Protein 6X6I (pdb70)

Radius of gyration: 22.32 Å; Cα contacts (8 Å, |Δi|>4): 862; chains: 1; bounding box: 56×62×47 Å

Foldseek 3Di:
DDKDFDDPVQVVLLQVQQVVFPVVRPHDVLVVLVCVQFDDVQKMFDPPVGTQWIKGWGFKWFQFFPLFTFGETEIDSTGGHPVCPPVCRSVVRLVSNLVVCLVVPGQKYKAFDPDDPPCVVVLKAQAFKWWKWKFQLVPWDFDPPQPDCQLKDKAQCVVCLVQQLVLLVLQLSNFGQRINQDPSNSVVVSVVQDDDVLGFHHWIWIDGSFKMWIWGQDSPNNQEIETADIRGNDSNSLRNRVVVVSVPVSHRIYMYTKGPVSCVLVRTPHSCSGPGPDMDRGMIMQRSQVQCLQQRHWWAQVFAWDWFWEAADVRAIWTWIDHNRGIGTHHDPPDHQKYAHSNVCRNLQRLNDQLVVCVVVVNMDHPDVVVSVSSRRTSHHPRDHIHHDHD

B-factor: mean 32.11, std 10.8, range [18.31, 71.28]

Structure (mmCIF, N/CA/C/O backbone):
data_6X6I
#
_entry.id   6X6I
#
_cell.length_a   175.027
_cell.length_b   175.027
_cell.length_c   124.131
_cell.angle_alpha   90.000
_cell.angle_beta   90.000
_cell.angle_gamma   120.000
#
_symmetry.space_group_name_H-M   'H 3 2'
#
loop_
_entity.id
_entity.type
_entity.pdbx_description
1 polymer 'N-acetyltransferase Eis'
2 non-polymer 4-(4-benzyl-4-hydroxypiperidin-1-yl)-1-(4-fluorophenyl)butan-1-one
3 non-polymer GLYCEROL
4 non-polymer DI(HYDROXYETHYL)ETHER
5 non-polymer 'CHLORIDE ION'
6 water water
#
loop_
_atom_site.group_PDB
_atom_site.id
_atom_site.type_symbol
_atom_site.label_atom_id
_atom_site.label_alt_id
_atom_site.label_comp_id
_atom_site.label_asym_id
_atom_site.label_entity_id
_atom_site.label_seq_id
_atom_site.pdbx_PDB_ins_code
_atom_site.Cartn_x
_atom_site.Cartn_y
_atom_site.Cartn_z
_atom_site.occupancy
_atom_site.B_iso_or_equiv
_atom_site.auth_seq_id
_atom_site.auth_comp_id
_atom_site.auth_asym_id
_atom_site.auth_atom_id
_atom_site.pdbx_PDB_model_num
ATOM 1 N N . VAL A 1 23 ? 17.761 -36.889 37.013 1.000 70.648 3 VAL AAA N 1
ATOM 2 C CA . VAL A 1 23 ? 18.601 -35.741 37.486 1.000 68.954 3 VAL AAA CA 1
ATOM 3 C C . VAL A 1 23 ? 20.007 -35.881 36.885 1.000 66.889 3 VAL AAA C 1
ATOM 4 O O . VAL A 1 23 ? 20.777 -36.738 37.361 1.000 69.461 3 VAL AAA O 1
ATOM 8 N N . THR A 1 24 ? 20.302 -35.087 35.851 1.000 63.539 4 THR AAA N 1
ATOM 9 C CA . THR A 1 24 ? 21.654 -34.924 35.245 1.000 59.914 4 THR AAA CA 1
ATOM 10 C C . THR A 1 24 ? 22.041 -33.440 35.309 1.000 54.110 4 THR AAA C 1
ATOM 11 O O . THR A 1 24 ? 21.130 -32.590 35.255 1.000 50.779 4 THR AAA O 1
ATOM 15 N N . LEU A 1 25 ? 23.341 -33.156 35.418 1.000 48.049 5 LEU AAA N 1
ATOM 16 C CA . LEU A 1 25 ? 23.904 -31.784 35.504 1.000 44.766 5 LEU AAA CA 1
ATOM 17 C C . LEU A 1 25 ? 24.690 -31.485 34.224 1.000 42.405 5 LEU AAA C 1
ATOM 18 O O . LEU A 1 25 ? 25.677 -32.188 33.979 1.000 41.535 5 LEU AAA O 1
ATOM 23 N N . CYS A 1 26 ? 24.260 -30.480 33.455 1.000 39.936 6 CYS AAA N 1
ATOM 24 C CA . CYS A 1 26 ? 24.790 -30.127 32.108 1.000 41.226 6 CYS AAA CA 1
ATOM 25 C C . CYS A 1 26 ? 24.961 -28.612 31.984 1.000 37.226 6 CYS AAA C 1
ATOM 26 O O . CYS A 1 26 ? 24.239 -27.883 32.681 1.000 34.926 6 CYS AAA O 1
ATOM 29 N N . SER A 1 27 ? 25.837 -28.160 31.085 1.000 34.095 7 SER AAA N 1
ATOM 30 C CA . SER A 1 27 ? 25.810 -26.779 30.536 1.000 33.448 7 SER AAA CA 1
ATOM 31 C C . SER A 1 27 ? 24.533 -26.632 29.715 1.000 33.226 7 SER AAA C 1
ATOM 32 O O . SER A 1 27 ? 24.220 -27.513 28.925 1.000 33.169 7 SER AAA O 1
ATOM 35 N N . PRO A 1 28 ? 23.732 -25.556 29.883 1.000 32.651 8 PRO AAA N 1
ATOM 36 C CA . PRO A 1 28 ? 22.489 -25.421 29.126 1.000 32.234 8 PRO AAA CA 1
ATOM 37 C C . PRO A 1 28 ? 22.733 -25.180 27.630 1.000 34.862 8 PRO AAA C 1
ATOM 38 O O . PRO A 1 28 ? 23.696 -24.527 27.283 1.000 32.888 8 PRO AAA O 1
ATOM 42 N N . THR A 1 29 ? 21.845 -25.715 26.792 1.000 36.825 9 THR AAA N 1
ATOM 43 C CA . THR A 1 29 ? 21.742 -25.388 25.347 1.000 37.714 9 THR AAA CA 1
ATOM 44 C C . THR A 1 29 ? 20.815 -24.180 25.208 1.000 38.285 9 THR AAA C 1
ATOM 45 O O . THR A 1 29 ? 20.123 -23.852 26.196 1.000 35.936 9 THR AAA O 1
ATOM 49 N N . GLU A 1 30 ? 20.765 -23.566 24.028 1.000 38.747 10 GLU AAA N 1
ATOM 50 C CA . GLU A 1 30 ? 19.865 -22.414 23.750 1.000 40.877 10 GLU AAA CA 1
ATOM 51 C C . GLU A 1 30 ? 18.423 -22.789 24.130 1.000 40.459 10 GLU AAA C 1
ATOM 52 O O . GLU A 1 30 ? 17.706 -21.912 24.651 1.000 40.747 10 GLU AAA O 1
ATOM 58 N N . ASP A 1 31 ? 18.031 -24.050 23.915 1.000 40.066 11 ASP AAA N 1
ATOM 59 C CA . ASP A 1 31 ? 16.648 -24.558 24.137 1.000 40.559 11 ASP AAA CA 1
ATOM 60 C C . ASP A 1 31 ? 16.316 -24.612 25.634 1.000 38.299 11 ASP AAA C 1
ATOM 61 O O . ASP A 1 31 ? 15.118 -24.697 25.955 1.000 36.867 11 ASP AAA O 1
ATOM 66 N N . ASP A 1 32 ? 17.327 -24.571 26.508 1.000 34.494 12 ASP AAA N 1
ATOM 67 C CA . ASP A 1 32 ? 17.159 -24.669 27.983 1.000 32.844 12 ASP AAA CA 1
ATOM 68 C C . ASP A 1 32 ? 16.738 -23.322 28.583 1.000 30.527 12 ASP AAA C 1
ATOM 69 O O . ASP A 1 32 ? 16.208 -23.336 29.706 1.000 30.412 12 ASP AAA O 1
ATOM 74 N N . TRP A 1 33 ? 16.957 -22.207 27.886 1.000 28.828 13 TRP AAA N 1
ATOM 75 C CA . TRP A 1 33 ? 16.860 -20.856 28.503 1.000 29.940 13 TRP AAA CA 1
ATOM 76 C C . TRP A 1 33 ? 15.405 -20.477 28.801 1.000 29.475 13 TRP AAA C 1
ATOM 77 O O . TRP A 1 33 ? 15.151 -19.912 29.860 1.000 27.502 13 TRP AAA O 1
ATOM 88 N N . PRO A 1 34 ? 14.400 -20.783 27.940 1.000 29.392 14 PRO AAA N 1
ATOM 89 C CA . PRO A 1 34 ? 12.996 -20.603 28.324 1.000 29.383 14 PRO AAA CA 1
ATOM 90 C C . PRO A 1 34 ? 12.635 -21.300 29.651 1.000 28.528 14 PRO AAA C 1
ATOM 91 O O . PRO A 1 34 ? 11.992 -20.672 30.469 1.000 28.600 14 PRO AAA O 1
ATOM 95 N N . GLY A 1 35 ? 13.082 -22.545 29.851 1.000 27.612 15 GLY AAA N 1
ATOM 96 C CA . GLY A 1 35 ? 12.902 -23.299 31.112 1.000 27.270 15 GLY AAA CA 1
ATOM 97 C C . GLY A 1 35 ? 13.619 -22.646 32.288 1.000 26.240 15 GLY AAA C 1
ATOM 98 O O . GLY A 1 35 ? 13.072 -22.671 33.423 1.000 25.673 15 GLY AAA O 1
ATOM 99 N N . MET A 1 36 ? 14.800 -22.068 32.048 1.000 25.929 16 MET AAA N 1
ATOM 100 C CA . MET A 1 36 ? 15.569 -21.319 33.083 1.000 25.272 16 MET AAA CA 1
ATOM 101 C C . MET A 1 36 ? 14.813 -20.034 33.459 1.000 24.221 16 MET AAA C 1
ATOM 102 O O . MET A 1 36 ? 14.717 -19.733 34.667 1.000 22.571 16 MET AAA O 1
ATOM 107 N N . PHE A 1 37 ? 14.239 -19.331 32.481 1.000 24.660 17 PHE AAA N 1
ATOM 108 C CA . PHE A 1 37 ? 13.448 -18.091 32.709 1.000 25.889 17 PHE AAA CA 1
ATOM 109 C C . PHE A 1 37 ? 12.165 -18.403 33.500 1.000 26.115 17 PHE AAA C 1
ATOM 110 O O . PHE A 1 37 ? 11.796 -17.568 34.350 1.000 24.827 17 PHE AAA O 1
ATOM 118 N N . LEU A 1 38 ? 11.513 -19.551 33.265 1.000 26.258 18 LEU AAA N 1
ATOM 119 C CA . LEU A 1 38 ? 10.332 -19.974 34.073 1.000 26.650 18 LEU AAA CA 1
ATOM 120 C C . LEU A 1 38 ? 10.765 -20.184 35.531 1.000 25.780 18 LEU AAA C 1
ATOM 121 O O . LEU A 1 38 ? 10.119 -19.604 36.438 1.000 24.981 18 LEU AAA O 1
ATOM 126 N N . LEU A 1 39 ? 11.822 -20.967 35.754 1.000 24.699 19 LEU AAA N 1
ATOM 127 C CA . LEU A 1 39 ? 12.367 -21.216 37.116 1.000 24.816 19 LEU AAA CA 1
ATOM 128 C C . LEU A 1 39 ? 12.717 -19.875 37.783 1.000 24.401 19 LEU AAA C 1
ATOM 129 O O . LEU A 1 39 ? 12.406 -19.715 38.977 1.000 24.491 19 LEU AAA O 1
ATOM 134 N N . ALA A 1 40 ? 13.302 -18.934 37.036 1.000 24.595 20 ALA AAA N 1
ATOM 135 C CA . ALA A 1 40 ? 13.712 -17.595 3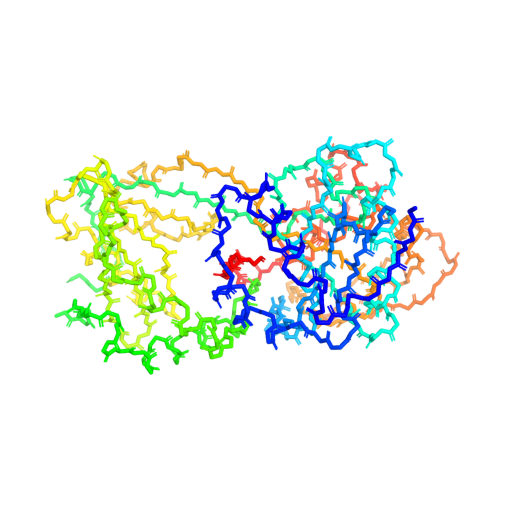7.531 1.000 24.414 20 ALA AAA CA 1
ATOM 136 C C . ALA A 1 40 ? 12.477 -16.804 37.998 1.000 24.781 20 ALA AAA C 1
ATOM 137 O O . ALA A 1 40 ? 12.489 -16.269 39.132 1.000 24.599 20 ALA AAA O 1
ATOM 139 N N . ALA A 1 41 ? 11.455 -16.721 37.146 1.000 24.782 21 ALA AAA N 1
ATOM 140 C CA . ALA A 1 41 ? 10.180 -16.016 37.431 1.000 26.072 21 ALA AAA CA 1
ATOM 141 C C . ALA A 1 41 ? 9.542 -16.573 38.716 1.000 25.642 21 ALA AAA C 1
ATOM 142 O O . ALA A 1 41 ? 9.036 -15.771 39.523 1.000 25.496 21 ALA AAA O 1
ATOM 144 N N . ALA A 1 42 ? 9.588 -17.891 38.915 1.000 25.782 22 ALA AAA N 1
ATOM 145 C CA . ALA A 1 42 ? 8.969 -18.585 40.071 1.000 25.824 22 ALA AAA CA 1
ATOM 146 C C . ALA A 1 42 ? 9.859 -18.489 41.314 1.000 25.957 22 ALA AAA C 1
ATOM 147 O O . ALA A 1 42 ? 9.331 -18.694 42.416 1.000 27.778 22 ALA AAA O 1
ATOM 149 N N . SER A 1 43 ? 11.155 -18.203 41.152 1.000 24.906 23 SER AAA N 1
ATOM 150 C CA . SER A 1 43 ? 12.167 -18.224 42.245 1.000 25.172 23 SER AAA CA 1
ATOM 151 C C . SER A 1 43 ? 12.449 -16.814 42.775 1.000 25.866 23 SER AAA C 1
ATOM 152 O O . SER A 1 43 ? 12.702 -16.675 43.991 1.000 26.423 23 SER AAA O 1
ATOM 155 N N . PHE A 1 44 ? 12.462 -15.816 41.889 1.000 26.395 24 PHE AAA N 1
ATOM 156 C CA . PHE A 1 44 ? 12.933 -14.437 42.181 1.000 27.328 24 PHE AAA CA 1
ATOM 157 C C . PHE A 1 44 ? 11.778 -13.450 41.984 1.000 27.409 24 PHE AAA C 1
ATOM 158 O O . PHE A 1 44 ? 11.360 -13.232 40.831 1.000 26.355 24 PHE AAA O 1
ATOM 166 N N . THR A 1 45 ? 11.282 -12.852 43.069 1.000 29.834 25 THR AAA N 1
ATOM 167 C CA . THR A 1 45 ? 10.186 -11.848 42.998 1.000 31.952 25 THR AAA CA 1
ATOM 168 C C . THR A 1 45 ? 10.709 -10.617 42.245 1.000 33.178 25 THR AAA C 1
ATOM 169 O O . THR A 1 45 ? 9.891 -9.918 41.632 1.000 33.186 25 THR AAA O 1
ATOM 173 N N . ASP A 1 46 ? 12.029 -10.399 42.242 1.000 33.354 26 ASP AAA N 1
ATOM 174 C CA . ASP A 1 46 ? 12.681 -9.260 41.538 1.000 35.980 26 ASP AAA CA 1
ATOM 175 C C . ASP A 1 46 ? 13.203 -9.705 40.163 1.000 33.664 26 ASP AAA C 1
ATOM 176 O O . ASP A 1 46 ? 14.084 -9.007 39.629 1.000 31.636 26 ASP AAA O 1
ATOM 181 N N . PHE A 1 47 ? 12.685 -10.800 39.590 1.000 32.549 27 PHE AAA N 1
ATOM 182 C CA . PHE A 1 47 ? 13.132 -11.291 38.258 1.000 31.040 27 PHE AAA CA 1
ATOM 183 C C . PHE A 1 47 ? 12.982 -10.146 37.252 1.000 31.134 27 PHE AAA C 1
ATOM 184 O O . PHE A 1 47 ? 11.916 -9.528 37.198 1.000 30.897 27 PHE AAA O 1
ATOM 192 N N . ILE A 1 48 ? 14.036 -9.887 36.476 1.000 30.681 28 ILE AAA N 1
ATOM 193 C CA . ILE A 1 48 ? 14.156 -8.710 35.560 1.000 30.210 28 ILE AAA CA 1
ATOM 194 C C . ILE A 1 48 ? 13.432 -8.995 34.235 1.000 29.399 28 ILE AAA C 1
ATOM 195 O O . ILE A 1 48 ? 13.323 -8.063 33.409 1.000 30.724 28 ILE AAA O 1
ATOM 200 N N . GLY A 1 49 ? 12.948 -10.222 34.035 1.000 29.347 29 GLY AAA N 1
ATOM 201 C CA . GLY A 1 49 ? 12.230 -10.630 32.811 1.000 29.547 29 GLY AAA CA 1
ATOM 202 C C . GLY A 1 49 ? 13.197 -11.109 31.734 1.000 30.115 29 GLY AAA C 1
ATOM 203 O O . GLY A 1 49 ? 14.400 -10.871 31.834 1.000 28.572 29 GLY AAA O 1
ATOM 204 N N . PRO A 1 50 ? 12.703 -11.814 30.689 1.000 31.201 30 PRO AAA N 1
ATOM 205 C CA . PRO A 1 50 ? 13.577 -12.460 29.706 1.000 31.340 30 PRO AAA CA 1
ATOM 206 C C . PRO A 1 50 ? 14.460 -11.506 28.886 1.000 31.721 30 PRO AAA C 1
ATOM 207 O O . PRO A 1 50 ? 15.582 -11.876 28.573 1.000 30.289 30 PRO AAA O 1
ATOM 211 N N . GLU A 1 51 ? 13.949 -10.322 28.547 1.000 32.931 31 GLU AAA N 1
ATOM 212 C CA . GLU A 1 51 ? 14.685 -9.338 27.707 1.000 34.319 31 GLU AAA CA 1
ATOM 213 C C . GLU A 1 51 ? 15.922 -8.847 28.477 1.000 31.432 31 GLU AAA C 1
ATOM 214 O O . GLU A 1 51 ? 17.039 -8.934 27.927 1.000 29.394 31 GLU AAA O 1
ATOM 220 N N . SER A 1 52 ? 15.749 -8.373 29.711 1.000 28.409 32 SER AAA N 1
ATOM 221 C CA . SER A 1 52 ? 16.874 -7.895 30.561 1.000 28.876 32 SER AAA CA 1
ATOM 222 C C . SER A 1 52 ? 17.837 -9.050 30.877 1.000 27.532 32 SER AAA C 1
ATOM 223 O O . SER A 1 52 ? 19.055 -8.822 30.835 1.000 26.950 32 SER AAA O 1
ATOM 226 N N . ALA A 1 53 ? 17.308 -10.236 31.190 1.000 27.415 33 ALA AAA N 1
ATOM 227 C CA . ALA A 1 53 ? 18.095 -11.452 31.515 1.000 28.327 33 ALA AAA CA 1
ATOM 228 C C . ALA A 1 53 ? 18.979 -11.836 30.318 1.000 29.137 33 ALA AAA C 1
ATOM 229 O O . ALA A 1 53 ? 20.142 -12.239 30.538 1.000 28.736 33 ALA AAA O 1
ATOM 231 N N . THR A 1 54 ? 18.449 -11.715 29.099 1.000 29.398 34 THR AAA N 1
ATOM 232 C CA . THR A 1 54 ? 19.195 -11.964 27.835 1.000 30.466 34 THR AAA CA 1
ATOM 233 C C . THR A 1 54 ? 20.359 -10.970 27.719 1.000 30.313 34 THR AAA C 1
ATOM 234 O O . THR A 1 54 ? 21.425 -11.383 27.229 1.000 33.591 34 THR AAA O 1
ATOM 238 N N . ALA A 1 55 ? 20.188 -9.724 28.169 1.000 29.301 35 ALA AAA N 1
ATOM 239 C CA . ALA A 1 55 ? 21.273 -8.712 28.196 1.000 29.425 35 ALA AAA CA 1
ATOM 240 C C . ALA A 1 55 ? 22.346 -9.126 29.213 1.000 28.611 35 ALA AAA C 1
ATOM 241 O O . ALA A 1 55 ? 23.539 -9.074 28.864 1.000 27.454 35 ALA AAA O 1
ATOM 243 N N . TRP A 1 56 ? 21.947 -9.527 30.424 1.000 26.838 36 TRP AAA N 1
ATOM 244 C CA . TRP A 1 56 ? 22.898 -9.961 31.483 1.000 26.889 36 TRP AAA CA 1
ATOM 245 C C . TRP A 1 56 ? 23.668 -11.207 31.016 1.000 26.813 36 TRP AAA C 1
ATOM 246 O O . TRP A 1 56 ? 24.843 -11.358 31.401 1.000 24.638 36 TRP AAA O 1
ATOM 257 N N . ARG A 1 57 ? 23.017 -12.069 30.232 1.000 26.889 37 ARG AAA N 1
ATOM 258 C CA . ARG A 1 57 ? 23.605 -13.306 29.654 1.000 28.226 37 ARG AAA CA 1
ATOM 259 C C . ARG A 1 57 ? 24.925 -12.998 28.942 1.000 26.301 37 ARG AAA C 1
ATOM 260 O O . ARG A 1 57 ? 25.803 -13.864 28.959 1.000 25.050 37 ARG AAA O 1
ATOM 268 N N . THR A 1 58 ? 25.052 -11.819 28.331 1.000 26.193 38 THR AAA N 1
ATOM 269 C CA . THR A 1 58 ? 26.253 -11.431 27.544 1.000 27.001 38 THR AAA CA 1
ATOM 270 C C . THR A 1 58 ? 27.490 -11.396 28.458 1.000 26.545 38 THR AAA C 1
ATOM 271 O O . THR A 1 58 ? 28.595 -11.445 27.904 1.000 24.528 38 THR AAA O 1
ATOM 275 N N . LEU A 1 59 ? 27.326 -11.350 29.792 1.000 24.785 39 LEU AAA N 1
ATOM 276 C CA . LEU A 1 59 ? 28.459 -11.320 30.765 1.000 24.903 39 LEU AAA CA 1
ATOM 277 C C . LEU A 1 59 ? 28.823 -12.736 31.229 1.000 23.930 39 LEU AAA C 1
ATOM 278 O O . LEU A 1 59 ? 29.798 -12.868 31.993 1.000 23.824 39 LEU AAA O 1
ATOM 283 N N . VAL A 1 60 ? 28.055 -13.749 30.825 1.000 22.820 40 VAL AAA N 1
ATOM 284 C CA . VAL A 1 60 ? 28.296 -15.170 31.209 1.000 23.393 40 VAL AAA CA 1
ATOM 285 C C . VAL A 1 60 ? 29.197 -15.784 30.142 1.000 24.019 40 VAL AAA C 1
ATOM 286 O O . VAL A 1 60 ? 28.825 -15.821 28.975 1.000 23.740 40 VAL AAA O 1
ATOM 290 N N . PRO A 1 61 ? 30.395 -16.293 30.498 1.000 24.543 41 PRO AAA N 1
ATOM 291 C CA . PRO A 1 61 ? 31.262 -16.932 29.510 1.000 26.270 41 PRO AAA CA 1
ATOM 292 C C . PRO A 1 61 ? 30.693 -18.281 29.048 1.000 26.667 41 PRO AAA C 1
ATOM 293 O O . PRO A 1 61 ? 29.834 -18.837 29.715 1.000 26.048 41 PRO AAA O 1
ATOM 297 N N . THR A 1 62 ? 31.177 -18.771 27.908 1.000 27.567 42 THR AAA N 1
ATOM 298 C CA . THR A 1 62 ? 30.971 -20.174 27.470 1.000 29.404 42 THR AAA CA 1
ATOM 299 C C . THR A 1 62 ? 31.266 -21.078 28.670 1.000 28.829 42 THR AAA C 1
ATOM 300 O O . THR A 1 62 ? 32.304 -20.859 29.316 1.000 32.469 42 THR AAA O 1
ATOM 304 N N . ASP A 1 63 ? 30.380 -22.023 28.976 1.000 30.076 43 ASP AAA N 1
ATOM 305 C CA . ASP A 1 63 ? 30.566 -22.992 30.092 1.000 30.904 43 ASP AAA CA 1
ATOM 306 C C . ASP A 1 63 ? 30.482 -22.264 31.445 1.000 27.485 43 ASP AAA C 1
ATOM 307 O O . ASP A 1 63 ? 30.925 -22.845 32.452 1.000 27.291 43 ASP AAA O 1
ATOM 312 N N . GLY A 1 64 ? 29.904 -21.058 31.482 1.000 26.005 44 GLY AAA N 1
ATOM 313 C CA . GLY A 1 64 ? 29.683 -20.295 32.727 1.000 24.905 44 GLY AAA CA 1
ATOM 314 C C . GLY A 1 64 ? 28.409 -20.705 33.461 1.000 24.036 44 GLY AAA C 1
ATOM 315 O O . GLY A 1 64 ? 28.190 -20.202 34.583 1.000 22.476 44 GLY AAA O 1
ATOM 316 N N . ALA A 1 65 ? 27.568 -21.544 32.850 1.000 23.477 45 ALA AAA N 1
ATOM 317 C CA . ALA A 1 65 ? 26.234 -21.918 33.379 1.000 24.195 45 ALA AAA CA 1
ATOM 318 C C . ALA A 1 65 ? 26.106 -23.435 33.493 1.000 25.107 45 ALA AAA C 1
ATOM 319 O O . ALA A 1 65 ? 26.654 -24.161 32.633 1.000 24.571 45 ALA AAA O 1
ATOM 321 N N . VAL A 1 66 ? 25.391 -23.885 34.525 1.000 25.393 46 VAL AAA N 1
ATOM 322 C CA . VAL A 1 66 ? 24.964 -25.304 34.700 1.000 26.006 46 VAL AAA CA 1
ATOM 323 C C . VAL A 1 66 ? 23.446 -25.337 34.921 1.000 26.380 46 VAL AAA C 1
ATOM 324 O O . VAL A 1 66 ? 22.895 -24.372 35.509 1.000 24.584 46 VAL AAA O 1
ATOM 328 N N . VAL A 1 67 ? 22.797 -26.401 34.445 1.000 26.424 47 VAL AAA N 1
ATOM 329 C CA . VAL A 1 67 ? 21.363 -26.699 34.723 1.000 27.960 47 VAL AAA CA 1
ATOM 330 C C . VAL A 1 67 ? 21.252 -28.154 35.165 1.000 29.597 47 VAL AAA C 1
ATOM 331 O O . VAL A 1 67 ? 22.088 -28.985 34.733 1.000 28.930 47 VAL AAA O 1
ATOM 335 N N . VAL A 1 68 ? 20.259 -28.428 36.008 1.000 29.997 48 VAL AAA N 1
ATOM 336 C CA . VAL A 1 68 ? 19.789 -29.800 36.348 1.000 31.986 48 VAL AAA CA 1
ATOM 337 C C . VAL A 1 68 ? 18.433 -29.984 35.665 1.000 34.869 48 VAL AAA C 1
ATOM 338 O O . VAL A 1 68 ? 17.554 -29.121 35.871 1.000 32.788 48 VAL AAA O 1
ATOM 342 N N . ARG A 1 69 ? 18.292 -31.039 34.858 1.000 40.095 49 ARG AAA N 1
ATOM 343 C CA . ARG A 1 69 ? 17.005 -31.456 34.240 1.000 44.997 49 ARG AAA CA 1
ATOM 344 C C . ARG A 1 69 ? 16.522 -32.718 34.959 1.000 45.564 49 ARG AAA C 1
ATOM 345 O O . ARG A 1 69 ? 17.367 -33.415 35.540 1.000 45.329 49 ARG AAA O 1
ATOM 353 N N . ASP A 1 70 ? 15.216 -32.988 34.943 1.000 51.798 50 ASP AAA N 1
ATOM 354 C CA . ASP A 1 70 ? 14.627 -34.182 35.609 1.000 57.461 50 ASP AAA CA 1
ATOM 355 C C . ASP A 1 70 ? 14.546 -35.335 34.600 1.000 57.271 50 ASP AAA C 1
ATOM 356 O O . ASP A 1 70 ? 13.899 -35.132 33.556 1.000 61.112 50 ASP AAA O 1
ATOM 361 N N . SER A 1 76 ? 12.565 -32.692 28.933 1.000 70.764 56 SER AAA N 1
ATOM 362 C CA . SER A 1 76 ? 12.612 -32.635 30.420 1.000 69.000 56 SER AAA CA 1
ATOM 363 C C . SER A 1 76 ? 12.860 -31.194 30.886 1.000 66.467 56 SER AAA C 1
ATOM 364 O O . SER A 1 76 ? 13.625 -30.470 30.211 1.000 71.163 56 SER AAA O 1
ATOM 367 N N . GLU A 1 77 ? 12.247 -30.812 32.011 1.000 60.428 57 GLU AAA N 1
ATOM 368 C CA . GLU A 1 77 ? 12.183 -29.411 32.514 1.000 52.745 57 GLU AAA CA 1
ATOM 369 C C . GLU A 1 77 ? 13.375 -29.097 33.426 1.000 43.421 57 GLU AAA C 1
ATOM 370 O O . GLU A 1 77 ? 13.989 -30.040 33.970 1.000 39.543 57 GLU AAA O 1
ATOM 376 N N . VAL A 1 78 ? 13.638 -27.802 33.618 1.000 37.684 58 VAL AAA N 1
ATOM 377 C CA . VAL A 1 78 ? 14.790 -27.275 34.406 1.000 32.686 58 VAL AAA CA 1
ATOM 378 C C . VAL A 1 78 ? 14.347 -27.172 35.865 1.000 29.648 58 VAL AAA C 1
ATOM 379 O O . VAL A 1 78 ? 13.407 -26.401 36.146 1.000 30.739 58 VAL AAA O 1
ATOM 383 N N . VAL A 1 79 ? 15.018 -27.912 36.747 1.000 26.221 59 VAL AAA N 1
ATOM 384 C CA . VAL A 1 79 ? 14.691 -28.006 38.201 1.000 25.873 59 VAL AAA CA 1
ATOM 385 C C . VAL A 1 79 ? 15.824 -27.395 39.038 1.000 24.929 59 VAL AAA C 1
ATOM 386 O O . VAL A 1 79 ? 15.645 -27.233 40.256 1.000 24.899 59 VAL AAA O 1
ATOM 390 N N . GLY A 1 80 ? 16.937 -27.038 38.403 1.000 24.158 60 GLY AAA N 1
ATOM 391 C CA . GLY A 1 80 ? 18.061 -26.355 39.068 1.000 24.201 60 GLY AAA CA 1
ATOM 392 C C . GLY A 1 80 ? 18.894 -25.596 38.059 1.000 24.123 60 GLY AAA C 1
ATOM 393 O O . GLY A 1 80 ? 18.992 -26.055 36.890 1.000 22.679 60 GLY AAA O 1
ATOM 394 N N . MET A 1 81 ? 19.449 -24.461 38.472 1.000 22.595 61 MET AAA N 1
ATOM 395 C CA . MET A 1 81 ? 20.384 -23.693 37.621 1.000 22.479 61 MET AAA CA 1
ATOM 396 C C . MET A 1 81 ? 21.300 -22.837 38.496 1.000 22.404 61 MET AAA C 1
ATOM 397 O O . MET A 1 81 ? 20.947 -22.529 39.665 1.000 21.008 61 MET AAA O 1
ATOM 402 N N . ALA A 1 82 ? 22.442 -22.480 37.925 1.000 20.637 62 ALA AAA N 1
ATOM 403 C CA . ALA A 1 82 ? 23.462 -21.607 38.537 1.000 20.647 62 ALA AAA CA 1
ATOM 404 C C . ALA A 1 82 ? 24.408 -21.170 37.426 1.000 21.148 62 ALA AAA C 1
ATOM 405 O O . ALA A 1 82 ? 24.620 -21.961 36.474 1.000 20.934 62 ALA AAA O 1
ATOM 407 N N . LEU A 1 83 ? 24.919 -19.949 37.517 1.000 20.591 63 LEU AAA N 1
ATOM 408 C CA . LEU A 1 83 ? 25.931 -19.455 36.560 1.000 20.379 63 LEU AAA CA 1
ATOM 409 C C . LEU A 1 83 ? 26.858 -18.467 37.261 1.000 20.946 63 LEU AAA C 1
ATOM 410 O O . LEU A 1 83 ? 26.622 -18.119 38.449 1.000 19.146 63 LEU AAA O 1
ATOM 415 N N . TYR A 1 84 ? 27.912 -18.080 36.553 1.000 20.098 64 TYR AAA N 1
ATOM 416 C CA . TYR A 1 84 ? 28.805 -16.981 36.973 1.000 20.702 64 TYR AAA CA 1
ATOM 417 C C . TYR A 1 84 ? 29.029 -16.085 35.761 1.000 20.342 64 TYR AAA C 1
ATOM 418 O O . TYR A 1 84 ? 28.934 -16.553 34.606 1.000 19.965 64 TYR AAA O 1
ATOM 427 N N . MET A 1 85 ? 29.281 -14.820 36.055 1.000 20.645 65 MET AAA N 1
ATOM 428 C CA . MET A 1 85 ? 29.620 -13.769 35.077 1.000 22.087 65 MET AAA CA 1
ATOM 429 C C . MET A 1 85 ? 31.080 -13.382 35.291 1.000 22.194 65 MET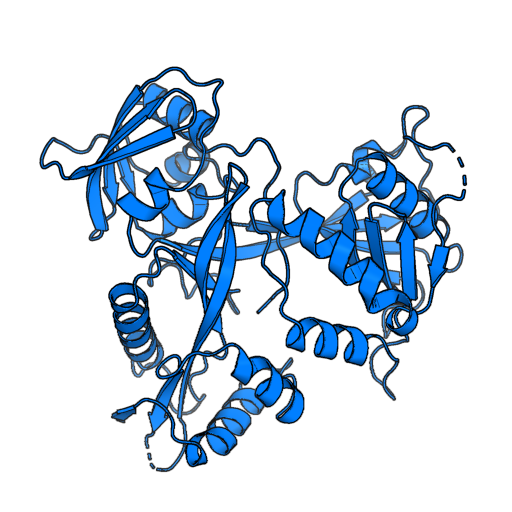 AAA C 1
ATOM 430 O O . MET A 1 85 ? 31.571 -13.504 36.437 1.000 21.490 65 MET AAA O 1
ATOM 435 N N . ASP A 1 86 ? 31.729 -12.937 34.219 1.000 22.812 66 ASP AAA N 1
ATOM 436 C CA . ASP A 1 86 ? 33.107 -12.393 34.256 1.000 23.584 66 ASP AAA CA 1
ATOM 437 C C . ASP A 1 86 ? 33.059 -10.963 34.805 1.000 23.193 66 ASP AAA C 1
ATOM 438 O O . ASP A 1 86 ? 32.563 -10.081 34.089 1.000 23.142 66 ASP AAA O 1
ATOM 443 N N . LEU A 1 87 ? 33.571 -10.745 36.020 1.000 22.126 67 LEU AAA N 1
ATOM 444 C CA . LEU A 1 87 ? 33.615 -9.409 36.664 1.000 21.284 67 LEU AAA CA 1
ATOM 445 C C . LEU A 1 87 ? 35.066 -8.979 36.903 1.000 21.095 67 LEU AAA C 1
ATOM 446 O O . LEU A 1 87 ? 35.990 -9.817 36.799 1.000 20.332 67 LEU AAA O 1
ATOM 451 N N . ARG A 1 88 ? 35.241 -7.694 37.198 1.000 20.604 68 ARG AAA N 1
ATOM 452 C CA . ARG A 1 88 ? 36.527 -7.090 37.622 1.000 21.007 68 ARG AAA CA 1
ATOM 453 C C . ARG A 1 88 ? 36.285 -6.389 38.955 1.000 20.247 68 ARG AAA C 1
ATOM 454 O O . ARG A 1 88 ? 35.516 -5.416 38.976 1.000 19.949 68 ARG AAA O 1
ATOM 462 N N . LEU A 1 89 ? 36.897 -6.900 40.019 1.000 19.575 69 LEU AAA N 1
ATOM 463 C CA . LEU A 1 89 ? 36.700 -6.415 41.405 1.000 20.504 69 LEU AAA CA 1
ATOM 464 C C . LEU A 1 89 ? 37.968 -5.694 41.872 1.000 20.478 69 LEU AAA C 1
ATOM 465 O O . LEU A 1 89 ? 39.066 -6.272 41.739 1.000 19.552 69 LEU AAA O 1
ATOM 470 N N . THR A 1 90 ? 37.807 -4.479 42.401 1.000 19.774 70 THR AAA N 1
ATOM 471 C CA . THR A 1 90 ? 38.900 -3.689 43.008 1.000 19.749 70 THR AAA CA 1
ATOM 472 C C . THR A 1 90 ? 39.082 -4.150 44.452 1.000 20.164 70 THR AAA C 1
ATOM 473 O O . THR A 1 90 ? 38.072 -4.281 45.176 1.000 19.391 70 THR AAA O 1
ATOM 477 N N . VAL A 1 91 ? 40.331 -4.396 44.842 1.000 20.616 71 VAL AAA N 1
ATOM 478 C CA . VAL A 1 91 ? 40.691 -4.850 46.216 1.000 21.815 71 VAL AAA CA 1
ATOM 479 C C . VAL A 1 91 ? 41.680 -3.833 46.776 1.000 21.930 71 VAL AAA C 1
ATOM 480 O O . VAL A 1 91 ? 42.166 -2.981 46.031 1.000 22.164 71 VAL AAA O 1
ATOM 484 N N . PRO A 1 92 ? 41.966 -3.837 48.098 1.000 22.764 72 PRO AAA N 1
ATOM 485 C CA . PRO A 1 92 ? 42.850 -2.822 48.681 1.000 23.709 72 PRO AAA CA 1
ATOM 486 C C . PRO A 1 92 ? 44.180 -2.730 47.912 1.000 25.270 72 PRO AAA C 1
ATOM 487 O O . PRO A 1 92 ? 44.707 -3.761 47.501 1.000 23.801 72 PRO AAA O 1
ATOM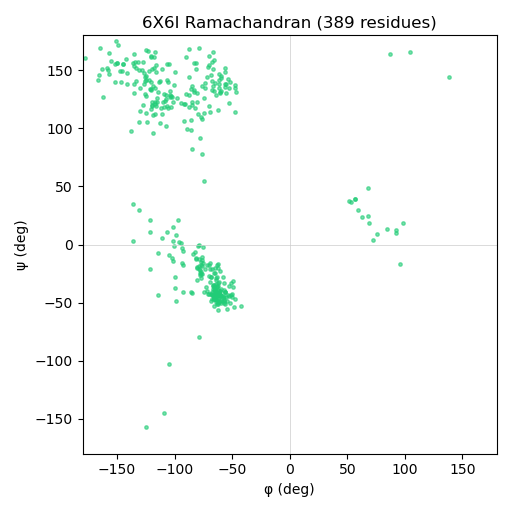 491 N N . GLY A 1 93 ? 44.662 -1.500 47.716 1.000 25.932 73 GLY AAA N 1
ATOM 492 C CA . GLY A 1 93 ? 45.843 -1.172 46.894 1.000 27.066 73 GLY AAA CA 1
ATOM 493 C C . GLY A 1 93 ? 45.472 -0.848 45.455 1.000 27.270 73 GLY AAA C 1
ATOM 494 O O . GLY A 1 93 ? 46.382 -0.802 44.621 1.000 27.083 73 GLY AAA O 1
ATOM 495 N N . GLU A 1 94 ? 44.183 -0.640 45.163 1.000 28.111 74 GLU AAA N 1
ATOM 496 C CA . GLU A 1 94 ? 43.670 -0.327 43.797 1.000 29.775 74 GLU AAA CA 1
ATOM 497 C C . GLU A 1 94 ? 44.021 -1.456 42.813 1.000 28.503 74 GLU AAA C 1
ATOM 498 O O . GLU A 1 94 ? 44.147 -1.187 41.607 1.000 28.762 74 GLU AAA O 1
ATOM 504 N N . VAL A 1 95 ? 44.131 -2.688 43.300 1.000 27.606 75 VAL AAA N 1
ATOM 505 C CA . VAL A 1 95 ? 44.408 -3.885 42.455 1.000 27.257 75 VAL AAA CA 1
ATOM 506 C C . VAL A 1 95 ? 43.066 -4.400 41.927 1.000 24.820 75 VAL AAA C 1
ATOM 507 O O . VAL A 1 95 ? 42.129 -4.503 42.731 1.000 25.066 75 VAL AAA O 1
ATOM 511 N N . VAL A 1 96 ? 42.981 -4.708 40.635 1.000 23.614 76 VAL AAA N 1
ATOM 512 C CA . VAL A 1 96 ? 41.737 -5.227 39.990 1.000 23.962 76 VAL AAA CA 1
ATOM 513 C C . VAL A 1 96 ? 41.907 -6.726 39.722 1.000 24.268 76 VAL AAA C 1
ATOM 514 O O . VAL A 1 96 ? 42.803 -7.085 38.933 1.000 23.956 76 VAL AAA O 1
ATOM 518 N N . LEU A 1 97 ? 41.066 -7.562 40.340 1.000 23.598 77 LEU AAA N 1
ATOM 519 C CA . LEU A 1 97 ? 41.087 -9.042 40.160 1.000 22.992 77 LEU AAA CA 1
ATOM 520 C C . LEU A 1 97 ? 39.990 -9.494 39.203 1.000 22.540 77 LEU AAA C 1
ATOM 521 O O . LEU A 1 97 ? 38.833 -9.084 39.329 1.000 20.903 77 LEU AAA O 1
ATOM 526 N N . PRO A 1 98 ? 40.302 -10.434 38.279 1.000 22.474 78 PRO AAA N 1
ATOM 527 C CA . PRO A 1 98 ? 39.264 -11.176 37.574 1.000 21.471 78 PRO AAA CA 1
ATOM 528 C C . PRO A 1 98 ? 38.458 -11.934 38.638 1.000 21.239 78 PRO AAA C 1
ATOM 529 O O . PRO A 1 98 ? 39.060 -12.554 39.499 1.000 20.192 78 PRO AAA O 1
ATOM 533 N N . THR A 1 99 ? 37.131 -11.832 38.573 1.000 20.842 79 THR AAA N 1
ATOM 534 C CA . THR A 1 99 ? 36.196 -12.325 39.613 1.000 21.052 79 THR AAA CA 1
ATOM 535 C C . THR A 1 99 ? 35.038 -13.055 38.931 1.000 19.882 79 THR AAA C 1
ATOM 536 O O . THR A 1 99 ? 34.474 -12.500 37.979 1.000 20.505 79 THR AAA O 1
ATOM 540 N N . ALA A 1 100 ? 34.738 -14.265 39.398 1.000 18.985 80 ALA AAA N 1
ATOM 541 C CA . ALA A 1 100 ? 33.561 -15.063 38.993 1.000 19.310 80 ALA AAA CA 1
ATOM 542 C C . ALA A 1 100 ? 32.374 -14.629 39.857 1.000 19.214 80 ALA AAA C 1
ATOM 543 O O . ALA A 1 100 ? 32.384 -14.931 41.057 1.000 19.797 80 ALA AAA O 1
ATOM 545 N N . GLY A 1 101 ? 31.431 -13.899 39.268 1.000 18.921 81 GLY AAA N 1
ATOM 546 C CA . GLY A 1 101 ? 30.221 -13.421 39.965 1.000 19.257 81 GLY AAA CA 1
ATOM 547 C C . GLY A 1 101 ? 29.102 -14.436 39.850 1.000 19.747 81 GLY AAA C 1
ATOM 548 O O . GLY A 1 101 ? 28.478 -14.491 38.778 1.000 18.922 81 GLY AAA O 1
ATOM 549 N N . LEU A 1 102 ? 28.889 -15.246 40.887 1.000 20.678 82 LEU AAA N 1
ATOM 550 C CA . LEU A 1 102 ? 27.780 -16.236 40.905 1.000 22.799 82 LEU AAA CA 1
ATOM 551 C C . LEU A 1 102 ? 26.447 -15.488 40.953 1.000 22.384 82 LEU AAA C 1
ATOM 552 O O . LEU A 1 102 ? 26.363 -14.463 41.642 1.000 21.793 82 LEU AAA O 1
ATOM 557 N N . SER A 1 103 ? 25.455 -15.997 40.222 1.000 22.495 83 SER AAA N 1
ATOM 558 C CA . SER A 1 103 ? 24.128 -15.358 40.057 1.000 23.087 83 SER AAA CA 1
ATOM 559 C C . SER A 1 103 ? 23.131 -16.364 39.480 1.000 22.531 83 SER AAA C 1
ATOM 560 O O . SER A 1 103 ? 23.553 -17.458 39.042 1.000 20.392 83 SER AAA O 1
ATOM 563 N N . PHE A 1 104 ? 21.849 -16.001 39.488 1.000 21.819 84 PHE AAA N 1
ATOM 564 C CA . PHE A 1 104 ? 20.768 -16.772 38.830 1.000 22.122 84 PHE AAA CA 1
ATOM 565 C C . PHE A 1 104 ? 20.750 -18.210 39.362 1.000 21.802 84 PHE AAA C 1
ATOM 566 O O . PHE A 1 104 ? 20.502 -19.139 38.580 1.000 22.469 84 PHE AAA O 1
ATOM 574 N N . VAL A 1 105 ? 20.975 -18.375 40.667 1.000 21.359 85 VAL AAA N 1
ATOM 575 C CA . VAL A 1 105 ? 21.038 -19.688 41.375 1.000 22.007 85 VAL AAA CA 1
ATOM 576 C C . VAL A 1 105 ? 19.628 -20.004 41.886 1.000 23.159 85 VAL AAA C 1
ATOM 577 O O . VAL A 1 105 ? 19.079 -19.199 42.645 1.000 23.308 85 VAL AAA O 1
ATOM 581 N N . ALA A 1 106 ? 19.050 -21.124 41.468 1.000 23.979 86 ALA AAA N 1
ATOM 582 C CA . ALA A 1 106 ? 17.678 -21.518 41.861 1.000 23.855 86 ALA AAA CA 1
ATOM 583 C C . ALA A 1 106 ? 17.564 -23.039 41.841 1.000 23.972 86 ALA AAA C 1
ATOM 584 O O . ALA A 1 106 ? 18.145 -23.677 40.939 1.000 22.978 86 ALA AAA O 1
ATOM 586 N N . VAL A 1 107 ? 16.860 -23.584 42.829 1.000 23.636 87 VAL AAA N 1
ATOM 587 C CA . VAL A 1 107 ? 16.363 -24.988 42.830 1.000 23.678 87 VAL AAA CA 1
ATOM 588 C C . VAL A 1 107 ? 14.833 -24.924 42.851 1.000 23.512 87 VAL AAA C 1
ATOM 589 O O . VAL A 1 107 ? 14.279 -24.100 43.609 1.000 23.531 87 VAL AAA O 1
ATOM 593 N N . ALA A 1 108 ? 14.179 -25.722 42.010 1.000 23.304 88 ALA AAA N 1
ATOM 594 C CA . ALA A 1 108 ? 12.704 -25.764 41.899 1.000 23.747 88 ALA AAA CA 1
ATOM 595 C C . ALA A 1 108 ? 12.114 -26.162 43.251 1.000 23.628 88 ALA AAA C 1
ATOM 596 O O . ALA A 1 108 ? 12.696 -26.976 43.968 1.000 23.547 88 ALA AAA O 1
ATOM 598 N N . PRO A 1 109 ? 10.938 -25.614 43.640 1.000 24.056 89 PRO AAA N 1
ATOM 599 C CA . PRO A 1 109 ? 10.322 -25.947 44.925 1.000 24.498 89 PRO AAA CA 1
ATOM 600 C C . PRO A 1 109 ? 9.940 -27.429 45.009 1.000 25.058 89 PRO AAA C 1
ATOM 601 O O . PRO A 1 109 ? 9.739 -27.917 46.103 1.000 27.167 89 PRO AAA O 1
ATOM 605 N N . THR A 1 110 ? 9.864 -28.090 43.850 1.000 25.460 90 THR AAA N 1
ATOM 606 C CA . THR A 1 110 ? 9.544 -29.530 43.679 1.000 27.079 90 THR AAA CA 1
ATOM 607 C C . THR A 1 110 ? 10.759 -30.416 43.976 1.000 28.906 90 THR AAA C 1
ATOM 608 O O . THR A 1 110 ? 10.555 -31.639 44.102 1.000 27.739 90 THR AAA O 1
ATOM 612 N N . HIS A 1 111 ? 11.964 -29.841 44.079 1.000 29.399 91 HIS AAA N 1
ATOM 613 C CA . HIS A 1 111 ? 13.245 -30.599 44.124 1.000 29.653 91 HIS AAA CA 1
ATOM 614 C C . HIS A 1 111 ? 14.135 -30.125 45.279 1.000 30.570 91 HIS AAA C 1
ATOM 615 O O . HIS A 1 111 ? 15.364 -30.242 45.148 1.000 32.109 91 HIS AAA O 1
ATOM 622 N N . ARG A 1 112 ? 13.549 -29.648 46.383 1.000 30.800 92 ARG AAA N 1
ATOM 623 C CA . ARG A 1 112 ? 14.313 -29.240 47.593 1.000 32.606 92 ARG AAA CA 1
ATOM 624 C C . ARG A 1 112 ? 14.940 -30.481 48.243 1.000 35.421 92 ARG AAA C 1
ATOM 625 O O . ARG A 1 112 ? 14.443 -31.602 47.994 1.000 33.397 92 ARG AAA O 1
ATOM 633 N N . ARG A 1 113 ? 16.006 -30.273 49.026 1.000 38.676 93 ARG AAA N 1
ATOM 634 C CA . ARG A 1 113 ? 16.647 -31.292 49.906 1.000 42.428 93 ARG AAA CA 1
ATOM 635 C C . ARG A 1 113 ? 17.066 -32.523 49.086 1.000 42.236 93 ARG AAA C 1
ATOM 636 O O . ARG A 1 113 ? 16.931 -33.651 49.598 1.000 42.354 93 ARG AAA O 1
ATOM 644 N N . ARG A 1 114 ? 17.579 -32.308 47.872 1.000 40.752 94 ARG AAA N 1
ATOM 645 C CA . ARG A 1 114 ? 18.086 -33.376 46.967 1.000 41.634 94 ARG AAA CA 1
ATOM 646 C C . ARG A 1 114 ? 19.560 -33.128 46.617 1.000 38.906 94 ARG AAA C 1
ATOM 647 O O . ARG A 1 114 ? 20.059 -33.807 45.702 1.000 37.021 94 ARG AAA O 1
ATOM 655 N N . GLY A 1 115 ? 20.214 -32.185 47.300 1.000 35.540 95 GLY AAA N 1
ATOM 656 C CA . GLY A 1 115 ? 21.637 -31.846 47.101 1.000 36.880 95 GLY AAA CA 1
ATOM 657 C C . GLY A 1 115 ? 21.916 -31.200 45.750 1.000 34.647 95 GLY AAA C 1
ATOM 658 O O . GLY A 1 115 ? 23.069 -31.296 45.293 1.000 33.395 95 GLY AAA O 1
ATOM 659 N N . LEU A 1 116 ? 20.921 -30.553 45.129 1.000 33.040 96 LEU AAA N 1
ATOM 660 C CA . LEU A 1 116 ? 21.080 -29.923 43.786 1.000 33.084 96 LEU AAA CA 1
ATOM 661 C C . LEU A 1 116 ? 21.974 -28.684 43.904 1.000 30.769 96 LEU AAA C 1
ATOM 662 O O . LEU A 1 116 ? 22.842 -28.512 43.032 1.000 28.987 96 LEU AAA O 1
ATOM 667 N N . LEU A 1 117 ? 21.778 -27.857 44.934 1.000 29.712 97 LEU AAA N 1
ATOM 668 C CA . LEU A 1 117 ? 22.607 -26.643 45.145 1.000 31.534 97 LEU AAA CA 1
ATOM 669 C C . LEU A 1 117 ? 24.071 -27.069 45.323 1.000 31.042 97 LEU AAA C 1
ATOM 670 O O . LEU A 1 117 ? 24.926 -26.487 44.637 1.000 29.896 97 LEU AAA O 1
ATOM 675 N N . ARG A 1 118 ? 24.331 -28.063 46.180 1.000 31.284 98 ARG AAA N 1
ATOM 676 C CA . ARG A 1 118 ? 25.701 -28.562 46.486 1.000 33.274 98 ARG AAA CA 1
ATOM 677 C C . ARG A 1 118 ? 26.375 -29.020 45.184 1.000 30.090 98 ARG AAA C 1
ATOM 678 O O . ARG A 1 118 ? 27.524 -28.615 44.951 1.000 29.882 98 ARG AAA O 1
ATOM 686 N N . ALA A 1 119 ? 25.679 -29.826 44.377 1.000 27.260 99 ALA AAA N 1
ATOM 687 C CA . ALA A 1 119 ? 26.163 -30.390 43.095 1.000 26.587 99 ALA AAA CA 1
ATOM 688 C C . ALA A 1 119 ? 26.487 -29.260 42.106 1.000 26.675 99 ALA AAA C 1
ATOM 689 O O . ALA A 1 119 ? 27.565 -29.302 41.479 1.000 25.691 99 ALA AAA O 1
ATOM 691 N N . MET A 1 120 ? 25.599 -28.274 41.980 1.000 25.821 100 MET AAA N 1
ATOM 692 C CA . MET A 1 120 ? 25.775 -27.142 41.031 1.000 25.625 100 MET AAA CA 1
ATOM 693 C C . MET A 1 120 ? 26.942 -26.248 41.477 1.000 25.288 100 MET AAA C 1
ATOM 694 O O . MET A 1 120 ? 27.717 -25.831 40.601 1.000 23.181 100 MET AAA O 1
ATOM 699 N N . CYS A 1 121 ? 27.057 -25.964 42.779 1.000 25.463 101 CYS AAA N 1
ATOM 700 C CA . CYS A 1 121 ? 28.135 -25.114 43.353 1.000 26.826 101 CYS AAA CA 1
ATOM 701 C C . CYS A 1 121 ? 29.491 -25.829 43.193 1.000 26.443 101 CYS AAA C 1
ATOM 702 O O . CYS A 1 121 ? 30.463 -25.156 42.787 1.000 24.997 101 CYS AAA O 1
ATOM 705 N N . ALA A 1 122 ? 29.555 -27.139 43.463 1.000 24.873 102 ALA AAA N 1
ATOM 706 C CA . ALA A 1 122 ? 30.779 -27.960 43.296 1.000 24.733 102 ALA AAA CA 1
ATOM 707 C C . ALA A 1 122 ? 31.259 -27.871 41.842 1.000 24.636 102 ALA AAA C 1
ATOM 708 O O . ALA A 1 122 ? 32.467 -27.646 41.626 1.000 23.863 102 ALA AAA O 1
ATOM 710 N N . GLU A 1 123 ? 30.348 -28.011 40.878 1.000 24.287 103 GLU AAA N 1
ATOM 711 C CA . GLU A 1 123 ? 30.710 -28.016 39.436 1.000 23.968 103 GLU AAA CA 1
ATOM 712 C C . GLU A 1 123 ? 31.182 -26.618 39.022 1.000 23.135 103 GLU AAA C 1
ATOM 713 O O . GLU A 1 123 ? 32.236 -26.525 38.381 1.000 21.592 103 GLU AAA O 1
ATOM 719 N N . LEU A 1 124 ? 30.443 -25.560 39.361 1.000 23.235 104 LEU AAA N 1
ATOM 720 C CA . LEU A 1 124 ? 30.851 -24.182 38.968 1.000 23.626 104 LEU AAA CA 1
ATOM 721 C C . LEU A 1 124 ? 32.203 -23.849 39.603 1.000 22.073 104 LEU AAA C 1
ATOM 722 O O . LEU A 1 124 ? 33.044 -23.267 38.897 1.000 21.905 104 LEU AAA O 1
ATOM 727 N N . HIS A 1 125 ? 32.424 -24.209 40.869 1.000 21.402 105 HIS AAA N 1
ATOM 728 C CA . HIS A 1 125 ? 33.708 -23.919 41.568 1.000 22.377 105 HIS AAA CA 1
ATOM 729 C C . HIS A 1 125 ? 34.877 -24.613 40.850 1.000 23.159 105 HIS AAA C 1
ATOM 730 O O . HIS A 1 125 ? 35.939 -23.984 40.715 1.000 23.022 105 HIS AAA O 1
ATOM 737 N N . ARG A 1 126 ? 34.677 -25.857 40.414 1.000 24.431 106 ARG AAA N 1
ATOM 738 C CA . ARG A 1 126 ? 35.650 -26.646 39.609 1.000 26.747 106 ARG AAA CA 1
ATOM 739 C C . ARG A 1 126 ? 35.995 -25.847 38.344 1.000 24.166 106 ARG AAA C 1
ATOM 740 O O . ARG A 1 126 ? 37.187 -25.628 38.079 1.000 23.310 106 ARG AAA O 1
ATOM 748 N N . ARG A 1 127 ? 34.973 -25.390 37.615 1.000 23.610 107 ARG AAA N 1
ATOM 749 C CA . ARG A 1 127 ? 35.128 -24.618 36.351 1.000 22.832 107 ARG AAA CA 1
ATOM 750 C C . ARG A 1 127 ? 35.827 -23.285 36.637 1.000 22.906 107 ARG AAA C 1
ATOM 751 O O . ARG A 1 127 ? 36.727 -22.909 35.865 1.000 22.797 107 ARG AAA O 1
ATOM 759 N N . ILE A 1 128 ? 35.417 -22.589 37.700 1.000 21.497 108 ILE AAA N 1
ATOM 760 C CA . ILE A 1 128 ? 35.979 -21.261 38.084 1.000 21.426 108 ILE AAA CA 1
ATOM 761 C C . ILE A 1 128 ? 37.463 -21.427 38.446 1.000 21.933 108 ILE AAA C 1
ATOM 762 O O . ILE A 1 128 ? 38.289 -20.628 37.947 1.000 21.028 108 ILE AAA O 1
ATOM 767 N N . ALA A 1 129 ? 37.792 -22.416 39.279 1.000 22.991 109 ALA AAA N 1
ATOM 768 C CA . ALA A 1 129 ? 39.180 -22.690 39.732 1.000 24.739 109 ALA AAA CA 1
ATOM 769 C C . ALA A 1 129 ? 40.053 -23.043 38.516 1.000 24.628 109 ALA AAA C 1
ATOM 770 O O . ALA A 1 129 ? 41.103 -22.401 38.356 1.000 25.722 109 ALA AAA O 1
ATOM 772 N N . ASP A 1 130 ? 39.593 -23.965 37.662 1.000 26.120 110 ASP AAA N 1
ATOM 773 C CA . ASP A 1 130 ? 40.317 -24.437 36.443 1.000 27.300 110 ASP AAA CA 1
ATOM 774 C C . ASP A 1 130 ? 40.499 -23.295 35.436 1.000 27.185 110 ASP AAA C 1
ATOM 775 O O . ASP A 1 130 ? 41.483 -23.336 34.666 1.000 27.963 110 ASP AAA O 1
ATOM 780 N N . SER A 1 131 ? 39.592 -22.317 35.424 1.000 24.907 111 SER AAA N 1
ATOM 781 C CA . SER A 1 131 ? 39.616 -21.171 34.480 1.000 24.796 111 SER AAA CA 1
ATOM 782 C C . SER A 1 131 ? 40.658 -20.133 34.910 1.000 23.859 111 SER AAA C 1
ATOM 783 O O . SER A 1 131 ? 41.015 -19.297 34.069 1.000 24.592 111 SER AAA O 1
ATOM 786 N N . GLY A 1 132 ? 41.109 -20.168 36.166 1.000 23.123 112 GLY AAA N 1
ATOM 787 C CA . GLY A 1 132 ? 42.188 -19.298 36.676 1.000 23.415 112 GLY AAA CA 1
ATOM 788 C C . GLY A 1 132 ? 41.678 -18.083 37.437 1.000 24.221 112 GLY AAA C 1
ATOM 789 O O . GLY A 1 132 ? 42.455 -17.117 37.606 1.000 24.956 112 GLY AAA O 1
ATOM 790 N N . TYR A 1 133 ? 40.420 -18.094 37.890 1.000 22.887 113 TYR AAA N 1
ATOM 791 C CA . TYR A 1 133 ? 39.870 -17.009 38.744 1.000 21.661 113 TYR AAA CA 1
ATOM 792 C C . TYR A 1 133 ? 40.435 -17.156 40.151 1.000 20.736 113 TYR AAA C 1
ATOM 793 O O . TYR A 1 133 ? 40.327 -18.226 40.739 1.000 21.007 113 TYR AAA O 1
ATOM 802 N N . PRO A 1 134 ? 41.053 -16.109 40.738 1.000 20.513 114 PRO AAA N 1
ATOM 803 C CA . PRO A 1 134 ? 41.519 -16.189 42.122 1.000 20.745 114 PRO AAA CA 1
ATOM 804 C C . PRO A 1 134 ? 40.394 -16.028 43.154 1.000 20.557 114 PRO AAA C 1
ATOM 805 O O . PRO A 1 134 ? 40.576 -16.457 44.273 1.000 21.436 114 PRO AAA O 1
ATOM 809 N N . VAL A 1 135 ? 39.278 -15.407 42.764 1.000 20.709 115 VAL AAA N 1
ATOM 810 C CA . VAL A 1 135 ? 38.139 -15.129 43.684 1.000 21.129 115 VAL AAA CA 1
ATOM 811 C C . VAL A 1 135 ? 36.812 -15.339 42.947 1.000 20.418 115 VAL AAA C 1
ATOM 812 O O . VAL A 1 135 ? 36.733 -15.076 41.738 1.000 19.696 115 VAL AAA O 1
ATOM 816 N N . ALA A 1 136 ? 35.806 -15.786 43.695 1.000 19.643 116 ALA AAA N 1
ATOM 817 C CA . ALA A 1 136 ? 34.384 -15.790 43.296 1.000 19.869 116 ALA AAA CA 1
ATOM 818 C C . ALA A 1 136 ? 33.626 -14.868 44.252 1.000 19.526 116 ALA AAA C 1
ATOM 819 O O . ALA A 1 136 ? 34.090 -14.661 45.396 1.000 18.934 116 ALA AAA O 1
ATOM 821 N N . ALA A 1 137 ? 32.502 -14.322 43.798 1.000 20.162 117 ALA AAA N 1
ATOM 822 C CA . ALA A 1 137 ? 31.689 -13.382 44.601 1.000 19.620 117 ALA AAA CA 1
ATOM 823 C C . ALA A 1 137 ? 30.203 -13.597 44.309 1.000 19.660 117 ALA AAA C 1
ATOM 824 O O . ALA A 1 137 ? 29.857 -14.111 43.218 1.000 19.398 117 ALA AAA O 1
ATOM 826 N N . LEU A 1 138 ? 29.360 -13.230 45.271 1.000 19.689 118 LEU AAA N 1
ATOM 827 C CA . LEU A 1 138 ? 27.889 -13.259 45.101 1.000 20.425 118 LEU AAA CA 1
ATOM 828 C C . LEU A 1 138 ? 27.229 -12.293 46.090 1.000 20.969 118 LEU AAA C 1
ATOM 829 O O . LEU A 1 138 ? 27.902 -11.811 47.041 1.000 19.135 118 LEU AAA O 1
ATOM 834 N N . HIS A 1 139 ? 25.960 -11.994 45.820 1.000 22.023 119 HIS AAA N 1
ATOM 835 C CA . HIS A 1 139 ? 24.999 -11.377 46.771 1.000 23.477 119 HIS AAA CA 1
ATOM 836 C C . HIS A 1 139 ? 24.055 -12.484 47.248 1.000 24.025 119 HIS AAA C 1
ATOM 837 O O . HIS A 1 139 ? 23.542 -13.225 46.398 1.000 23.556 119 HIS AAA O 1
ATOM 844 N N . ALA A 1 140 ? 23.897 -12.630 48.561 1.000 25.655 120 ALA AAA N 1
ATOM 845 C CA . ALA A 1 140 ? 23.200 -13.774 49.192 1.000 26.634 120 ALA AAA CA 1
ATOM 846 C C . ALA A 1 140 ? 21.708 -13.451 49.350 1.000 28.152 120 ALA AAA C 1
ATOM 847 O O . ALA A 1 140 ? 21.385 -12.376 49.872 1.000 27.234 120 ALA AAA O 1
ATOM 849 N N . SER A 1 141 ? 20.832 -14.352 48.897 1.000 32.005 121 SER AAA N 1
ATOM 850 C CA . SER A 1 141 ? 19.359 -14.271 49.100 1.000 35.808 121 SER AAA CA 1
ATOM 851 C C . SER A 1 141 ? 19.054 -14.399 50.595 1.000 35.914 121 SER AAA C 1
ATOM 852 O O . SER A 1 141 ? 18.164 -13.690 51.070 1.000 37.823 121 SER AAA O 1
ATOM 855 N N . GLU A 1 142 ? 19.767 -15.292 51.287 1.000 37.424 122 GLU AAA N 1
ATOM 856 C CA . GLU A 1 142 ? 19.684 -15.482 52.763 1.000 42.605 122 GLU AAA CA 1
ATOM 857 C C . GLU A 1 142 ? 21.106 -15.569 53.324 1.000 40.330 122 GLU AAA C 1
ATOM 858 O O . GLU A 1 142 ? 22.009 -15.944 52.560 1.000 41.577 122 GLU AAA O 1
ATOM 864 N N . GLY A 1 143 ? 21.287 -15.280 54.615 1.000 38.530 123 GLY AAA N 1
ATOM 865 C CA . GLY A 1 143 ? 22.616 -15.223 55.257 1.000 38.439 123 GLY AAA CA 1
ATOM 866 C C . GLY A 1 143 ? 23.170 -16.587 55.661 1.000 38.161 123 GLY AAA C 1
ATOM 867 O O . GLY A 1 143 ? 24.369 -16.641 55.993 1.000 37.502 123 GLY AAA O 1
ATOM 868 N N . GLY A 1 144 ? 22.357 -17.654 55.645 1.000 37.357 124 GLY AAA N 1
ATOM 869 C CA . GLY A 1 144 ? 22.719 -18.961 56.239 1.000 37.315 124 GLY AAA CA 1
ATOM 870 C C . GLY A 1 144 ? 23.176 -20.006 55.226 1.000 37.416 124 GLY AAA C 1
ATOM 871 O O . GLY A 1 144 ? 23.452 -21.147 55.646 1.000 37.567 124 GLY AAA O 1
ATOM 872 N N . ILE A 1 145 ? 23.276 -19.661 53.943 1.000 36.181 125 ILE AAA N 1
ATOM 873 C CA . ILE A 1 145 ? 23.429 -20.678 52.859 1.000 37.776 125 ILE AAA CA 1
ATOM 874 C C . ILE A 1 145 ? 24.902 -20.814 52.437 1.000 35.463 125 ILE AAA C 1
ATOM 875 O O . ILE A 1 145 ? 25.362 -21.956 52.333 1.000 37.123 125 ILE AAA O 1
ATOM 880 N N . TYR A 1 146 ? 25.612 -19.712 52.180 1.000 33.294 126 TYR AAA N 1
ATOM 881 C CA . TYR A 1 146 ? 26.840 -19.716 51.335 1.000 31.788 126 TYR AAA CA 1
ATOM 882 C C . TYR A 1 146 ? 28.115 -19.873 52.184 1.000 28.406 126 TYR AAA C 1
ATOM 883 O O . TYR A 1 146 ? 29.148 -20.250 51.615 1.000 26.940 126 TYR AAA O 1
ATOM 892 N N . GLY A 1 147 ? 28.046 -19.665 53.499 1.000 26.969 127 GLY AAA N 1
ATOM 893 C CA . GLY A 1 147 ? 29.166 -19.921 54.428 1.000 27.905 127 GLY AAA CA 1
ATOM 894 C C . GLY A 1 147 ? 29.759 -21.314 54.252 1.000 29.117 127 GLY AAA C 1
ATOM 895 O O . GLY A 1 147 ? 31.003 -21.445 54.227 1.000 28.197 127 GLY AAA O 1
ATOM 896 N N . ARG A 1 148 ? 28.906 -22.330 54.110 1.000 29.226 128 ARG AAA N 1
ATOM 897 C CA . ARG A 1 148 ? 29.327 -23.754 54.026 1.000 31.486 128 ARG AAA CA 1
ATOM 898 C C . ARG A 1 148 ? 30.004 -24.036 52.674 1.000 28.872 128 ARG AAA C 1
ATOM 899 O O . ARG A 1 148 ? 30.685 -25.047 52.584 1.000 28.553 128 ARG AAA O 1
ATOM 907 N N . PHE A 1 149 ? 29.829 -23.173 51.669 1.000 26.842 129 PHE AAA N 1
ATOM 908 C CA . PHE A 1 149 ? 30.467 -23.306 50.330 1.000 26.246 129 PHE AAA CA 1
ATOM 909 C C . PHE A 1 149 ? 31.715 -22.417 50.250 1.000 25.220 129 PHE AAA C 1
ATOM 910 O O . PHE A 1 149 ? 32.273 -22.291 49.146 1.000 24.695 129 PHE AAA O 1
ATOM 918 N N . GLY A 1 150 ? 32.124 -21.819 51.376 1.000 23.393 130 GLY AAA N 1
ATOM 919 C CA . GLY A 1 150 ? 33.382 -21.063 51.526 1.000 22.843 130 GLY AAA CA 1
ATOM 920 C C . GLY A 1 150 ? 33.242 -19.567 51.267 1.000 21.922 130 GLY AAA C 1
ATOM 921 O O . GLY A 1 150 ? 34.284 -18.910 51.187 1.000 21.029 130 GLY AAA O 1
ATOM 922 N N . TYR A 1 151 ? 32.017 -19.040 51.136 1.000 21.115 131 TYR AAA N 1
ATOM 923 C CA . TYR A 1 151 ? 31.744 -17.589 50.952 1.000 20.472 131 TYR AAA CA 1
ATOM 924 C C . TYR A 1 151 ? 31.619 -16.900 52.317 1.000 19.994 131 TYR AAA C 1
ATOM 925 O O . TYR A 1 151 ? 30.842 -17.364 53.184 1.000 18.991 131 TYR AAA O 1
ATOM 934 N N . GLY A 1 152 ? 32.363 -15.807 52.495 1.000 19.764 132 GLY AAA N 1
ATOM 935 C CA . GLY A 1 152 ? 32.253 -14.929 53.676 1.000 20.207 132 GLY AAA CA 1
ATOM 936 C C . GLY A 1 152 ? 31.726 -13.559 53.272 1.000 20.577 132 GLY AAA C 1
ATOM 937 O O . GLY A 1 152 ? 32.128 -13.033 52.235 1.000 20.352 132 GLY AAA O 1
ATOM 938 N N . PRO A 1 153 ? 30.834 -12.929 54.071 1.000 21.038 133 PRO AAA N 1
ATOM 939 C CA . PRO A 1 153 ? 30.393 -11.567 53.775 1.000 21.288 133 PRO AAA CA 1
ATOM 940 C C . PRO A 1 153 ? 31.591 -10.611 53.881 1.000 21.274 133 PRO AAA C 1
ATOM 941 O O . PRO A 1 153 ? 32.282 -10.649 54.885 1.000 22.228 133 PRO AAA O 1
ATOM 945 N N . ALA A 1 154 ? 31.809 -9.792 52.850 1.000 21.076 134 ALA AAA N 1
ATOM 946 C CA . ALA A 1 154 ? 33.061 -9.026 52.632 1.000 22.277 134 ALA AAA CA 1
ATOM 947 C C . ALA A 1 154 ? 32.795 -7.515 52.572 1.000 23.569 134 ALA AAA C 1
ATOM 948 O O . ALA A 1 154 ? 33.772 -6.752 52.748 1.000 24.975 134 ALA AAA O 1
ATOM 950 N N . THR A 1 155 ? 31.557 -7.090 52.287 1.000 23.496 135 THR AAA N 1
ATOM 951 C CA . THR A 1 155 ? 31.129 -5.665 52.389 1.000 23.779 135 THR AAA CA 1
ATOM 952 C C . THR A 1 155 ? 29.863 -5.571 53.241 1.000 23.670 135 THR AAA C 1
ATOM 953 O O . THR A 1 155 ? 29.143 -6.586 53.361 1.000 23.657 135 THR AAA O 1
ATOM 957 N N . THR A 1 156 ? 29.626 -4.390 53.812 1.000 23.939 136 THR AAA N 1
ATOM 958 C CA . THR A 1 156 ? 28.466 -4.089 54.693 1.000 24.173 136 THR AAA CA 1
ATOM 959 C C . THR A 1 156 ? 27.636 -2.965 54.072 1.000 24.335 136 THR AAA C 1
ATOM 960 O O . THR A 1 156 ? 28.192 -1.874 53.824 1.000 24.209 136 THR AAA O 1
ATOM 964 N N . LEU A 1 157 ? 26.367 -3.268 53.790 1.000 24.421 137 LEU AAA N 1
ATOM 965 C CA . LEU A 1 157 ? 25.331 -2.284 53.397 1.000 24.261 137 LEU AAA CA 1
ATOM 966 C C . LEU A 1 157 ? 24.806 -1.610 54.667 1.000 24.963 137 LEU AAA C 1
ATOM 967 O O . LEU A 1 157 ? 24.450 -2.307 55.639 1.000 22.657 137 LEU AAA O 1
ATOM 972 N N . HIS A 1 158 ? 24.770 -0.288 54.631 1.000 24.923 138 HIS AAA N 1
ATOM 973 C CA . HIS A 1 158 ? 24.414 0.605 55.752 1.000 26.997 138 HIS AAA CA 1
ATOM 974 C C . HIS A 1 158 ? 23.384 1.590 55.204 1.000 24.273 138 HIS AAA C 1
ATOM 975 O O . HIS A 1 158 ? 23.785 2.419 54.386 1.000 22.693 138 HIS AAA O 1
ATOM 982 N N . GLU A 1 159 ? 22.106 1.448 55.543 1.000 23.634 139 GLU AAA N 1
ATOM 983 C CA . GLU A 1 159 ? 21.082 2.426 55.097 1.000 24.350 139 GLU AAA CA 1
ATOM 984 C C . GLU A 1 159 ? 21.055 3.593 56.080 1.000 24.128 139 GLU AAA C 1
ATOM 985 O O . GLU A 1 159 ? 20.834 3.347 57.286 1.000 23.261 139 GLU AAA O 1
ATOM 991 N N . LEU A 1 160 ? 21.275 4.802 55.565 1.000 23.554 140 LEU AAA N 1
ATOM 992 C CA . LEU A 1 160 ? 21.088 6.072 56.307 1.000 23.496 140 LEU AAA CA 1
ATOM 993 C C . LEU A 1 160 ? 19.795 6.720 55.816 1.000 23.037 140 LEU AAA C 1
ATOM 994 O O . LEU A 1 160 ? 19.589 6.797 54.580 1.000 21.112 140 LEU AAA O 1
ATOM 999 N N . THR A 1 161 ? 18.953 7.140 56.756 1.000 22.821 141 THR AAA N 1
ATOM 1000 C CA . THR A 1 161 ? 17.746 7.959 56.489 1.000 23.154 141 THR AAA CA 1
ATOM 1001 C C . THR A 1 161 ? 17.944 9.310 57.177 1.000 22.997 141 THR AAA C 1
ATOM 1002 O O . THR A 1 161 ? 18.117 9.314 58.418 1.000 22.695 141 THR AAA O 1
ATOM 1006 N N . VAL A 1 162 ? 17.944 10.395 56.402 1.000 23.517 142 VAL AAA N 1
ATOM 1007 C CA . VAL A 1 162 ? 18.104 11.793 56.897 1.000 25.479 142 VAL AAA CA 1
ATOM 1008 C C . VAL A 1 162 ? 16.723 12.462 56.954 1.000 25.144 142 VAL AAA C 1
ATOM 1009 O O . VAL A 1 162 ? 16.061 12.525 55.898 1.000 24.139 142 VAL AAA O 1
ATOM 1013 N N . ASP A 1 163 ? 16.300 12.954 58.124 1.000 26.918 143 ASP AAA N 1
ATOM 1014 C CA . ASP A 1 163 ? 15.132 13.875 58.212 1.000 27.876 143 ASP AAA CA 1
ATOM 1015 C C . ASP A 1 163 ? 15.624 15.254 57.788 1.000 25.881 143 ASP AAA C 1
ATOM 1016 O O . ASP A 1 163 ? 16.147 16.001 58.648 1.000 27.538 143 ASP AAA O 1
ATOM 1021 N N . ARG A 1 164 ? 15.496 15.554 56.498 1.000 25.410 144 ARG AAA N 1
ATOM 1022 C CA . ARG A 1 164 ? 16.145 16.724 55.863 1.000 25.993 144 ARG AAA CA 1
ATOM 1023 C C . ARG A 1 164 ? 15.511 18.032 56.344 1.000 25.826 144 ARG AAA C 1
ATOM 1024 O O . ARG A 1 164 ? 16.131 19.075 56.120 1.000 25.454 144 ARG AAA O 1
ATOM 1032 N N . ARG A 1 165 ? 14.329 17.993 56.962 1.000 25.326 145 ARG AAA N 1
ATOM 1033 C CA . ARG A 1 165 ? 13.664 19.223 57.477 1.000 26.921 145 ARG AAA CA 1
ATOM 1034 C C . ARG A 1 165 ? 14.531 19.847 58.576 1.000 26.602 145 ARG AAA C 1
ATOM 1035 O O . ARG A 1 165 ? 14.487 21.069 58.724 1.000 27.509 145 ARG AAA O 1
ATOM 1043 N N . PHE A 1 166 ? 15.318 19.041 59.291 1.000 26.303 146 PHE AAA N 1
ATOM 1044 C CA . PHE A 1 166 ? 16.148 19.492 60.440 1.000 26.422 146 PHE AAA CA 1
ATOM 1045 C C . PHE A 1 166 ? 17.618 19.666 60.057 1.000 26.705 146 PHE AAA C 1
ATOM 1046 O O . PHE A 1 166 ? 18.347 20.259 60.867 1.000 27.625 146 PHE AAA O 1
ATOM 1054 N N . ALA A 1 167 ? 18.039 19.141 58.902 1.000 26.432 147 ALA AAA N 1
ATOM 1055 C CA . ALA A 1 167 ? 19.466 19.024 58.513 1.000 26.718 147 ALA AAA CA 1
ATOM 1056 C C . ALA A 1 167 ? 20.051 20.413 58.231 1.000 28.199 147 ALA AAA C 1
ATOM 1057 O O . ALA A 1 167 ? 19.543 21.116 57.335 1.000 28.684 147 ALA AAA O 1
ATOM 1059 N N . ARG A 1 168 ? 21.072 20.794 59.002 1.000 29.139 148 ARG AAA N 1
ATOM 1060 C CA . ARG A 1 168 ? 21.904 22.006 58.782 1.000 30.853 148 ARG AAA CA 1
ATOM 1061 C C . ARG A 1 168 ? 23.349 21.541 58.602 1.000 28.996 148 ARG AAA C 1
ATOM 1062 O O . ARG A 1 168 ? 23.804 20.704 59.409 1.000 26.175 148 ARG AAA O 1
ATOM 1070 N N . PHE A 1 169 ? 24.043 22.069 57.597 1.000 26.265 149 PHE AAA N 1
ATOM 1071 C CA . PHE A 1 169 ? 25.463 21.736 57.339 1.000 25.943 149 PHE AAA CA 1
ATOM 1072 C C . PHE A 1 169 ? 26.343 22.417 58.392 1.000 25.848 149 PHE AAA C 1
ATOM 1073 O O . PHE A 1 169 ? 26.076 23.563 58.792 1.000 24.349 149 PHE AAA O 1
ATOM 1081 N N . HIS A 1 170 ? 27.349 21.680 58.858 1.000 26.001 150 HIS AAA N 1
ATOM 1082 C CA . HIS A 1 170 ? 28.382 22.157 59.812 1.000 26.454 150 HIS AAA CA 1
ATOM 1083 C C . HIS A 1 170 ? 29.155 23.316 59.168 1.000 26.970 150 HIS AAA C 1
ATOM 1084 O O . HIS A 1 170 ? 29.342 23.306 57.927 1.000 25.458 150 HIS AAA O 1
ATOM 1091 N N . ALA A 1 171 ? 29.593 24.279 59.982 1.000 27.775 151 ALA AAA N 1
ATOM 1092 C CA . ALA A 1 171 ? 30.457 25.407 59.563 1.000 29.175 151 ALA AAA CA 1
ATOM 1093 C C . ALA A 1 171 ? 31.660 24.886 58.764 1.000 29.351 151 ALA AAA C 1
ATOM 1094 O O . ALA A 1 171 ? 32.061 25.561 57.802 1.000 29.681 151 ALA AAA O 1
ATOM 1096 N N . ASP A 1 172 ? 32.212 23.726 59.137 1.000 29.382 152 ASP AAA N 1
ATOM 1097 C CA . ASP A 1 172 ? 33.416 23.124 58.496 1.000 29.118 152 ASP AAA CA 1
ATOM 1098 C C . ASP A 1 172 ? 33.081 22.471 57.145 1.000 28.873 152 ASP AAA C 1
ATOM 1099 O O . ASP A 1 172 ? 34.031 22.208 56.385 1.000 27.510 152 ASP AAA O 1
ATOM 1104 N N . ALA A 1 173 ? 31.815 22.155 56.859 1.000 28.953 153 ALA AAA N 1
ATOM 1105 C CA . ALA A 1 173 ? 31.445 21.351 55.665 1.000 31.109 153 ALA AAA CA 1
ATOM 1106 C C . ALA A 1 173 ? 31.882 22.098 54.407 1.000 33.445 153 ALA AAA C 1
ATOM 1107 O O . ALA A 1 173 ? 31.667 23.303 54.306 1.000 34.042 153 ALA AAA O 1
ATOM 1109 N N . PRO A 1 174 ? 32.522 21.425 53.422 1.000 36.497 154 PRO AAA N 1
ATOM 1110 C CA . PRO A 1 174 ? 32.896 22.076 52.163 1.000 39.502 154 PRO AAA CA 1
ATOM 1111 C C . PRO A 1 174 ? 31.741 22.732 51.388 1.000 42.638 154 PRO AAA C 1
ATOM 1112 O O . PRO A 1 174 ? 30.624 22.245 51.461 1.000 40.530 154 PRO AAA O 1
ATOM 1116 N N . GLY A 1 175 ? 32.052 23.820 50.674 1.000 48.288 155 GLY AAA N 1
ATOM 1117 C CA . GLY A 1 175 ? 31.199 24.442 49.638 1.000 51.226 155 GLY AAA CA 1
ATOM 1118 C C . GLY A 1 175 ? 29.936 25.078 50.198 1.000 53.805 155 GLY AAA C 1
ATOM 1119 O O . GLY A 1 175 ? 28.851 24.830 49.634 1.000 53.800 155 GLY AAA O 1
ATOM 1120 N N . GLY A 1 176 ? 30.070 25.895 51.247 1.000 56.947 156 GLY AAA N 1
ATOM 1121 C CA . GLY A 1 176 ? 28.948 26.629 51.866 1.000 60.114 156 GLY AAA CA 1
ATOM 1122 C C . GLY A 1 176 ? 28.504 27.802 51.008 1.000 62.127 156 GLY AAA C 1
ATOM 1123 O O . GLY A 1 176 ? 29.076 28.889 51.206 1.000 65.800 156 GLY AAA O 1
ATOM 1124 N N . SER A 1 181 ? 25.948 27.114 41.906 1.000 58.984 161 SER AAA N 1
ATOM 1125 C CA . SER A 1 181 ? 26.248 25.751 42.421 1.000 57.863 161 SER AAA CA 1
ATOM 1126 C C . SER A 1 181 ? 27.098 24.991 41.399 1.000 52.261 161 SER AAA C 1
ATOM 1127 O O . SER A 1 181 ? 27.009 25.301 40.196 1.000 54.802 161 SER AAA O 1
ATOM 1130 N N . SER A 1 182 ? 27.888 24.031 41.880 1.000 45.571 162 SER AAA N 1
ATOM 1131 C CA . SER A 1 182 ? 28.688 23.076 41.071 1.000 41.637 162 SER AAA CA 1
ATOM 1132 C C . SER A 1 182 ? 27.812 21.905 40.593 1.000 36.986 162 SER AAA C 1
ATOM 1133 O O . SER A 1 182 ? 28.278 21.125 39.737 1.000 37.850 162 SER AAA O 1
ATOM 1136 N N . VAL A 1 183 ? 26.598 21.773 41.138 1.000 30.992 163 VAL AAA N 1
ATOM 1137 C CA . VAL A 1 183 ? 25.694 20.606 40.903 1.000 28.048 163 VAL AAA CA 1
ATOM 1138 C C . VAL A 1 183 ? 24.556 21.028 39.967 1.000 26.963 163 VAL AAA C 1
ATOM 1139 O O . VAL A 1 183 ? 24.019 22.146 40.133 1.000 25.055 163 VAL AAA O 1
ATOM 1143 N N . ARG A 1 184 ? 24.198 20.141 39.037 1.000 26.947 164 ARG AAA N 1
ATOM 1144 C CA . ARG A 1 184 ? 23.070 20.320 38.086 1.000 27.693 164 ARG AAA CA 1
ATOM 1145 C C . ARG A 1 184 ? 22.044 19.209 38.302 1.000 27.081 164 ARG AAA C 1
ATOM 1146 O O . ARG A 1 184 ? 22.459 18.042 38.471 1.000 25.341 164 ARG AAA O 1
ATOM 1154 N N . LEU A 1 185 ? 20.761 19.574 38.304 1.000 25.613 165 LEU AAA N 1
ATOM 1155 C CA . LEU A 1 185 ? 19.620 18.628 38.220 1.000 25.865 165 LEU AAA CA 1
ATOM 1156 C C . LEU A 1 185 ? 19.406 18.275 36.748 1.000 25.604 165 LEU AAA C 1
ATOM 1157 O O . LEU A 1 185 ? 19.112 19.203 35.975 1.000 26.163 165 LEU AAA O 1
ATOM 1162 N N . VAL A 1 186 ? 19.569 17.003 36.371 1.000 24.541 166 VAL AAA N 1
ATOM 1163 C CA . VAL A 1 186 ? 19.537 16.570 34.942 1.000 25.408 166 VAL AAA CA 1
ATOM 1164 C C . VAL A 1 186 ? 18.698 15.299 34.791 1.000 25.978 166 VAL AAA C 1
ATOM 1165 O O . VAL A 1 186 ? 18.404 14.635 35.814 1.000 25.377 166 VAL AAA O 1
ATOM 1169 N N . ARG A 1 187 ? 18.320 14.996 33.545 1.000 27.818 167 ARG AAA N 1
ATOM 1170 C CA . ARG A 1 187 ? 17.710 13.703 33.136 1.000 30.121 167 ARG AAA CA 1
ATOM 1171 C C . ARG A 1 187 ? 18.845 12.699 32.966 1.000 30.044 167 ARG AAA C 1
ATOM 1172 O O . ARG A 1 187 ? 19.785 12.948 32.214 1.000 28.140 167 ARG AAA O 1
ATOM 1184 N N . PRO A 1 188 ? 18.819 11.557 33.685 1.000 30.408 168 PRO AAA N 1
ATOM 1185 C CA . PRO A 1 188 ? 19.893 10.571 33.584 1.000 31.746 168 PRO AAA CA 1
ATOM 1186 C C . PRO A 1 188 ? 20.256 10.173 32.143 1.000 31.174 168 PRO AAA C 1
ATOM 1187 O O . PRO A 1 188 ? 21.421 10.141 31.827 1.000 31.742 168 PRO AAA O 1
ATOM 1191 N N . THR A 1 189 ? 19.257 9.918 31.295 1.000 33.964 169 THR AAA N 1
ATOM 1192 C CA . THR A 1 189 ? 19.453 9.405 29.909 1.000 36.033 169 THR AAA CA 1
ATOM 1193 C C . THR A 1 189 ? 20.249 10.400 29.051 1.000 35.596 169 THR AAA C 1
ATOM 1194 O O . THR A 1 189 ? 20.807 9.956 28.039 1.000 39.243 169 THR AAA O 1
ATOM 1198 N N . GLU A 1 190 ? 20.316 11.679 29.432 1.000 33.726 170 GLU AAA N 1
ATOM 1199 C CA . GLU A 1 190 ? 20.957 12.746 28.615 1.000 34.624 170 GLU AAA CA 1
ATOM 1200 C C . GLU A 1 190 ? 22.424 12.948 29.022 1.000 33.095 170 GLU AAA C 1
ATOM 1201 O O . GLU A 1 190 ? 23.089 13.758 28.375 1.000 31.398 170 GLU AAA O 1
ATOM 1207 N N . HIS A 1 191 ? 22.925 12.245 30.043 1.000 32.726 171 HIS AAA N 1
ATOM 1208 C CA . HIS A 1 191 ? 24.292 12.473 30.590 1.000 32.817 171 HIS AAA CA 1
ATOM 1209 C C . HIS A 1 191 ? 25.012 11.143 30.846 1.000 32.877 171 HIS AAA C 1
ATOM 1210 O O . HIS A 1 191 ? 25.814 11.085 31.798 1.000 31.977 171 HIS AAA O 1
ATOM 1217 N N . ARG A 1 192 ? 24.766 10.137 30.001 1.000 32.787 172 ARG AAA N 1
ATOM 1218 C CA . ARG A 1 192 ? 25.303 8.756 30.155 1.000 32.460 172 ARG AAA CA 1
ATOM 1219 C C . ARG A 1 192 ? 26.839 8.783 30.178 1.000 31.227 172 ARG AAA C 1
ATOM 1220 O O . ARG A 1 192 ? 27.427 8.158 31.089 1.000 30.295 172 ARG AAA O 1
ATOM 1228 N N . GLY A 1 193 ? 27.455 9.477 29.213 1.000 29.539 173 GLY AAA N 1
ATOM 1229 C CA . GLY A 1 193 ? 28.919 9.626 29.086 1.000 28.143 173 GLY AAA CA 1
ATOM 1230 C C . GLY A 1 193 ? 29.554 10.141 30.367 1.000 28.947 173 GLY AAA C 1
ATOM 1231 O O . GLY A 1 193 ? 30.601 9.607 30.771 1.000 28.137 173 GLY AAA O 1
ATOM 1232 N N . GLU A 1 194 ? 28.938 11.136 31.004 1.000 28.628 174 GLU AAA N 1
ATOM 1233 C CA . GLU A 1 194 ? 29.467 11.758 32.246 1.000 30.271 174 GLU AAA CA 1
ATOM 1234 C C . GLU A 1 194 ? 29.358 10.775 33.417 1.000 27.525 174 GLU AAA C 1
ATOM 1235 O O . GLU A 1 194 ? 30.327 10.701 34.194 1.000 25.201 174 GLU AAA O 1
ATOM 1241 N N . PHE A 1 195 ? 28.235 10.058 33.547 1.000 26.173 175 PHE AAA N 1
ATOM 1242 C CA . PHE A 1 195 ? 28.043 9.054 34.630 1.000 27.596 175 PHE AAA CA 1
ATOM 1243 C C . PHE A 1 195 ? 29.059 7.918 34.448 1.000 26.389 175 PHE AAA C 1
ATOM 1244 O O . PHE A 1 195 ? 29.686 7.518 35.436 1.000 25.529 175 PHE AAA O 1
ATOM 1252 N N . GLU A 1 196 ? 29.194 7.412 33.218 1.000 26.453 176 GLU AAA N 1
ATOM 1253 C CA . GLU A 1 196 ? 30.141 6.315 32.876 1.000 28.128 176 GLU AAA CA 1
ATOM 1254 C C . GLU A 1 196 ? 31.549 6.709 33.332 1.000 26.458 176 GLU AAA C 1
ATOM 1255 O O . GLU A 1 196 ? 32.187 5.897 34.027 1.000 26.204 176 GLU AAA O 1
ATOM 1261 N N . ALA A 1 197 ? 31.990 7.926 33.001 1.000 25.368 177 ALA AAA N 1
ATOM 1262 C CA . ALA A 1 197 ? 33.363 8.414 33.266 1.000 24.653 177 ALA AAA CA 1
ATOM 1263 C C . ALA A 1 197 ? 33.584 8.574 34.775 1.000 23.881 177 ALA AAA C 1
ATOM 1264 O O . ALA A 1 197 ? 34.663 8.170 35.267 1.000 22.711 177 ALA AAA O 1
ATOM 1266 N N . ILE A 1 198 ? 32.606 9.131 35.494 1.000 22.707 178 ILE AAA N 1
ATOM 1267 C CA . ILE A 1 198 ? 32.703 9.327 36.973 1.000 21.965 178 ILE AAA CA 1
ATOM 1268 C C . ILE A 1 198 ? 32.757 7.949 37.639 1.000 20.985 178 ILE AAA C 1
ATOM 1269 O O . ILE A 1 198 ? 33.585 7.770 38.539 1.000 20.787 178 ILE AAA O 1
ATOM 1274 N N . TYR A 1 199 ? 31.872 7.033 37.239 1.000 21.452 179 TYR AAA N 1
ATOM 1275 C CA . TYR A 1 199 ? 31.772 5.671 37.828 1.000 21.895 179 TYR AAA CA 1
ATOM 1276 C C . TYR A 1 199 ? 33.097 4.920 37.604 1.000 22.359 179 TYR AAA C 1
ATOM 1277 O O . TYR A 1 199 ? 33.592 4.256 38.546 1.000 23.048 179 TYR AAA O 1
ATOM 1286 N N . GLU A 1 200 ? 33.663 5.028 36.402 1.000 23.113 180 GLU AAA N 1
ATOM 1287 C CA . GLU A 1 200 ? 34.941 4.354 36.025 1.000 24.938 180 GLU AAA CA 1
ATOM 1288 C C . GLU A 1 200 ? 36.070 4.854 36.941 1.000 24.914 180 GLU AAA C 1
ATOM 1289 O O . GLU A 1 200 ? 36.875 4.022 37.395 1.000 25.685 180 GLU AAA O 1
ATOM 1295 N N . ARG A 1 201 ? 36.105 6.151 37.256 1.000 25.071 181 ARG AAA N 1
ATOM 1296 C CA . ARG A 1 201 ? 37.105 6.718 38.195 1.000 25.558 181 ARG AAA CA 1
ATOM 1297 C C . ARG A 1 201 ? 36.868 6.146 39.598 1.000 24.789 181 ARG AAA C 1
ATOM 1298 O O . ARG A 1 201 ? 37.847 5.701 40.243 1.000 24.130 181 ARG AAA O 1
ATOM 1306 N N . TRP A 1 202 ? 35.610 6.137 40.041 1.000 22.799 182 TRP AAA N 1
ATOM 1307 C CA . TRP A 1 202 ? 35.205 5.645 41.385 1.000 22.034 182 TRP AAA CA 1
ATOM 1308 C C . TRP A 1 202 ? 35.605 4.170 41.560 1.000 20.949 182 TRP AAA C 1
ATOM 1309 O O . TRP A 1 202 ? 36.228 3.841 42.591 1.000 20.736 182 TRP AAA O 1
ATOM 1320 N N . ARG A 1 203 ? 35.255 3.304 40.607 1.000 21.382 183 ARG AAA N 1
ATOM 1321 C CA . ARG A 1 203 ? 35.328 1.828 40.792 1.000 22.141 183 ARG AAA CA 1
ATOM 1322 C C . ARG A 1 203 ? 36.805 1.410 40.871 1.000 22.591 183 ARG AAA C 1
ATOM 1323 O O . ARG A 1 203 ? 37.102 0.427 41.567 1.000 22.829 183 ARG AAA O 1
ATOM 1331 N N . GLN A 1 204 ? 37.702 2.166 40.233 1.000 23.386 184 GLN AAA N 1
ATOM 1332 C CA . GLN A 1 204 ? 39.159 1.870 40.203 1.000 24.632 184 GLN AAA CA 1
ATOM 1333 C C . GLN A 1 204 ? 39.835 2.263 41.519 1.000 26.038 184 GLN AAA C 1
ATOM 1334 O O . GLN A 1 204 ? 40.903 1.691 41.800 1.000 25.950 184 GLN AAA O 1
ATOM 1340 N N . GLN A 1 205 ? 39.268 3.191 42.297 1.000 26.875 185 GLN AAA N 1
ATOM 1341 C CA . GLN A 1 205 ? 39.954 3.699 43.519 1.000 30.302 185 GLN AAA CA 1
ATOM 1342 C C . GLN A 1 205 ? 39.324 3.126 44.800 1.000 29.473 185 GLN AAA C 1
ATOM 1343 O O . GLN A 1 205 ? 39.949 3.286 45.865 1.000 30.947 185 GLN AAA O 1
ATOM 1349 N N . VAL A 1 206 ? 38.185 2.426 44.726 1.000 26.527 186 VAL AAA N 1
ATOM 1350 C CA . VAL A 1 206 ? 37.447 1.954 45.938 1.000 26.191 186 VAL AAA CA 1
ATOM 1351 C C . VAL A 1 206 ? 37.436 0.426 45.979 1.000 24.967 186 VAL AAA C 1
ATOM 1352 O O . VAL A 1 206 ? 36.948 -0.217 45.054 1.000 26.909 186 VAL AAA O 1
ATOM 1356 N N . PRO A 1 207 ? 37.952 -0.214 47.052 1.000 24.105 187 PRO AAA N 1
ATOM 1357 C CA . PRO A 1 207 ? 37.769 -1.650 47.249 1.000 23.393 187 PRO AAA CA 1
ATOM 1358 C C . PRO A 1 207 ? 36.271 -1.991 47.262 1.000 22.834 187 PRO AAA C 1
ATOM 1359 O O . PRO A 1 207 ? 35.518 -1.269 47.896 1.000 23.305 187 PRO AAA O 1
ATOM 1363 N N . GLY A 1 208 ? 35.881 -3.056 46.557 1.000 21.197 188 GLY AAA N 1
ATOM 1364 C CA . GLY A 1 208 ? 34.468 -3.394 46.296 1.000 20.337 188 GLY AAA CA 1
ATOM 1365 C C . GLY A 1 208 ? 34.004 -2.882 44.947 1.000 20.340 188 GLY AAA C 1
ATOM 1366 O O . GLY A 1 208 ? 32.971 -3.366 44.460 1.000 21.003 188 GLY AAA O 1
ATOM 1367 N N . GLY A 1 209 ? 34.741 -1.945 44.340 1.000 20.766 189 GLY AAA N 1
ATOM 1368 C CA . GLY A 1 209 ? 34.406 -1.406 43.009 1.000 20.416 189 GLY AAA CA 1
ATOM 1369 C C . GLY A 1 209 ? 34.311 -2.521 41.985 1.000 20.351 189 GLY AAA C 1
ATOM 1370 O O . GLY A 1 209 ? 35.144 -3.438 42.050 1.000 20.853 189 GLY AAA O 1
ATOM 1371 N N . LEU A 1 210 ? 33.314 -2.470 41.098 1.000 20.453 190 LEU AAA N 1
ATOM 1372 C CA . LEU A 1 210 ? 33.163 -3.400 39.948 1.000 20.997 190 LEU AAA CA 1
ATOM 1373 C C . LEU A 1 210 ? 33.179 -2.586 38.658 1.000 21.499 190 LEU AAA C 1
ATOM 1374 O O . LEU A 1 210 ? 32.570 -1.505 38.637 1.000 20.930 190 LEU AAA O 1
ATOM 1379 N N . LEU A 1 211 ? 33.845 -3.095 37.623 1.000 22.541 191 LEU AAA N 1
ATOM 1380 C CA . LEU A 1 211 ? 33.688 -2.575 36.243 1.000 23.509 191 LEU AAA CA 1
ATOM 1381 C C . LEU A 1 211 ? 32.211 -2.737 35.871 1.000 23.373 191 LEU AAA C 1
ATOM 1382 O O . LEU A 1 211 ? 31.635 -3.811 36.150 1.000 21.858 191 LEU AAA O 1
ATOM 1387 N N . ARG A 1 212 ? 31.595 -1.689 35.328 1.000 23.700 192 ARG AAA N 1
ATOM 1388 C CA . ARG A 1 212 ? 30.176 -1.734 34.896 1.000 24.166 192 ARG AAA CA 1
ATOM 1389 C C . ARG A 1 212 ? 30.158 -1.754 33.374 1.000 24.133 192 ARG AAA C 1
ATOM 1390 O O . ARG A 1 212 ? 30.353 -0.719 32.746 1.000 23.949 192 ARG AAA O 1
ATOM 1398 N N . PRO A 1 213 ? 29.943 -2.929 32.744 1.000 26.394 193 PRO AAA N 1
ATOM 1399 C CA . PRO A 1 213 ? 29.977 -3.032 31.288 1.000 27.280 193 PRO AAA CA 1
ATOM 1400 C C . PRO A 1 213 ? 28.814 -2.266 30.637 1.000 29.039 193 PRO AAA C 1
ATOM 1401 O O . PRO A 1 213 ? 27.857 -1.897 31.321 1.000 25.817 193 PRO AAA O 1
ATOM 1405 N N . GLN A 1 214 ? 28.922 -2.053 29.328 1.000 29.255 194 GLN AAA N 1
ATOM 1406 C CA . GLN A 1 214 ? 27.967 -1.230 28.548 1.000 31.163 194 GLN AAA CA 1
ATOM 1407 C C . GLN A 1 214 ? 26.542 -1.768 28.723 1.000 28.907 194 GLN AAA C 1
ATOM 1408 O O . GLN A 1 214 ? 25.633 -0.934 28.867 1.000 27.623 194 GLN AAA O 1
ATOM 1414 N N . VAL A 1 215 ? 26.343 -3.093 28.733 1.000 28.410 195 VAL AAA N 1
ATOM 1415 C CA . VAL A 1 215 ? 24.978 -3.700 28.833 1.000 29.094 195 VAL AAA CA 1
ATOM 1416 C C . VAL A 1 215 ? 24.322 -3.290 30.157 1.000 28.117 195 VAL AAA C 1
ATOM 1417 O O . VAL A 1 215 ? 23.086 -3.165 30.169 1.000 28.118 195 VAL AAA O 1
ATOM 1421 N N . LEU A 1 216 ? 25.098 -3.097 31.230 1.000 26.908 196 LEU AAA N 1
ATOM 1422 C CA . LEU A 1 216 ? 24.539 -2.744 32.566 1.000 26.300 196 LEU AAA CA 1
ATOM 1423 C C . LEU A 1 216 ? 24.222 -1.243 32.608 1.000 26.044 196 LEU AAA C 1
ATOM 1424 O O . LEU A 1 216 ? 23.250 -0.874 33.278 1.000 25.412 196 LEU AAA O 1
ATOM 1429 N N . TRP A 1 217 ? 24.965 -0.407 31.876 1.000 25.582 197 TRP AAA N 1
ATOM 1430 C CA . TRP A 1 217 ? 24.570 1.011 31.659 1.000 26.336 197 TRP AAA CA 1
ATOM 1431 C C . TRP A 1 217 ? 23.264 1.077 30.856 1.000 27.838 197 TRP AAA C 1
ATOM 1432 O O . TRP A 1 217 ? 22.376 1.860 31.262 1.000 28.719 197 TRP AAA O 1
ATOM 1443 N N . ASP A 1 218 ? 23.140 0.297 29.773 1.000 28.404 198 ASP AAA N 1
ATOM 1444 C CA . ASP A 1 218 ? 21.882 0.214 28.977 1.000 30.184 198 ASP AAA CA 1
ATOM 1445 C C . ASP A 1 218 ? 20.714 -0.087 29.923 1.000 31.786 198 ASP AAA C 1
ATOM 1446 O O . ASP A 1 218 ? 19.683 0.609 29.852 1.000 32.583 198 ASP AAA O 1
ATOM 1451 N N . GLU A 1 219 ? 20.872 -1.107 30.769 1.000 32.025 199 GLU AAA N 1
ATOM 1452 C CA . GLU A 1 219 ? 19.811 -1.580 31.696 1.000 32.569 199 GLU AAA CA 1
ATOM 1453 C C . GLU A 1 219 ? 19.506 -0.493 32.733 1.000 33.341 199 GLU AAA C 1
ATOM 1454 O O . GLU A 1 219 ? 18.311 -0.259 33.004 1.000 31.519 199 GLU AAA O 1
ATOM 1460 N N . LEU A 1 220 ? 20.543 0.120 33.313 1.000 32.145 200 LEU AAA N 1
ATOM 1461 C CA . LEU A 1 220 ? 20.390 1.122 34.404 1.000 33.721 200 LEU AAA CA 1
ATOM 1462 C C . LEU A 1 220 ? 19.558 2.313 33.906 1.000 34.580 200 LEU AAA C 1
ATOM 1463 O O . LEU A 1 220 ? 18.679 2.768 34.657 1.000 35.079 200 LEU AAA O 1
ATOM 1468 N N . LEU A 1 221 ? 19.834 2.809 32.699 1.000 35.735 201 LEU AAA N 1
ATOM 1469 C CA . LEU A 1 221 ? 19.185 4.034 32.156 1.000 41.108 201 LEU AAA CA 1
ATOM 1470 C C . LEU A 1 221 ? 17.770 3.716 31.651 1.000 43.146 201 LEU AAA C 1
ATOM 1471 O O . LEU A 1 221 ? 16.942 4.647 31.625 1.000 45.841 201 LEU AAA O 1
ATOM 1476 N N . ALA A 1 222 ? 17.493 2.460 31.288 1.000 45.512 202 ALA AAA N 1
ATOM 1477 C CA . ALA A 1 222 ? 16.133 1.975 30.947 1.000 47.186 202 ALA AAA CA 1
ATOM 1478 C C . ALA A 1 222 ? 15.236 2.000 32.196 1.000 48.483 202 ALA AAA C 1
ATOM 1479 O O . ALA A 1 222 ? 14.041 2.297 32.054 1.000 49.916 202 ALA AAA O 1
ATOM 1481 N N . GLU A 1 223 ? 15.795 1.706 33.375 1.000 50.860 203 GLU AAA N 1
ATOM 1482 C CA . GLU A 1 223 ? 15.071 1.716 34.679 1.000 53.815 203 GLU AAA CA 1
ATOM 1483 C C . GLU A 1 223 ? 14.853 3.148 35.190 1.000 53.266 203 GLU AAA C 1
ATOM 1484 O O . GLU A 1 223 ? 14.069 3.305 36.144 1.000 53.644 203 GLU AAA O 1
ATOM 1490 N N . ALA A 1 224 ? 15.539 4.140 34.610 1.000 52.825 204 ALA AAA N 1
ATOM 1491 C CA . ALA A 1 224 ? 15.503 5.561 35.039 1.000 53.360 204 ALA AAA CA 1
ATOM 1492 C C . ALA A 1 224 ? 14.128 6.179 34.744 1.000 53.774 204 ALA AAA C 1
ATOM 1493 O O . ALA A 1 224 ? 13.740 7.125 35.462 1.000 51.794 204 ALA AAA O 1
ATOM 1495 N N . LYS A 1 225 ? 13.415 5.683 33.728 1.000 54.258 205 LYS AAA N 1
ATOM 1496 C CA . LYS A 1 225 ? 12.077 6.216 33.348 1.000 56.770 205 LYS AAA CA 1
ATOM 1497 C C . LYS A 1 225 ? 11.011 5.620 34.277 1.000 53.292 205 LYS AAA C 1
ATOM 1498 O O . LYS A 1 225 ? 11.253 4.545 34.860 1.000 48.702 205 LYS AAA O 1
ATOM 1504 N N . ALA A 1 226 ? 9.884 6.321 34.425 1.000 52.266 206 ALA AAA N 1
ATOM 1505 C CA . ALA A 1 226 ? 8.718 5.895 35.234 1.000 52.315 206 ALA AAA CA 1
ATOM 1506 C C . ALA A 1 226 ? 8.017 4.721 34.537 1.000 53.100 206 ALA AAA C 1
ATOM 1507 O O . ALA A 1 226 ? 8.124 4.620 33.298 1.000 53.662 206 ALA AAA O 1
ATOM 1509 N N . ALA A 1 227 ? 7.346 3.866 35.313 1.000 54.563 207 ALA AAA N 1
ATOM 1510 C CA . ALA A 1 227 ? 6.558 2.704 34.832 1.000 56.708 207 ALA AAA CA 1
ATOM 1511 C C . ALA A 1 227 ? 5.110 2.833 35.304 1.000 59.265 207 ALA AAA C 1
ATOM 1512 O O . ALA A 1 227 ? 4.864 3.262 36.432 1.000 56.376 207 ALA AAA O 1
ATOM 1514 N N . PRO A 1 228 ? 4.108 2.456 34.471 1.000 63.803 208 PRO AAA N 1
ATOM 1515 C CA . PRO A 1 228 ? 2.699 2.538 34.869 1.000 63.343 208 PRO AAA CA 1
ATOM 1516 C C . PRO A 1 228 ? 2.382 1.634 36.071 1.000 61.565 208 PRO AAA C 1
ATOM 1517 O O . PRO A 1 228 ? 2.516 0.428 35.953 1.000 62.841 208 PRO AAA O 1
ATOM 1521 N N . GLY A 1 229 ? 2.003 2.244 37.200 1.000 59.704 209 GLY AAA N 1
ATOM 1522 C CA . GLY A 1 229 ? 1.763 1.554 38.485 1.000 56.784 209 GLY AAA CA 1
ATOM 1523 C C . GLY A 1 229 ? 3.055 1.087 39.141 1.000 55.447 209 GLY AAA C 1
ATOM 1524 O O . GLY A 1 229 ? 2.972 0.434 40.204 1.000 56.318 209 GLY AAA O 1
ATOM 1525 N N . GLY A 1 230 ? 4.208 1.417 38.545 1.000 50.390 210 GLY AAA N 1
ATOM 1526 C CA . GLY A 1 230 ? 5.546 0.999 39.005 1.000 46.356 210 GLY AAA CA 1
ATOM 1527 C C . GLY A 1 230 ? 6.328 2.169 39.579 1.000 43.435 210 GLY AAA C 1
ATOM 1528 O O . GLY A 1 230 ? 5.706 3.054 40.198 1.000 38.554 210 GLY AAA O 1
ATOM 1529 N N . ASP A 1 231 ? 7.647 2.182 39.368 1.000 41.345 211 ASP AAA N 1
ATOM 1530 C CA . ASP A 1 231 ? 8.568 3.200 39.937 1.000 39.799 211 ASP AAA CA 1
ATOM 1531 C C . ASP A 1 231 ? 8.264 4.576 39.330 1.000 35.342 211 ASP AAA C 1
ATOM 1532 O O . ASP A 1 231 ? 7.788 4.651 38.176 1.000 32.839 211 ASP AAA O 1
ATOM 1537 N N . ARG A 1 232 ? 8.533 5.633 40.093 1.000 32.636 212 ARG AAA N 1
ATOM 1538 C CA . ARG A 1 232 ? 8.434 7.032 39.608 1.000 32.949 212 ARG AAA CA 1
ATOM 1539 C C . ARG A 1 232 ? 9.683 7.338 38.781 1.000 32.692 212 ARG AAA C 1
ATOM 1540 O O . ARG A 1 232 ? 10.622 6.516 38.802 1.000 32.333 212 ARG AAA O 1
ATOM 1548 N N . GLU A 1 233 ? 9.682 8.470 38.080 1.000 32.687 213 GLU AAA N 1
ATOM 1549 C CA . GLU A 1 233 ? 10.820 8.923 37.238 1.000 33.436 213 GLU AAA CA 1
ATOM 1550 C C . GLU A 1 233 ? 12.059 9.123 38.117 1.000 30.168 213 GLU AAA C 1
ATOM 1551 O O . GLU A 1 233 ? 11.918 9.676 39.226 1.000 28.668 213 GLU AAA O 1
ATOM 1557 N N . SER A 1 234 ? 13.227 8.695 37.635 1.000 28.402 214 SER AAA N 1
ATOM 1558 C CA . SER A 1 234 ? 14.536 8.942 38.297 1.000 29.069 214 SER AAA CA 1
ATOM 1559 C C . SER A 1 234 ? 15.095 10.285 37.828 1.000 27.114 214 SER AAA C 1
ATOM 1560 O O . SER A 1 234 ? 14.899 10.643 36.650 1.000 26.267 214 SER AAA O 1
ATOM 1563 N N . PHE A 1 235 ? 15.756 10.999 38.734 1.000 24.772 215 PHE AAA N 1
ATOM 1564 C CA . PHE A 1 235 ? 16.486 12.254 38.436 1.000 25.106 215 PHE AAA CA 1
ATOM 1565 C C . PHE A 1 235 ? 17.949 12.038 38.814 1.000 24.089 215 PHE AAA C 1
ATOM 1566 O O . PHE A 1 235 ? 18.260 11.076 39.537 1.000 23.906 215 PHE AAA O 1
ATOM 1574 N N . ALA A 1 236 ? 18.826 12.881 38.283 1.000 23.679 216 ALA AAA N 1
ATOM 1575 C CA . ALA A 1 236 ? 20.266 12.862 38.596 1.000 23.265 216 ALA AAA CA 1
ATOM 1576 C C . ALA A 1 236 ? 20.691 14.242 39.089 1.000 23.505 216 ALA AAA C 1
ATOM 1577 O O . ALA A 1 236 ? 20.172 15.259 38.576 1.000 22.570 216 ALA AAA O 1
ATOM 1579 N N . LEU A 1 237 ? 21.579 14.247 40.081 1.000 22.005 217 LEU AAA N 1
ATOM 1580 C CA . LEU A 1 237 ? 22.374 15.425 40.491 1.000 22.328 217 LEU AAA CA 1
ATOM 1581 C C . LEU A 1 237 ? 23.804 15.178 40.018 1.000 22.836 217 LEU AAA C 1
ATOM 1582 O O . LEU A 1 237 ? 24.380 14.142 40.401 1.000 21.808 217 LEU AAA O 1
ATOM 1587 N N . LEU A 1 238 ? 24.307 16.059 39.151 1.000 23.105 218 LEU AAA N 1
ATOM 1588 C CA . LEU A 1 238 ? 25.581 15.875 38.416 1.000 23.410 218 LEU AAA CA 1
ATOM 1589 C C . LEU A 1 238 ? 26.568 16.974 38.818 1.000 23.434 218 LEU AAA C 1
ATOM 1590 O O . LEU A 1 238 ? 26.235 18.170 38.695 1.000 22.327 218 LEU AAA O 1
ATOM 1595 N N . HIS A 1 239 ? 27.727 16.543 39.309 1.000 23.503 219 HIS AAA N 1
ATOM 1596 C CA . HIS A 1 239 ? 28.918 17.360 39.655 1.000 23.974 219 HIS AAA CA 1
ATOM 1597 C C . HIS A 1 239 ? 30.053 16.883 38.751 1.000 24.740 219 HIS AAA C 1
ATOM 1598 O O . HIS A 1 239 ? 30.024 15.734 38.320 1.000 24.580 219 HIS AAA O 1
ATOM 1605 N N . PRO A 1 240 ? 31.060 17.715 38.395 1.000 26.251 220 PRO AAA N 1
ATOM 1606 C CA . PRO A 1 240 ? 32.211 17.220 37.629 1.000 26.763 220 PRO AAA CA 1
ATOM 1607 C C . PRO A 1 240 ? 32.845 15.937 38.200 1.000 26.269 220 PRO AAA C 1
ATOM 1608 O O . PRO A 1 240 ? 33.340 15.127 37.420 1.000 26.224 220 PRO AAA O 1
ATOM 1612 N N . ASP A 1 241 ? 32.794 15.761 39.526 1.000 24.869 221 ASP AAA N 1
ATOM 1613 C CA . ASP A 1 241 ? 33.504 14.673 40.254 1.000 25.687 221 ASP AAA CA 1
ATOM 1614 C C . ASP A 1 241 ? 32.528 13.785 41.046 1.000 24.891 221 ASP AAA C 1
ATOM 1615 O O . ASP A 1 241 ? 32.987 13.086 41.976 1.000 23.990 221 ASP AAA O 1
ATOM 1620 N N . GLY A 1 242 ? 31.242 13.765 40.688 1.000 25.030 222 GLY AAA N 1
ATOM 1621 C CA . GLY A 1 242 ? 30.274 12.870 41.352 1.000 24.113 222 GLY AAA CA 1
ATOM 1622 C C . GLY A 1 242 ? 28.884 12.965 40.762 1.000 23.987 222 GLY AAA C 1
ATOM 1623 O O . GLY A 1 242 ? 28.575 13.972 40.111 1.000 24.998 222 GLY AAA O 1
ATOM 1624 N N . TYR A 1 243 ? 28.055 11.951 40.993 1.000 22.162 223 TYR AAA N 1
ATOM 1625 C CA . TYR A 1 243 ? 26.611 12.011 40.669 1.000 22.300 223 TYR AAA CA 1
ATOM 1626 C C . TYR A 1 243 ? 25.817 11.242 41.722 1.000 22.109 223 TYR AAA C 1
ATOM 1627 O O . TYR A 1 243 ? 26.362 10.344 42.391 1.000 22.106 223 TYR AAA O 1
ATOM 1636 N N . ALA A 1 244 ? 24.552 11.622 41.858 1.000 22.073 224 ALA AAA N 1
ATOM 1637 C CA . ALA A 1 244 ? 23.525 10.901 42.636 1.000 21.794 224 ALA AAA CA 1
ATOM 1638 C C . ALA A 1 244 ? 22.334 10.632 41.713 1.000 22.075 224 ALA AAA C 1
ATOM 1639 O O . ALA A 1 244 ? 21.917 11.572 41.017 1.000 21.358 224 ALA AAA O 1
ATOM 1641 N N . LEU A 1 245 ? 21.871 9.383 41.656 1.000 22.169 225 LEU AAA N 1
ATOM 1642 C CA . LEU A 1 245 ? 20.585 8.993 41.023 1.000 23.158 225 LEU AAA CA 1
ATOM 1643 C C . LEU A 1 245 ? 19.581 8.754 42.143 1.000 23.501 225 LEU AAA C 1
ATOM 1644 O O . LEU A 1 245 ? 19.905 7.970 43.061 1.000 22.075 225 LEU AAA O 1
ATOM 1649 N N . TYR A 1 246 ? 18.413 9.387 42.066 1.000 23.215 226 TYR AAA N 1
ATOM 1650 C CA . TYR A 1 246 ? 17.362 9.256 43.104 1.000 24.215 226 TYR AAA CA 1
ATOM 1651 C C . TYR A 1 246 ? 15.987 9.237 42.433 1.000 24.444 226 TYR AAA C 1
ATOM 1652 O O . TYR A 1 246 ? 15.840 9.685 41.272 1.000 23.025 226 TYR AAA O 1
ATOM 1661 N N . ARG A 1 247 ? 15.004 8.717 43.163 1.000 25.139 227 ARG AAA N 1
ATOM 1662 C CA . ARG A 1 247 ? 13.573 8.768 42.785 1.000 26.609 227 ARG AAA CA 1
ATOM 1663 C C . ARG A 1 247 ? 12.737 8.857 44.061 1.000 25.880 227 ARG AAA C 1
ATOM 1664 O O . ARG A 1 247 ? 13.159 8.320 45.116 1.000 24.767 227 ARG AAA O 1
ATOM 1672 N N . VAL A 1 248 ? 11.592 9.519 43.962 1.000 24.676 228 VAL AAA N 1
ATOM 1673 C CA . VAL A 1 248 ? 10.574 9.524 45.048 1.000 25.131 228 VAL AAA CA 1
ATOM 1674 C C . 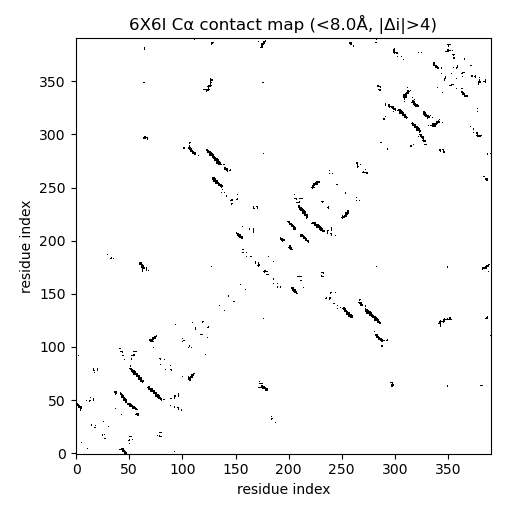VAL A 1 248 ? 10.056 8.092 45.189 1.000 25.295 228 VAL AAA C 1
ATOM 1675 O O . VAL A 1 248 ? 9.874 7.418 44.160 1.000 25.117 228 VAL AAA O 1
ATOM 1679 N N . ASP A 1 249 ? 9.863 7.644 46.428 1.000 26.457 229 ASP AAA N 1
ATOM 1680 C CA . ASP A 1 249 ? 9.338 6.286 46.732 1.000 28.590 229 ASP AAA CA 1
ATOM 1681 C C . ASP A 1 249 ? 7.933 6.140 46.131 1.000 29.860 229 ASP AAA C 1
ATOM 1682 O O . ASP A 1 249 ? 7.170 7.133 46.158 1.000 27.214 229 ASP AAA O 1
ATOM 1687 N N . ARG A 1 250 ? 7.628 4.952 45.600 1.000 32.470 230 ARG AAA N 1
ATOM 1688 C CA . ARG A 1 250 ? 6.329 4.592 44.962 1.000 36.851 230 ARG AAA CA 1
ATOM 1689 C C . ARG A 1 250 ? 5.153 5.026 45.838 1.000 34.616 230 ARG AAA C 1
ATOM 1690 O O . ARG A 1 250 ? 4.199 5.587 45.293 1.000 36.710 230 ARG AAA O 1
ATOM 1698 N N . THR A 1 251 ? 5.221 4.729 47.136 1.000 35.619 231 THR AAA N 1
ATOM 1699 C CA . THR A 1 251 ? 4.063 4.754 48.071 1.000 36.905 231 THR AAA CA 1
ATOM 1700 C C . THR A 1 251 ? 4.259 5.849 49.127 1.000 35.443 231 THR AAA C 1
ATOM 1701 O O . THR A 1 251 ? 3.275 6.558 49.408 1.000 36.129 231 THR AAA O 1
ATOM 1705 N N . ASP A 1 252 ? 5.466 5.983 49.689 1.000 32.186 232 ASP AAA N 1
ATOM 1706 C CA . ASP A 1 252 ? 5.819 7.100 50.611 1.000 31.826 232 ASP AAA CA 1
ATOM 1707 C C . ASP A 1 252 ? 6.284 8.300 49.773 1.000 30.479 232 ASP AAA C 1
ATOM 1708 O O . ASP A 1 252 ? 7.475 8.343 49.394 1.000 28.580 232 ASP AAA O 1
ATOM 1713 N N . LEU A 1 253 ? 5.386 9.259 49.528 1.000 28.726 233 LEU AAA N 1
ATOM 1714 C CA . LEU A 1 253 ? 5.639 10.412 48.618 1.000 29.517 233 LEU AAA CA 1
ATOM 1715 C C . LEU A 1 253 ? 6.466 11.503 49.315 1.000 27.075 233 LEU AAA C 1
ATOM 1716 O O . LEU A 1 253 ? 6.768 12.499 48.651 1.000 26.530 233 LEU AAA O 1
ATOM 1721 N N . LYS A 1 254 ? 6.831 11.324 50.587 1.000 26.165 234 LYS AAA N 1
ATOM 1722 C CA . LYS A 1 254 ? 7.717 12.261 51.329 1.000 26.436 234 LYS AAA CA 1
ATOM 1723 C C . LYS A 1 254 ? 9.112 11.635 51.517 1.000 23.705 234 LYS AAA C 1
ATOM 1724 O O . LYS A 1 254 ? 9.907 12.203 52.290 1.000 22.533 234 LYS AAA O 1
ATOM 1730 N N . LEU A 1 255 ? 9.396 10.516 50.842 1.000 22.219 235 LEU AAA N 1
ATOM 1731 C CA . LEU A 1 255 ? 10.719 9.822 50.892 1.000 21.685 235 LEU AAA CA 1
ATOM 1732 C C . LEU A 1 255 ? 11.366 9.823 49.506 1.000 20.365 235 LEU AAA C 1
ATOM 1733 O O . LEU A 1 255 ? 10.753 9.275 48.580 1.000 19.726 235 LEU AAA O 1
ATOM 1738 N N . ALA A 1 256 ? 12.563 10.398 49.385 1.000 20.247 236 ALA AAA N 1
ATOM 1739 C CA . ALA A 1 256 ? 13.443 10.243 48.200 1.000 21.003 236 ALA AAA CA 1
ATOM 1740 C C . ALA A 1 256 ? 14.480 9.159 48.507 1.000 22.121 236 ALA AAA C 1
ATOM 1741 O O . ALA A 1 256 ? 15.150 9.256 49.557 1.000 22.321 236 ALA AAA O 1
ATOM 1743 N N . ARG A 1 257 ? 14.574 8.154 47.640 1.000 22.054 237 ARG AAA N 1
ATOM 1744 C CA . ARG A 1 257 ? 15.562 7.054 47.752 1.000 24.879 237 ARG AAA CA 1
ATOM 1745 C C . ARG A 1 257 ? 16.683 7.311 46.745 1.000 23.940 237 ARG AAA C 1
ATOM 1746 O O . ARG A 1 257 ? 16.401 7.348 45.533 1.000 23.820 237 ARG AAA O 1
ATOM 1754 N N . VAL A 1 258 ? 17.902 7.482 47.243 1.000 23.047 238 VAL AAA N 1
ATOM 1755 C CA . VAL A 1 258 ? 19.132 7.579 46.411 1.000 23.340 238 VAL AAA CA 1
ATOM 1756 C C . VAL A 1 258 ? 19.517 6.145 46.040 1.000 24.344 238 VAL AAA C 1
ATOM 1757 O O . VAL A 1 258 ? 19.867 5.392 46.963 1.000 25.370 238 VAL AAA O 1
ATOM 1761 N N . SER A 1 259 ? 19.413 5.765 44.766 1.000 22.880 239 SER AAA N 1
ATOM 1762 C CA . SER A 1 259 ? 19.737 4.387 44.309 1.000 24.468 239 SER AAA CA 1
ATOM 1763 C C . SER A 1 259 ? 21.260 4.240 44.239 1.000 24.723 239 SER AAA C 1
ATOM 1764 O O . SER A 1 259 ? 21.766 3.141 44.487 1.000 24.950 239 SER AAA O 1
ATOM 1767 N N . GLU A 1 260 ? 21.962 5.344 43.995 1.000 24.225 240 GLU AAA N 1
ATOM 1768 C CA . GLU A 1 260 ? 23.409 5.338 43.697 1.000 25.852 240 GLU AAA CA 1
ATOM 1769 C C . GLU A 1 260 ? 23.973 6.742 43.901 1.000 23.133 240 GLU AAA C 1
ATOM 1770 O O . GLU A 1 260 ? 23.432 7.675 43.305 1.000 21.902 240 GLU AAA O 1
ATOM 1776 N N . LEU A 1 261 ? 25.026 6.870 44.705 1.000 21.667 241 LEU AAA N 1
ATOM 1777 C CA . LEU A 1 261 ? 25.833 8.108 44.804 1.000 22.491 241 LEU AAA CA 1
ATOM 1778 C C . LEU A 1 261 ? 27.300 7.708 44.651 1.000 22.798 241 LEU AAA C 1
ATOM 1779 O O . LEU A 1 261 ? 27.794 6.942 45.491 1.000 22.565 241 LEU AAA O 1
ATOM 1784 N N . ARG A 1 262 ? 27.934 8.172 43.580 1.000 22.988 242 ARG AAA N 1
ATOM 1785 C CA . ARG A 1 262 ? 29.373 7.937 43.301 1.000 24.383 242 ARG AAA CA 1
ATOM 1786 C C . ARG A 1 262 ? 30.090 9.278 43.301 1.000 23.933 242 ARG AAA C 1
ATOM 1787 O O . ARG A 1 262 ? 29.826 10.065 42.386 1.000 22.924 242 ARG AAA O 1
ATOM 1795 N N . ALA A 1 263 ? 30.950 9.509 44.289 1.000 23.821 243 ALA AAA N 1
ATOM 1796 C CA . ALA A 1 263 ? 31.738 10.750 44.448 1.000 25.550 243 ALA AAA CA 1
ATOM 1797 C C . ALA A 1 263 ? 33.223 10.384 44.532 1.000 26.412 243 ALA AAA C 1
ATOM 1798 O O . ALA A 1 263 ? 33.583 9.498 45.331 1.000 25.666 243 ALA AAA O 1
ATOM 1800 N N . VAL A 1 264 ? 34.039 11.027 43.702 1.000 28.182 244 VAL AAA N 1
ATOM 1801 C CA . VAL A 1 264 ? 35.504 10.770 43.581 1.000 31.184 244 VAL AAA CA 1
ATOM 1802 C C . VAL A 1 264 ? 36.260 11.724 44.515 1.000 31.341 244 VAL AAA C 1
ATOM 1803 O O . VAL A 1 264 ? 37.429 11.447 44.802 1.000 33.979 244 VAL AAA O 1
ATOM 1807 N N . THR A 1 265 ? 35.622 12.806 44.975 1.000 28.845 245 THR AAA N 1
ATOM 1808 C CA . THR A 1 265 ? 36.225 13.804 45.901 1.000 28.853 245 THR AAA CA 1
ATOM 1809 C C . THR A 1 265 ? 35.255 14.091 47.050 1.000 29.079 245 THR AAA C 1
ATOM 1810 O O . THR A 1 265 ? 34.043 13.910 46.849 1.000 26.690 245 THR AAA O 1
ATOM 1814 N N . ALA A 1 266 ? 35.787 14.559 48.182 1.000 28.846 246 ALA AAA N 1
ATOM 1815 C CA . ALA A 1 266 ? 35.019 15.010 49.369 1.000 30.095 246 ALA AAA CA 1
ATOM 1816 C C . ALA A 1 266 ? 34.137 16.206 48.992 1.000 30.010 246 ALA AAA C 1
ATOM 1817 O O . ALA A 1 266 ? 32.987 16.279 49.478 1.000 30.502 246 ALA AAA O 1
ATOM 1819 N N . ASP A 1 267 ? 34.652 17.117 48.160 1.000 30.169 247 ASP AAA N 1
ATOM 1820 C CA . ASP A 1 267 ? 33.892 18.305 47.684 1.000 29.432 247 ASP AAA CA 1
ATOM 1821 C C . ASP A 1 267 ? 32.641 17.839 46.925 1.000 27.012 247 ASP AAA C 1
ATOM 1822 O O . ASP A 1 267 ? 31.574 18.428 47.149 1.000 25.672 247 ASP AAA O 1
ATOM 1827 N N . ALA A 1 268 ? 32.767 16.833 46.055 1.000 24.670 248 ALA AAA N 1
ATOM 1828 C CA . ALA A 1 268 ? 31.647 16.311 45.232 1.000 24.797 248 ALA AAA CA 1
ATOM 1829 C C . ALA A 1 2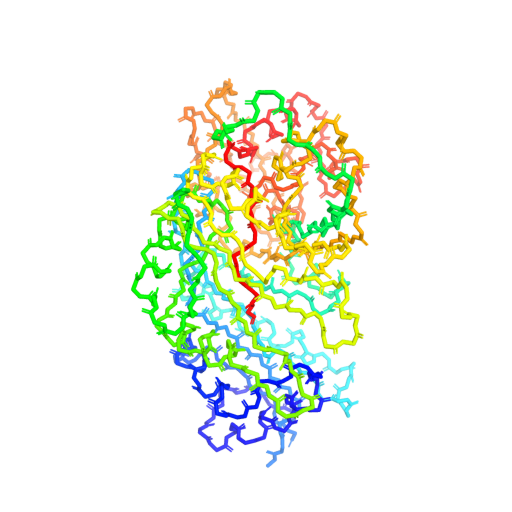68 ? 30.598 15.671 46.147 1.000 23.272 248 ALA AAA C 1
ATOM 1830 O O . ALA A 1 268 ? 29.405 15.954 45.978 1.000 23.540 248 ALA AAA O 1
ATOM 1832 N N . HIS A 1 269 ? 31.044 14.857 47.098 1.000 23.655 249 HIS AAA N 1
ATOM 1833 C CA . HIS A 1 269 ? 30.181 14.166 48.090 1.000 23.362 249 HIS AAA CA 1
ATOM 1834 C C . HIS A 1 269 ? 29.359 15.202 48.865 1.000 23.069 249 HIS AAA C 1
ATOM 1835 O O . HIS A 1 269 ? 28.131 15.039 48.939 1.000 20.445 249 HIS AAA O 1
ATOM 1842 N N . CYS A 1 270 ? 29.996 16.242 49.404 1.000 23.549 250 CYS AAA N 1
ATOM 1843 C CA . CYS A 1 270 ? 29.292 17.290 50.187 1.000 24.750 250 CYS AAA CA 1
ATOM 1844 C C . CYS A 1 270 ? 28.323 18.075 49.288 1.000 23.791 250 CYS AAA C 1
ATOM 1845 O O . CYS A 1 270 ? 27.173 18.294 49.717 1.000 23.252 250 CYS AAA O 1
ATOM 1848 N N . ALA A 1 271 ? 28.763 18.471 48.090 1.000 22.917 251 ALA AAA N 1
ATOM 1849 C CA . ALA A 1 271 ? 27.965 19.267 47.122 1.000 23.095 251 ALA AAA CA 1
ATOM 1850 C C . ALA A 1 271 ? 26.690 18.501 46.747 1.000 22.097 251 ALA AAA C 1
ATOM 1851 O O . ALA A 1 271 ? 25.603 19.121 46.710 1.000 21.956 251 ALA AAA O 1
ATOM 1853 N N . LEU A 1 272 ? 26.810 17.196 46.493 1.000 21.708 252 LEU AAA N 1
ATOM 1854 C CA . LEU A 1 272 ? 25.650 16.336 46.136 1.000 21.763 252 LEU AAA CA 1
ATOM 1855 C C . LEU A 1 272 ? 24.685 16.265 47.324 1.000 21.501 252 LEU AAA C 1
ATOM 1856 O O . LEU A 1 272 ? 23.481 16.342 47.092 1.000 19.489 252 LEU AAA O 1
ATOM 1861 N N . TRP A 1 273 ? 25.197 16.190 48.554 1.000 21.746 253 TRP AA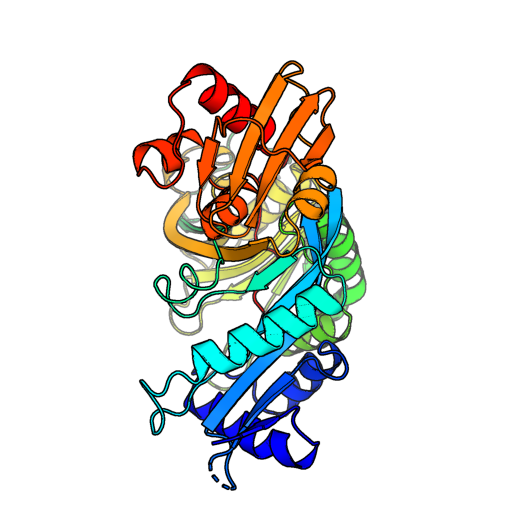A N 1
ATOM 1862 C CA . TRP A 1 273 ? 24.341 16.096 49.768 1.000 22.273 253 TRP AAA CA 1
ATOM 1863 C C . TRP A 1 273 ? 23.664 17.440 50.065 1.000 22.566 253 TRP AAA C 1
ATOM 1864 O O . TRP A 1 273 ? 22.498 17.418 50.476 1.000 22.349 253 TRP AAA O 1
ATOM 1875 N N . ARG A 1 274 ? 24.337 18.569 49.829 1.000 23.923 254 ARG AAA N 1
ATOM 1876 C CA . ARG A 1 274 ? 23.701 19.911 49.927 1.000 23.690 254 ARG AAA CA 1
ATOM 1877 C C . ARG A 1 274 ? 22.486 19.961 48.984 1.000 22.821 254 ARG AAA C 1
ATOM 1878 O O . ARG A 1 274 ? 21.405 20.410 49.416 1.000 22.045 254 ARG AAA O 1
ATOM 1886 N N . ALA A 1 275 ? 22.640 19.472 47.753 1.000 22.023 255 ALA AAA N 1
ATOM 1887 C CA . ALA A 1 275 ? 21.556 19.430 46.743 1.000 22.246 255 ALA AAA CA 1
ATOM 1888 C C . ALA A 1 275 ? 20.430 18.495 47.211 1.000 22.563 255 ALA AAA C 1
ATOM 1889 O O . ALA A 1 275 ? 19.257 18.882 47.063 1.000 22.144 255 ALA AAA O 1
ATOM 1891 N N . LEU A 1 276 ? 20.752 17.317 47.767 1.000 22.138 256 LEU AAA N 1
ATOM 1892 C CA . LEU A 1 276 ? 19.724 16.325 48.187 1.000 22.192 256 LEU AAA CA 1
ATOM 1893 C C . LEU A 1 276 ? 18.923 16.894 49.365 1.000 22.139 256 LEU AAA C 1
ATOM 1894 O O . LEU A 1 276 ? 17.684 16.756 49.363 1.000 21.114 256 LEU AAA O 1
ATOM 1899 N N . ILE A 1 277 ? 19.601 17.531 50.320 1.000 22.649 257 ILE AAA N 1
ATOM 1900 C CA . ILE A 1 277 ? 18.947 18.200 51.482 1.000 23.977 257 ILE AAA CA 1
ATOM 1901 C C . ILE A 1 277 ? 18.100 19.378 50.969 1.000 24.238 257 ILE AAA C 1
ATOM 1902 O O . ILE A 1 277 ? 17.155 19.764 51.666 1.000 23.249 257 ILE AAA O 1
ATOM 1907 N N . GLY A 1 278 ? 18.378 19.877 49.759 1.000 24.800 258 GLY AAA N 1
ATOM 1908 C CA . GLY A 1 278 ? 17.570 20.922 49.098 1.000 25.703 258 GLY AAA CA 1
ATOM 1909 C C . GLY A 1 278 ? 16.292 20.393 48.455 1.000 26.495 258 GLY AAA C 1
ATOM 1910 O O . GLY A 1 278 ? 15.564 21.214 47.882 1.000 28.151 258 GLY AAA O 1
ATOM 1911 N N . LEU A 1 279 ? 16.001 19.087 48.522 1.000 26.198 259 LEU AAA N 1
ATOM 1912 C CA . LEU A 1 279 ? 14.722 18.528 47.994 1.000 27.023 259 LEU AAA CA 1
ATOM 1913 C C . LEU A 1 279 ? 13.598 18.855 48.989 1.000 27.497 259 LEU AAA C 1
ATOM 1914 O O . LEU A 1 279 ? 13.177 17.965 49.746 1.000 25.102 259 LEU AAA O 1
ATOM 1919 N N . ASP A 1 280 ? 13.122 20.102 48.946 1.000 29.469 260 ASP AAA N 1
ATOM 1920 C CA . ASP A 1 280 ? 12.267 20.723 49.995 1.000 32.000 260 ASP AAA CA 1
ATOM 1921 C C . ASP A 1 280 ? 10.890 20.045 50.047 1.000 30.748 260 ASP AAA C 1
ATOM 1922 O O . ASP A 1 280 ? 10.250 20.145 51.104 1.000 30.118 260 ASP AAA O 1
ATOM 1927 N N . SER A 1 281 ? 10.447 19.356 48.989 1.000 30.028 261 SER AAA N 1
ATOM 1928 C CA . SER A 1 281 ? 9.145 18.631 48.987 1.000 30.690 261 SER AAA CA 1
ATOM 1929 C C . SER A 1 281 ? 9.242 17.316 49.782 1.000 29.361 261 SER AAA C 1
ATOM 1930 O O . SER A 1 281 ? 8.178 16.746 50.086 1.000 28.012 261 SER AAA O 1
ATOM 1933 N N . MET A 1 282 ? 10.448 16.870 50.162 1.000 25.835 262 MET AAA N 1
ATOM 1934 C CA . MET A 1 282 ? 10.647 15.585 50.890 1.000 25.137 262 MET AAA CA 1
ATOM 1935 C C . MET A 1 282 ? 10.811 15.850 52.391 1.000 24.435 262 MET AAA C 1
ATOM 1936 O O . MET A 1 282 ? 11.377 16.892 52.753 1.000 24.569 262 MET AAA O 1
ATOM 1941 N N . GLU A 1 283 ? 10.369 14.900 53.216 1.000 24.665 263 GLU AAA N 1
ATOM 1942 C CA . GLU A 1 283 ? 10.670 14.824 54.671 1.000 25.116 263 GLU AAA CA 1
ATOM 1943 C C . GLU A 1 283 ? 12.002 14.094 54.878 1.000 24.203 263 GLU AAA C 1
ATOM 1944 O O . GLU A 1 283 ? 12.786 14.528 55.742 1.000 24.544 263 GLU AAA O 1
ATOM 1950 N N . ARG A 1 284 ? 12.237 13.023 54.114 1.000 23.283 264 ARG AAA N 1
ATOM 1951 C CA . ARG A 1 284 ? 13.348 12.069 54.344 1.000 23.109 264 ARG AAA CA 1
ATOM 1952 C C . ARG A 1 284 ? 14.076 11.763 53.028 1.000 23.161 264 ARG AAA C 1
ATOM 1953 O O . ARG A 1 284 ? 13.405 11.645 51.975 1.000 21.041 264 ARG AAA O 1
ATOM 1961 N N . ILE A 1 285 ? 15.407 11.659 53.108 1.000 22.597 265 ILE AAA N 1
ATOM 1962 C CA . ILE A 1 285 ? 16.300 11.116 52.039 1.000 23.575 265 ILE AAA CA 1
ATOM 1963 C C . ILE A 1 285 ? 16.934 9.844 52.602 1.000 22.865 265 ILE AAA C 1
ATOM 1964 O O . ILE A 1 285 ? 17.512 9.919 53.702 1.000 23.501 265 ILE AAA O 1
ATOM 1969 N N . SER A 1 286 ? 16.821 8.728 51.892 1.000 22.465 266 SER AAA N 1
ATOM 1970 C CA . SER A 1 286 ? 17.469 7.449 52.280 1.000 23.407 266 SER AAA CA 1
ATOM 1971 C C . SER A 1 286 ? 18.492 7.051 51.213 1.000 22.530 266 SER AAA C 1
ATOM 1972 O O . SER A 1 286 ? 18.299 7.398 50.015 1.000 22.152 266 SER AAA O 1
ATOM 1975 N N . ILE A 1 287 ? 19.557 6.384 51.656 1.000 21.222 267 ILE AAA N 1
ATOM 1976 C CA . ILE A 1 287 ? 20.641 5.852 50.782 1.000 20.987 267 ILE AAA CA 1
ATOM 1977 C C . ILE A 1 287 ? 21.155 4.559 51.414 1.000 20.893 267 ILE AAA C 1
ATOM 1978 O O . ILE A 1 287 ? 21.283 4.514 52.658 1.000 21.062 267 ILE AAA O 1
ATOM 1983 N N . ILE A 1 288 ? 21.434 3.557 50.582 1.000 21.029 268 ILE AAA N 1
ATOM 1984 C CA . ILE A 1 288 ? 22.187 2.339 50.991 1.000 22.138 268 ILE AAA CA 1
ATOM 1985 C C . ILE A 1 288 ? 23.660 2.631 50.705 1.000 22.350 268 ILE AAA C 1
ATOM 1986 O O . ILE A 1 288 ? 24.056 2.712 49.515 1.000 22.581 268 ILE AAA O 1
ATOM 1991 N N . THR A 1 289 ? 24.416 2.857 51.774 1.000 19.930 269 THR AAA N 1
ATOM 1992 C CA . THR A 1 289 ? 25.817 3.316 51.717 1.000 20.396 269 THR AAA CA 1
ATOM 1993 C C . THR A 1 289 ? 26.681 2.326 52.507 1.000 20.694 269 THR AAA C 1
ATOM 1994 O O . THR A 1 289 ? 26.273 1.155 52.652 1.000 20.909 269 THR AAA O 1
ATOM 1998 N N . HIS A 1 290 ? 27.840 2.777 52.975 1.000 21.271 270 HIS AAA N 1
ATOM 1999 C CA . HIS A 1 290 ? 28.824 1.952 53.727 1.000 21.944 270 HIS AAA CA 1
ATOM 2000 C C . HIS A 1 290 ? 28.994 2.545 55.120 1.000 22.043 270 HIS AAA C 1
ATOM 2001 O O . HIS A 1 290 ? 28.644 3.706 55.337 1.000 22.022 270 HIS AAA O 1
ATOM 2008 N N . PRO A 1 291 ? 29.524 1.771 56.099 1.000 23.737 271 PRO AAA N 1
ATOM 2009 C CA . PRO A 1 291 ? 29.601 2.229 57.490 1.000 24.396 271 PRO AAA CA 1
ATOM 2010 C C . PRO A 1 291 ? 30.442 3.493 57.723 1.000 25.257 271 PRO AAA C 1
ATOM 2011 O O . PRO A 1 291 ? 30.192 4.169 58.700 1.000 24.809 271 PRO AAA O 1
ATOM 2015 N N . GLN A 1 292 ? 31.379 3.804 56.823 1.000 25.053 272 GLN AAA N 1
ATOM 2016 C CA . GLN A 1 292 ? 32.304 4.959 56.983 1.000 25.716 272 GLN AAA CA 1
ATOM 2017 C C . GLN A 1 292 ? 31.855 6.156 56.131 1.000 24.456 272 GLN AAA C 1
ATOM 2018 O O . GLN A 1 292 ? 32.669 7.077 55.973 1.000 23.869 272 GLN AAA O 1
ATOM 2024 N N . ASP A 1 293 ? 30.616 6.169 55.621 1.000 23.977 273 ASP AAA N 1
ATOM 2025 C CA . ASP A 1 293 ? 30.058 7.344 54.899 1.000 23.257 273 ASP AAA CA 1
ATOM 2026 C C . ASP A 1 293 ? 30.224 8.563 55.803 1.000 23.029 273 ASP AAA C 1
ATOM 2027 O O . ASP A 1 293 ? 29.759 8.544 56.938 1.000 23.135 273 ASP AAA O 1
ATOM 2032 N N . PRO A 1 294 ? 30.923 9.633 55.362 1.000 23.003 274 PRO AAA N 1
ATOM 2033 C CA . PRO A 1 294 ? 31.109 10.816 56.207 1.000 22.902 274 PRO AAA CA 1
ATOM 2034 C C . PRO A 1 294 ? 29.872 11.723 56.351 1.000 22.541 274 PRO AAA C 1
ATOM 2035 O O . PRO A 1 294 ? 29.951 12.673 57.105 1.000 22.102 274 PRO AAA O 1
ATOM 2039 N N . LEU A 1 295 ? 28.754 11.406 55.686 1.000 21.940 275 LEU AAA N 1
ATOM 2040 C CA . LEU A 1 295 ? 27.513 12.234 55.715 1.000 22.771 275 LEU AAA CA 1
ATOM 2041 C C . LEU A 1 295 ? 27.202 12.741 57.122 1.000 22.318 275 LEU AAA C 1
ATOM 2042 O O . LEU A 1 295 ? 26.971 13.935 57.296 1.000 22.929 275 LEU AAA O 1
ATOM 2047 N N . PRO A 1 296 ? 27.126 11.889 58.168 1.000 22.467 276 PRO AAA N 1
ATOM 2048 C CA . PRO A 1 296 ? 26.679 12.361 59.478 1.000 23.567 276 PRO AAA CA 1
ATOM 2049 C C . PRO A 1 296 ? 27.544 13.519 59.996 1.000 24.294 276 PRO AAA C 1
ATOM 2050 O O . PRO A 1 296 ? 27.006 14.399 60.652 1.000 26.021 276 PRO AAA O 1
ATOM 2054 N N . HIS A 1 297 ? 28.838 13.509 59.662 1.000 23.575 277 HIS AAA N 1
ATOM 2055 C CA . HIS A 1 297 ? 29.847 14.495 60.140 1.000 24.194 277 HIS AAA CA 1
ATOM 2056 C C . HIS A 1 297 ? 29.719 15.826 59.389 1.000 23.936 277 HIS AAA C 1
ATOM 2057 O O . HIS A 1 297 ? 30.299 16.811 59.871 1.000 23.299 277 HIS AAA O 1
ATOM 2064 N N . LEU A 1 298 ? 29.003 15.846 58.257 1.000 22.971 278 LEU AAA N 1
ATOM 2065 C CA . LEU A 1 298 ? 28.706 17.080 57.477 1.000 22.721 278 LEU AAA CA 1
ATOM 2066 C C . LEU A 1 298 ? 27.622 17.918 58.171 1.000 23.002 278 LEU AAA C 1
ATOM 2067 O O . LEU A 1 298 ? 27.480 19.096 57.791 1.000 23.131 278 LEU AAA O 1
ATOM 2072 N N . LEU A 1 299 ? 26.873 17.346 59.123 1.000 22.689 279 LEU AAA N 1
ATOM 2073 C CA . LEU A 1 299 ? 25.699 18.006 59.755 1.000 23.893 279 LEU AAA CA 1
ATOM 2074 C C . LEU A 1 299 ? 26.057 18.478 61.169 1.000 26.114 279 LEU AAA C 1
ATOM 2075 O O . LEU A 1 299 ? 26.964 17.888 61.789 1.000 26.410 279 LEU AAA O 1
ATOM 2080 N N . THR A 1 300 ? 25.347 19.495 61.661 1.000 25.850 280 THR AAA N 1
ATOM 2081 C CA . THR A 1 300 ? 25.488 20.014 63.046 1.000 27.678 280 THR AAA CA 1
ATOM 2082 C C . THR A 1 300 ? 24.936 18.975 64.028 1.000 28.339 280 THR AAA C 1
ATOM 2083 O O . THR A 1 300 ? 25.400 18.964 65.178 1.000 28.892 280 THR AAA O 1
ATOM 2087 N N . ASP A 1 301 ? 23.981 18.149 63.581 1.000 28.734 281 ASP AAA N 1
ATOM 2088 C CA . ASP A 1 301 ? 23.389 17.033 64.368 1.000 28.679 281 ASP AAA CA 1
ATOM 2089 C C . ASP A 1 301 ? 23.665 15.704 63.645 1.000 27.538 281 ASP AAA C 1
ATOM 2090 O O . ASP A 1 301 ? 22.874 15.333 62.750 1.000 25.583 281 ASP AAA O 1
ATOM 2095 N N . THR A 1 302 ? 24.727 14.997 64.053 1.000 27.467 282 THR AAA N 1
ATOM 2096 C CA . THR A 1 302 ? 25.164 13.694 63.470 1.000 28.656 282 THR AAA CA 1
ATOM 2097 C C . THR A 1 302 ? 24.030 12.666 63.569 1.000 27.832 282 THR AAA C 1
ATOM 2098 O O . THR A 1 302 ? 23.949 11.798 62.678 1.000 26.559 282 THR AAA O 1
ATOM 2102 N N . ARG A 1 303 ? 23.158 12.806 64.573 1.000 26.481 283 ARG AAA N 1
ATOM 2103 C CA . ARG A 1 303 ? 22.073 11.840 64.873 1.000 27.195 283 ARG AAA CA 1
ATOM 2104 C C . ARG A 1 303 ? 20.992 11.884 63.781 1.000 26.970 283 ARG AAA C 1
ATOM 2105 O O . ARG A 1 303 ? 20.266 10.884 63.645 1.000 27.101 283 ARG AAA O 1
ATOM 2113 N N . LEU A 1 304 ? 20.899 12.975 63.012 1.000 25.988 284 LEU AAA N 1
ATOM 2114 C CA . LEU A 1 304 ? 19.887 13.131 61.930 1.000 26.877 284 LEU AAA CA 1
ATOM 2115 C C . LEU A 1 304 ? 20.108 12.103 60.816 1.000 29.573 284 LEU AAA C 1
ATOM 2116 O O . LEU A 1 304 ? 19.112 11.743 60.163 1.000 30.390 284 LEU AAA O 1
ATOM 2121 N N . ALA A 1 305 ? 21.354 11.682 60.576 1.000 30.175 285 ALA AAA N 1
ATOM 2122 C CA . ALA A 1 305 ? 21.687 10.598 59.620 1.000 30.606 285 ALA AAA CA 1
ATOM 2123 C C . ALA A 1 305 ? 21.537 9.258 60.346 1.000 33.347 285 ALA AAA C 1
ATOM 2124 O O . ALA A 1 305 ? 22.553 8.735 60.849 1.000 35.677 285 ALA AAA O 1
ATOM 2126 N N . ARG A 1 306 ? 20.302 8.756 60.432 1.000 33.132 286 ARG AAA N 1
ATOM 2127 C CA . ARG A 1 306 ? 19.923 7.556 61.227 1.000 34.259 286 ARG AAA CA 1
ATOM 2128 C C . ARG A 1 306 ? 20.211 6.290 60.411 1.000 31.373 286 ARG AAA C 1
ATOM 2129 O O . ARG A 1 306 ? 19.771 6.213 59.249 1.000 25.432 286 ARG AAA O 1
ATOM 2137 N N . THR A 1 307 ? 20.886 5.317 61.019 1.000 30.878 287 THR AAA N 1
ATOM 2138 C CA . THR A 1 307 ? 21.061 3.955 60.451 1.000 31.157 287 THR AAA CA 1
ATOM 2139 C C . THR A 1 307 ? 19.753 3.190 60.620 1.000 30.276 287 THR AAA C 1
ATOM 2140 O O . THR A 1 307 ? 19.437 2.830 61.764 1.000 35.945 287 THR AAA O 1
ATOM 2144 N N . THR A 1 308 ? 19.028 2.963 59.522 1.000 29.147 288 THR AAA N 1
ATOM 2145 C CA . THR A 1 308 ? 17.668 2.367 59.511 1.000 29.883 288 THR AAA CA 1
ATOM 2146 C C . THR A 1 308 ? 17.734 0.893 59.097 1.000 31.477 288 THR AAA C 1
ATOM 2147 O O . THR A 1 308 ? 16.719 0.201 59.257 1.000 33.612 288 THR AAA O 1
ATOM 2151 N N . TRP A 1 309 ? 18.882 0.428 58.599 1.000 30.715 289 TRP AAA N 1
ATOM 2152 C CA . TRP A 1 309 ? 19.049 -0.954 58.077 1.000 30.025 289 TRP AAA CA 1
ATOM 2153 C C . TRP A 1 309 ? 20.540 -1.243 57.895 1.000 29.828 289 TRP AAA C 1
ATOM 2154 O O . TRP A 1 309 ? 21.275 -0.323 57.490 1.000 27.376 289 TRP AAA O 1
ATOM 2165 N N . ARG A 1 310 ? 20.956 -2.470 58.206 1.000 29.337 290 ARG AAA N 1
ATOM 2166 C CA . ARG A 1 310 ? 22.337 -2.966 57.970 1.000 31.347 290 ARG AAA CA 1
ATOM 2167 C C . ARG A 1 310 ? 22.269 -4.416 57.508 1.000 30.155 290 ARG AAA C 1
ATOM 2168 O O . ARG A 1 310 ? 21.468 -5.176 58.075 1.000 27.374 290 ARG AAA O 1
ATOM 2176 N N . GLN A 1 311 ? 23.079 -4.778 56.515 1.000 27.189 291 GLN AAA N 1
ATOM 2177 C CA . GLN A 1 311 ? 23.082 -6.154 55.965 1.000 26.670 291 GLN AAA CA 1
ATOM 2178 C C . GLN A 1 311 ? 24.427 -6.421 55.281 1.000 24.060 291 GLN AAA C 1
ATOM 2179 O O . GLN A 1 311 ? 25.076 -5.458 54.820 1.000 22.161 291 GLN AAA O 1
ATOM 2185 N N . ASP A 1 312 ? 24.843 -7.685 55.278 1.000 23.664 292 ASP AAA N 1
ATOM 2186 C CA . ASP A 1 312 ? 25.918 -8.200 54.389 1.000 23.171 292 ASP AAA CA 1
ATOM 2187 C C . ASP A 1 312 ? 25.634 -7.709 52.967 1.000 22.572 292 ASP AAA C 1
ATOM 2188 O O . ASP A 1 312 ? 24.459 -7.749 52.559 1.000 23.992 292 ASP AAA O 1
ATOM 2193 N N . GLY A 1 313 ? 26.661 -7.259 52.245 1.000 22.250 293 GLY AAA N 1
ATOM 2194 C CA . GLY A 1 313 ? 26.560 -6.901 50.817 1.000 21.890 293 GLY AAA CA 1
ATOM 2195 C C . GLY A 1 313 ? 27.200 -7.958 49.934 1.000 21.137 293 GLY AAA C 1
ATOM 2196 O O . GLY A 1 313 ? 26.579 -9.016 49.708 1.000 20.693 293 GLY AAA O 1
ATOM 2197 N N . LEU A 1 314 ? 28.402 -7.686 49.431 1.000 20.906 294 LEU AAA N 1
ATOM 2198 C CA . LEU A 1 314 ? 29.148 -8.649 48.579 1.000 21.795 294 LEU AAA CA 1
ATOM 2199 C C . LEU A 1 314 ? 29.739 -9.755 49.463 1.000 20.881 294 LEU AAA C 1
ATOM 2200 O O . LEU A 1 314 ? 30.276 -9.430 50.531 1.000 21.832 294 LEU AAA O 1
ATOM 2205 N N . TRP A 1 315 ? 29.628 -11.009 49.021 1.000 20.358 295 TRP AAA N 1
ATOM 2206 C CA . TRP A 1 315 ? 30.267 -12.200 49.640 1.000 20.219 295 TRP AAA CA 1
ATOM 2207 C C . TRP A 1 315 ? 31.428 -12.644 48.745 1.000 19.675 295 TRP AAA C 1
ATOM 2208 O O . TRP A 1 315 ? 31.256 -12.607 47.512 1.000 19.958 295 TRP AAA O 1
ATOM 2219 N N . LEU A 1 316 ? 32.533 -13.081 49.350 1.000 19.250 296 LEU AAA N 1
ATOM 2220 C CA . LEU A 1 316 ? 33.751 -13.533 48.624 1.000 20.518 296 LEU AAA CA 1
ATOM 2221 C C . LEU A 1 316 ? 34.083 -14.979 48.994 1.000 19.595 296 LEU AAA C 1
ATOM 2222 O O . LEU A 1 316 ? 34.077 -15.311 50.206 1.000 18.391 296 LEU AAA O 1
ATOM 2227 N N . ARG A 1 317 ? 34.382 -15.790 47.978 1.000 19.338 297 ARG AAA N 1
ATOM 2228 C CA . ARG A 1 317 ? 35.071 -17.094 48.128 1.000 19.322 297 ARG AAA CA 1
ATOM 2229 C C . ARG A 1 317 ? 36.459 -16.939 47.508 1.000 19.983 297 ARG AAA C 1
ATOM 2230 O O . ARG A 1 317 ? 36.545 -16.757 46.273 1.000 20.164 297 ARG AAA O 1
ATOM 2238 N N . ILE A 1 318 ? 37.494 -16.980 48.339 1.000 19.720 298 ILE AAA N 1
ATOM 2239 C CA . ILE A 1 318 ? 38.906 -17.025 47.870 1.000 20.869 298 ILE AAA CA 1
ATOM 2240 C C . ILE A 1 318 ? 39.111 -18.400 47.230 1.000 20.796 298 ILE AAA C 1
ATOM 2241 O O . ILE A 1 318 ? 38.989 -19.401 47.954 1.000 21.541 298 ILE AAA O 1
ATOM 2246 N N . MET A 1 319 ? 39.348 -18.444 45.917 1.000 21.177 299 MET AAA N 1
ATOM 2247 C CA . MET A 1 319 ? 39.509 -19.708 45.150 1.000 21.531 299 MET AAA CA 1
ATOM 2248 C C . MET A 1 319 ? 40.965 -20.183 45.261 1.000 22.600 299 MET AAA C 1
ATOM 2249 O O . MET A 1 319 ? 41.189 -21.396 45.425 1.000 24.275 299 MET AAA O 1
ATOM 2254 N N . ASN A 1 320 ? 41.914 -19.250 45.157 1.000 21.687 300 ASN AAA N 1
ATOM 2255 C CA . ASN A 1 320 ? 43.375 -19.511 45.231 1.000 22.233 300 ASN AAA CA 1
ATOM 2256 C C . ASN A 1 320 ? 43.956 -18.630 46.341 1.000 21.848 300 ASN AAA C 1
ATOM 2257 O O . ASN A 1 320 ? 44.055 -17.409 46.127 1.000 21.635 300 ASN AAA O 1
ATOM 2262 N N . VAL A 1 321 ? 44.294 -19.224 47.488 1.000 22.013 301 VAL AAA N 1
ATOM 2263 C CA . VAL A 1 321 ? 44.685 -18.471 48.712 1.000 22.981 301 VAL AAA CA 1
ATOM 2264 C C . VAL A 1 321 ? 45.946 -17.660 48.426 1.000 24.456 301 VAL AAA C 1
ATOM 2265 O O . VAL A 1 321 ? 45.936 -16.447 48.610 1.000 23.669 301 VAL AAA O 1
ATOM 2269 N N . PRO A 1 322 ? 47.068 -18.267 47.969 1.000 25.487 302 PRO AAA N 1
ATOM 2270 C CA . PRO A 1 322 ? 48.290 -17.496 47.749 1.000 25.738 302 PRO AAA CA 1
ATOM 2271 C C . PRO A 1 322 ? 48.150 -16.398 46.682 1.000 25.066 302 PRO AAA C 1
ATOM 2272 O O . PRO A 1 322 ? 48.664 -15.316 46.895 1.000 24.875 302 PRO AAA O 1
ATOM 2276 N N . ALA A 1 323 ? 47.445 -16.666 45.583 1.000 24.175 303 ALA AAA N 1
ATOM 2277 C CA . ALA A 1 323 ? 47.223 -15.678 44.502 1.000 24.332 303 ALA AAA CA 1
ATOM 2278 C C . ALA A 1 323 ? 46.436 -14.473 45.051 1.000 23.834 303 ALA AAA C 1
ATOM 2279 O O . ALA A 1 323 ? 46.843 -13.322 44.802 1.000 23.110 303 ALA AAA O 1
ATOM 2281 N N . ALA A 1 324 ? 45.355 -14.713 45.796 1.000 23.768 304 ALA AAA N 1
ATOM 2282 C CA . ALA A 1 324 ? 44.525 -13.632 46.379 1.000 23.423 304 ALA AAA CA 1
ATOM 2283 C C . ALA A 1 324 ? 45.368 -12.838 47.388 1.000 22.556 304 ALA AAA C 1
ATOM 2284 O O . ALA A 1 324 ? 45.390 -11.590 47.303 1.000 22.296 304 ALA AAA O 1
ATOM 2286 N N . LEU A 1 325 ? 46.048 -13.526 48.308 1.000 22.719 305 LEU AAA N 1
ATOM 2287 C CA . LEU A 1 325 ? 46.784 -12.850 49.408 1.000 23.715 305 LEU AAA CA 1
ATOM 2288 C C . LEU A 1 325 ? 47.972 -12.051 48.851 1.000 24.416 305 LEU AAA C 1
ATOM 2289 O O . LEU A 1 325 ? 48.235 -10.962 49.395 1.000 23.841 305 LEU AAA O 1
ATOM 2294 N N . GLU A 1 326 ? 48.641 -12.530 47.794 1.000 24.151 306 GLU AAA N 1
ATOM 2295 C CA . GLU A 1 326 ? 49.796 -11.805 47.197 1.000 25.014 306 GLU AAA CA 1
ATOM 2296 C C . GLU A 1 326 ? 49.299 -10.617 46.365 1.000 24.502 306 GLU AAA C 1
ATOM 2297 O O . GLU A 1 326 ? 50.060 -9.644 46.222 1.000 24.900 306 GLU AAA O 1
ATOM 2303 N N . ALA A 1 327 ? 48.068 -10.674 45.858 1.000 24.025 307 ALA AAA N 1
ATOM 2304 C CA . ALA A 1 327 ? 47.528 -9.695 44.881 1.000 24.211 307 ALA AAA CA 1
ATOM 2305 C C . ALA A 1 327 ? 47.183 -8.357 45.555 1.000 24.016 307 ALA AAA C 1
ATOM 2306 O O . ALA A 1 327 ? 47.445 -7.317 44.933 1.000 23.937 307 ALA AAA O 1
ATOM 2308 N N . ARG A 1 328 ? 46.602 -8.356 46.758 1.000 23.438 308 ARG AAA N 1
ATOM 2309 C CA . ARG A 1 328 ? 46.129 -7.094 47.393 1.000 24.088 308 ARG AAA CA 1
ATOM 2310 C C . ARG A 1 328 ? 47.291 -6.385 48.103 1.000 24.408 308 ARG AAA C 1
ATOM 2311 O O . ARG A 1 328 ? 48.281 -7.054 48.480 1.000 24.669 308 ARG AAA O 1
ATOM 2319 N N . GLY A 1 329 ? 47.148 -5.071 48.273 1.000 24.308 309 GLY AAA N 1
ATOM 2320 C CA . GLY A 1 329 ? 48.033 -4.221 49.088 1.000 24.996 309 GLY AAA CA 1
ATOM 2321 C C . GLY A 1 329 ? 47.659 -4.313 50.554 1.000 25.416 309 GLY AAA C 1
ATOM 2322 O O . GLY A 1 329 ? 46.474 -4.558 50.842 1.000 26.561 309 GLY AAA O 1
ATOM 2323 N N . TYR A 1 330 ? 48.636 -4.130 51.443 1.000 24.533 310 TYR AAA N 1
ATOM 2324 C CA . TYR A 1 330 ? 48.470 -4.165 52.918 1.000 26.043 310 TYR AAA CA 1
ATOM 2325 C C . TYR A 1 330 ? 48.895 -2.808 53.485 1.000 28.070 310 TYR AAA C 1
ATOM 2326 O O . TYR A 1 330 ? 49.564 -2.037 52.766 1.000 27.989 310 TYR AAA O 1
ATOM 2335 N N . ALA A 1 331 ? 48.477 -2.520 54.719 1.000 28.999 311 ALA AAA N 1
ATOM 2336 C CA . ALA A 1 331 ? 48.795 -1.268 55.441 1.000 31.892 311 ALA AAA CA 1
ATOM 2337 C C . ALA A 1 331 ? 50.318 -1.156 55.590 1.000 32.712 311 ALA AAA C 1
ATOM 2338 O O . ALA A 1 331 ? 50.941 -2.137 56.022 1.000 31.181 311 ALA AAA O 1
ATOM 2340 N N . HIS A 1 332 ? 50.887 -0.002 55.228 1.000 35.574 312 HIS AAA N 1
ATOM 2341 C CA . HIS A 1 332 ? 52.339 0.308 55.363 1.000 37.727 312 HIS AAA CA 1
ATOM 2342 C C . HIS A 1 332 ? 52.707 0.565 56.830 1.000 39.596 312 HIS AAA C 1
ATOM 2343 O O . HIS A 1 332 ? 53.898 0.444 57.167 1.000 41.507 312 HIS AAA O 1
ATOM 2350 N N . GLU A 1 333 ? 51.727 0.901 57.670 1.000 39.911 313 GLU AAA N 1
ATOM 2351 C CA . GLU A 1 333 ? 51.966 1.341 59.071 1.000 44.010 313 GLU AAA CA 1
ATOM 2352 C C . GLU A 1 333 ? 52.550 0.176 59.886 1.000 45.326 313 GLU AAA C 1
ATOM 2353 O O . GLU A 1 333 ? 53.485 0.421 60.685 1.000 50.940 313 GLU AAA O 1
ATOM 2359 N N . VAL A 1 334 ? 52.066 -1.046 59.656 1.000 41.989 314 VAL AAA N 1
ATOM 2360 C CA . VAL A 1 334 ? 52.504 -2.270 60.393 1.000 39.560 314 VAL AAA CA 1
ATOM 2361 C C . VAL A 1 334 ? 53.905 -2.676 59.905 1.000 37.853 314 VAL AAA C 1
ATOM 2362 O O . VAL A 1 334 ? 54.155 -2.666 58.684 1.000 38.009 314 VAL AAA O 1
ATOM 2366 N N . GLY A 1 335 ? 54.798 -2.994 60.839 1.000 36.655 315 GLY AAA N 1
ATOM 2367 C CA . GLY A 1 335 ? 56.163 -3.459 60.531 1.000 38.131 315 GLY AAA CA 1
ATOM 2368 C C . GLY A 1 335 ? 56.134 -4.853 59.928 1.000 37.436 315 GLY AAA C 1
ATOM 2369 O O . GLY A 1 335 ? 55.158 -5.599 60.190 1.000 36.706 315 GLY AAA O 1
ATOM 2370 N N . GLU A 1 336 ? 57.153 -5.195 59.142 1.000 35.890 316 GLU AAA N 1
ATOM 2371 C CA . GLU A 1 336 ? 57.306 -6.540 58.533 1.000 36.554 316 GLU AAA CA 1
ATOM 2372 C C . GLU A 1 336 ? 57.081 -7.603 59.612 1.000 33.665 316 GLU AAA C 1
ATOM 2373 O O . GLU A 1 336 ? 57.604 -7.443 60.728 1.000 33.185 316 GLU AAA O 1
ATOM 2379 N N . PHE A 1 337 ? 56.303 -8.638 59.293 1.000 31.545 317 PHE AAA N 1
ATOM 2380 C CA . PHE A 1 337 ? 56.073 -9.809 60.175 1.000 29.850 317 PHE AAA CA 1
ATOM 2381 C C . PHE A 1 337 ? 55.816 -11.042 59.307 1.000 29.960 317 PHE AAA C 1
ATOM 2382 O O . PHE A 1 337 ? 55.409 -10.903 58.132 1.000 28.275 317 PHE AAA O 1
ATOM 2390 N N . SER A 1 338 ? 56.085 -12.211 59.885 1.000 31.400 318 SER AAA N 1
ATOM 2391 C CA . SER A 1 338 ? 55.908 -13.543 59.250 1.000 32.350 318 SER AAA CA 1
ATOM 2392 C C . SER A 1 338 ? 55.036 -14.403 60.155 1.000 31.920 318 SER AAA C 1
ATOM 2393 O O . SER A 1 338 ? 55.144 -14.280 61.390 1.000 33.250 318 SER AAA O 1
ATOM 2396 N N . THR A 1 339 ? 54.194 -15.232 59.552 1.000 29.264 319 THR AAA N 1
ATOM 2397 C CA . THR A 1 339 ? 53.328 -16.182 60.280 1.000 29.087 319 THR AAA CA 1
ATOM 2398 C C . THR A 1 339 ? 53.080 -17.384 59.370 1.000 27.759 319 THR AAA C 1
ATOM 2399 O O . THR A 1 339 ? 53.569 -17.376 58.225 1.000 28.741 319 THR AAA O 1
ATOM 2403 N N . VAL A 1 340 ? 52.391 -18.389 59.896 1.000 26.966 320 VAL AAA N 1
ATOM 2404 C CA . VAL A 1 340 ? 51.930 -19.578 59.129 1.000 26.706 320 VAL AAA CA 1
ATOM 2405 C C . VAL A 1 340 ? 50.409 -19.619 59.248 1.000 26.628 320 VAL AAA C 1
ATOM 2406 O O . VAL A 1 340 ? 49.908 -19.765 60.384 1.000 25.834 320 VAL AAA O 1
ATOM 2410 N N . LEU A 1 341 ? 49.725 -19.471 58.114 1.000 26.634 321 LEU AAA N 1
ATOM 2411 C CA . LEU A 1 341 ? 48.244 -19.475 58.015 1.000 27.424 321 LEU AAA CA 1
ATOM 2412 C C . LEU A 1 341 ? 47.789 -20.818 57.447 1.000 27.199 321 LEU AAA C 1
ATOM 2413 O O . LEU A 1 341 ? 48.283 -21.197 56.369 1.000 27.361 321 LEU AAA O 1
ATOM 2418 N N . GLU A 1 342 ? 46.873 -21.492 58.138 1.000 26.473 322 GLU AAA N 1
ATOM 2419 C CA . GLU A 1 342 ? 46.151 -22.667 57.596 1.000 28.186 322 GLU AAA CA 1
ATOM 2420 C C . GLU A 1 342 ? 44.696 -22.279 57.319 1.000 27.926 322 GLU AAA C 1
ATOM 2421 O O . GLU A 1 342 ? 44.006 -21.809 58.254 1.000 25.642 322 GLU AAA O 1
ATOM 2427 N N . VAL A 1 343 ? 44.266 -22.473 56.074 1.000 26.507 323 VAL AAA N 1
ATOM 2428 C CA . VAL A 1 343 ? 42.838 -22.441 55.657 1.000 27.254 323 VAL AAA CA 1
ATOM 2429 C C . VAL A 1 343 ? 42.337 -23.886 55.688 1.000 28.872 323 VAL AAA C 1
ATOM 2430 O O . VAL A 1 343 ? 42.963 -24.742 55.018 1.000 28.217 323 VAL AAA O 1
ATOM 2434 N N . SER A 1 344 ? 41.290 -24.156 56.471 1.000 28.552 324 SER AAA N 1
ATOM 2435 C CA . SER A 1 344 ? 40.653 -25.491 56.590 1.000 31.491 324 SER AAA CA 1
ATOM 2436 C C . SER A 1 344 ? 40.432 -26.049 55.179 1.000 34.911 324 SER AAA C 1
ATOM 2437 O O . SER A 1 344 ? 39.684 -25.423 54.416 1.000 35.650 324 SER AAA O 1
ATOM 2440 N N . ASP A 1 345 ? 41.116 -27.138 54.821 1.000 40.967 325 ASP AAA N 1
ATOM 2441 C CA . ASP A 1 345 ? 41.032 -27.758 53.466 1.000 45.115 325 ASP AAA CA 1
ATOM 2442 C C . ASP A 1 345 ? 41.302 -26.713 52.367 1.000 43.413 325 ASP AAA C 1
ATOM 2443 O O . ASP A 1 345 ? 40.664 -26.791 51.298 1.000 45.206 325 ASP AAA O 1
ATOM 2448 N N . GLY A 1 346 ? 42.218 -25.771 52.608 1.000 38.800 326 GLY AAA N 1
ATOM 2449 C CA . GLY A 1 346 ? 42.604 -24.733 51.628 1.000 36.826 326 GLY AAA CA 1
ATOM 2450 C C . GLY A 1 346 ? 44.109 -24.526 51.548 1.000 34.704 326 GLY AAA C 1
ATOM 2451 O O . GLY A 1 346 ? 44.532 -23.622 50.802 1.000 34.643 326 GLY AAA O 1
ATOM 2452 N N . GLY A 1 347 ? 44.886 -25.320 52.292 1.000 31.065 327 GLY AAA N 1
ATOM 2453 C CA . GLY A 1 347 ? 46.358 -25.260 52.306 1.000 31.081 327 GLY AAA CA 1
ATOM 2454 C C . GLY A 1 347 ? 46.910 -24.586 53.552 1.000 30.815 327 GLY AAA C 1
ATOM 2455 O O . GLY A 1 347 ? 46.143 -23.911 54.293 1.000 28.871 327 GLY AAA O 1
ATOM 2456 N N . ARG A 1 348 ? 48.211 -24.766 53.778 1.000 28.922 328 ARG AAA N 1
ATOM 2457 C CA . ARG A 1 348 ? 48.978 -24.074 54.840 1.000 27.954 328 ARG AAA CA 1
ATOM 2458 C C . ARG A 1 348 ? 50.108 -23.285 54.184 1.000 26.478 328 ARG AAA C 1
ATOM 2459 O O . ARG A 1 348 ? 50.806 -23.856 53.327 1.000 24.482 328 ARG AAA O 1
ATOM 2467 N N . PHE A 1 349 ? 50.286 -22.026 54.579 1.000 24.827 329 PHE AAA N 1
ATOM 2468 C CA . PHE A 1 349 ? 51.188 -21.076 53.883 1.000 24.967 329 PHE AAA CA 1
ATOM 2469 C C . PHE A 1 349 ? 52.035 -20.309 54.894 1.000 24.908 329 PHE AAA C 1
ATOM 2470 O O . PHE A 1 349 ? 51.515 -19.916 55.950 1.000 24.654 329 PHE AAA O 1
ATOM 2478 N N . ALA A 1 350 ? 53.315 -20.133 54.569 1.000 24.546 330 ALA AAA N 1
ATOM 2479 C CA . ALA A 1 350 ? 54.196 -19.116 55.182 1.000 25.451 330 ALA AAA CA 1
ATOM 2480 C C . ALA A 1 350 ? 53.779 -17.763 54.598 1.000 26.809 330 ALA AAA C 1
ATOM 2481 O O . ALA A 1 3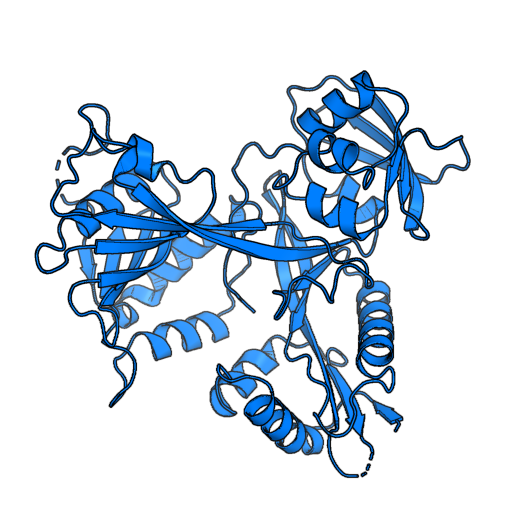50 ? 53.883 -17.585 53.366 1.000 25.905 330 ALA AAA O 1
ATOM 2483 N N . LEU A 1 351 ? 53.230 -16.889 55.443 1.000 25.986 331 LEU AAA N 1
ATOM 2484 C CA . LEU A 1 351 ? 52.716 -15.559 55.035 1.000 27.069 331 LEU AAA CA 1
ATOM 2485 C C . LEU A 1 351 ? 53.667 -14.508 55.608 1.000 28.086 331 LEU AAA C 1
ATOM 2486 O O . LEU A 1 351 ? 53.839 -14.478 56.846 1.000 28.283 331 LEU AAA O 1
ATOM 2491 N N . LYS A 1 352 ? 54.300 -13.736 54.729 1.000 28.211 332 LYS AAA N 1
ATOM 2492 C CA . LYS A 1 352 ? 55.239 -12.649 55.099 1.000 30.414 332 LYS AAA CA 1
ATOM 2493 C C . LYS A 1 352 ? 54.664 -11.351 54.544 1.000 28.659 332 LYS AAA C 1
ATOM 2494 O O . LYS A 1 352 ? 54.462 -11.283 53.320 1.000 27.419 332 LYS AAA O 1
ATOM 2500 N N . ILE A 1 353 ? 54.361 -10.399 55.425 1.000 28.048 333 ILE AAA N 1
ATOM 2501 C CA . ILE A 1 353 ? 53.763 -9.081 55.061 1.000 29.317 333 ILE AAA CA 1
ATOM 2502 C C . ILE A 1 353 ? 54.730 -7.982 55.509 1.000 29.551 333 ILE AAA C 1
ATOM 2503 O O . ILE A 1 353 ? 55.063 -7.938 56.710 1.000 30.611 333 ILE AAA O 1
ATOM 2508 N N . GLY A 1 354 ? 55.165 -7.146 54.568 1.000 30.040 334 GLY AAA N 1
ATOM 2509 C CA . GLY A 1 354 ? 56.030 -5.980 54.828 1.000 30.565 334 GLY AAA CA 1
ATOM 2510 C C . GLY A 1 354 ? 55.999 -5.019 53.660 1.000 30.918 334 GLY AAA C 1
ATOM 2511 O O . GLY A 1 354 ? 55.783 -5.491 52.526 1.000 28.548 334 GLY AAA O 1
ATOM 2512 N N . ASP A 1 355 ? 56.194 -3.724 53.926 1.000 32.858 335 ASP AAA N 1
ATOM 2513 C CA . ASP A 1 355 ? 56.196 -2.637 52.906 1.000 35.451 335 ASP AAA CA 1
ATOM 2514 C C . ASP A 1 355 ? 54.926 -2.716 52.049 1.000 33.067 335 ASP AAA C 1
ATOM 2515 O O . ASP A 1 355 ? 55.023 -2.469 50.838 1.000 32.836 335 ASP AAA O 1
ATOM 2520 N N . GLY A 1 356 ? 53.788 -3.055 52.659 1.000 31.432 336 GLY AAA N 1
ATOM 2521 C CA . GLY A 1 356 ? 52.468 -3.070 52.002 1.000 31.247 336 GLY AAA CA 1
ATOM 2522 C C . GLY A 1 356 ? 52.251 -4.254 51.068 1.000 30.911 336 GLY AAA C 1
ATOM 2523 O O . GLY A 1 356 ? 51.220 -4.240 50.368 1.000 29.269 336 GLY AAA O 1
ATOM 2524 N N . ARG A 1 357 ? 53.141 -5.255 51.054 1.000 30.169 337 ARG AAA N 1
ATOM 2525 C CA . ARG A 1 357 ? 53.021 -6.434 50.147 1.000 32.077 337 ARG AAA CA 1
ATOM 2526 C C . ARG A 1 357 ? 53.132 -7.734 50.949 1.000 28.788 337 ARG AAA C 1
ATOM 2527 O O . ARG A 1 357 ? 53.811 -7.743 51.986 1.000 28.439 337 ARG AAA O 1
ATOM 2535 N N . ALA A 1 358 ? 52.477 -8.791 50.465 1.000 27.023 338 ALA AAA N 1
ATOM 2536 C CA . ALA A 1 358 ? 52.498 -10.148 51.056 1.000 26.720 338 ALA AAA CA 1
ATOM 2537 C C . ALA A 1 358 ? 53.212 -11.124 50.117 1.000 26.748 338 ALA AAA C 1
ATOM 2538 O O . ALA A 1 358 ? 53.025 -11.033 48.884 1.000 24.942 338 ALA AAA O 1
ATOM 2540 N N . ARG A 1 359 ? 53.995 -12.026 50.706 1.000 28.248 339 ARG AAA N 1
ATOM 2541 C CA . ARG A 1 359 ? 54.504 -13.261 50.056 1.000 31.789 339 ARG AAA CA 1
ATOM 2542 C C . ARG A 1 359 ? 53.876 -14.444 50.792 1.000 29.209 339 ARG AAA C 1
ATOM 2543 O O . ARG A 1 359 ? 53.900 -14.442 52.035 1.000 28.517 339 ARG AAA O 1
ATOM 2551 N N . CYS A 1 360 ? 53.309 -15.394 50.051 1.000 27.806 340 CYS AAA N 1
ATOM 2552 C CA . CYS A 1 360 ? 52.457 -16.485 50.590 1.000 29.303 340 CYS AAA CA 1
ATOM 2553 C C . CYS A 1 360 ? 52.832 -17.798 49.897 1.000 29.675 340 CYS AAA C 1
ATOM 2554 O O . CYS A 1 360 ? 52.343 -18.023 48.776 1.000 31.573 340 CYS AAA O 1
ATOM 2557 N N . THR A 1 361 ? 53.682 -18.614 50.539 1.000 28.914 341 THR AAA N 1
ATOM 2558 C CA . THR A 1 361 ? 54.333 -19.815 49.943 1.000 27.482 341 THR AAA CA 1
ATOM 2559 C C . THR A 1 361 ? 53.944 -21.077 50.714 1.000 26.595 341 THR AAA C 1
ATOM 2560 O O . THR A 1 361 ? 53.662 -21.020 51.912 1.000 25.084 341 THR AAA O 1
ATOM 2564 N N . PRO A 1 362 ? 53.915 -22.259 50.055 1.000 24.837 342 PRO AAA N 1
ATOM 2565 C CA . PRO A 1 362 ? 53.569 -23.508 50.735 1.000 23.720 342 PRO AAA CA 1
ATOM 2566 C C . PRO A 1 362 ? 54.531 -23.813 51.886 1.000 23.347 342 PRO AAA C 1
ATOM 2567 O O . PRO A 1 362 ? 55.707 -23.524 51.763 1.000 22.481 342 PRO AAA O 1
ATOM 2571 N N . THR A 1 363 ? 54.008 -24.368 52.977 1.000 23.408 343 THR AAA N 1
ATOM 2572 C CA . THR A 1 363 ? 54.829 -24.846 54.119 1.000 24.139 343 THR AAA CA 1
ATOM 2573 C C . THR A 1 363 ? 54.123 -26.011 54.809 1.000 24.717 343 THR AAA C 1
ATOM 2574 O O . THR A 1 363 ? 52.879 -26.115 54.703 1.000 25.421 343 THR AAA O 1
ATOM 2578 N N . ASP A 1 364 ? 54.893 -26.844 55.506 1.000 24.984 344 ASP AAA N 1
ATOM 2579 C CA . ASP A 1 364 ? 54.360 -27.868 56.440 1.000 25.087 344 ASP AAA CA 1
ATOM 2580 C C . ASP A 1 364 ? 54.725 -27.471 57.876 1.000 24.966 344 ASP AAA C 1
ATOM 2581 O O . ASP A 1 364 ? 54.460 -28.273 58.773 1.000 26.853 344 ASP AAA O 1
ATOM 2586 N N . ALA A 1 365 ? 55.320 -26.291 58.081 1.000 25.869 345 ALA AAA N 1
ATOM 2587 C CA . ALA A 1 365 ? 55.594 -25.723 59.427 1.000 26.568 345 ALA AAA CA 1
ATOM 2588 C C . ALA A 1 365 ? 54.279 -25.632 60.216 1.000 26.790 345 ALA AAA C 1
ATOM 2589 O O . ALA A 1 365 ? 53.210 -25.516 59.585 1.000 25.024 345 ALA AAA O 1
ATOM 2591 N N . ALA A 1 366 ? 54.350 -25.715 61.545 1.000 27.838 346 ALA AAA N 1
ATOM 2592 C CA . ALA A 1 366 ? 53.179 -25.633 62.453 1.000 29.273 346 ALA AAA CA 1
ATOM 2593 C C . ALA A 1 366 ? 52.383 -24.355 62.142 1.000 28.247 346 ALA AAA C 1
ATOM 2594 O O . ALA A 1 366 ? 53.007 -23.293 61.958 1.000 29.559 346 ALA AAA O 1
ATOM 2596 N N . ALA A 1 367 ? 51.055 -24.457 62.056 1.000 28.313 347 ALA AAA N 1
ATOM 2597 C CA . ALA A 1 367 ? 50.144 -23.302 61.850 1.000 29.139 347 ALA AAA CA 1
ATOM 2598 C C . ALA A 1 367 ? 50.184 -22.400 63.088 1.000 29.302 347 ALA AAA C 1
ATOM 2599 O O . ALA A 1 367 ? 50.154 -22.941 64.199 1.000 29.385 347 ALA AAA O 1
ATOM 2601 N N . GLU A 1 368 ? 50.254 -21.082 62.891 1.000 30.534 348 GLU AAA N 1
ATOM 2602 C CA . GLU A 1 368 ? 50.098 -20.068 63.972 1.000 32.202 348 GLU AAA CA 1
ATOM 2603 C C . GLU A 1 368 ? 48.671 -19.500 63.954 1.000 31.898 348 GLU AAA C 1
ATOM 2604 O O . GLU A 1 368 ? 48.204 -19.049 65.023 1.000 29.512 348 GLU AAA O 1
ATOM 2610 N N . ILE A 1 369 ? 48.028 -19.487 62.781 1.000 30.909 349 ILE AAA N 1
ATOM 2611 C CA . ILE A 1 369 ? 46.618 -19.029 62.581 1.000 31.868 349 ILE AAA CA 1
ATOM 2612 C C . ILE A 1 369 ? 45.881 -20.100 61.784 1.000 29.694 349 ILE AAA C 1
ATOM 2613 O O . ILE A 1 369 ? 46.432 -20.524 60.750 1.000 27.918 349 ILE AAA O 1
ATOM 2618 N N . GLU A 1 370 ? 44.669 -20.452 62.211 1.000 28.330 350 GLU AAA N 1
ATOM 2619 C CA . GLU A 1 370 ? 43.746 -21.346 61.464 1.000 29.941 350 GLU AAA CA 1
ATOM 2620 C C . GLU A 1 370 ? 42.401 -20.642 61.282 1.000 28.693 350 GLU AAA C 1
ATOM 2621 O O . GLU A 1 370 ? 41.930 -20.003 62.253 1.000 25.932 350 GLU AAA O 1
ATOM 2627 N N . MET A 1 371 ? 41.790 -20.807 60.108 1.000 26.780 351 MET AAA N 1
ATOM 2628 C CA . MET A 1 371 ? 40.421 -20.310 59.821 1.000 25.872 351 MET AAA CA 1
ATOM 2629 C C . MET A 1 371 ? 39.828 -21.081 58.637 1.000 25.590 351 MET AAA C 1
ATOM 2630 O O . MET A 1 371 ? 40.615 -21.544 57.775 1.000 25.359 351 MET AAA O 1
ATOM 2635 N N . ASP A 1 372 ? 38.497 -21.208 58.590 1.000 23.406 352 ASP AAA N 1
ATOM 2636 C CA . ASP A 1 372 ? 37.773 -21.716 57.395 1.000 23.636 352 ASP AAA CA 1
ATOM 2637 C C . ASP A 1 372 ? 37.947 -20.709 56.251 1.000 21.668 352 ASP AAA C 1
ATOM 2638 O O . ASP A 1 372 ? 38.236 -19.533 56.525 1.000 20.981 352 ASP AAA O 1
ATOM 2643 N N . ARG A 1 373 ? 37.756 -21.162 55.014 1.000 21.579 353 ARG AAA N 1
ATOM 2644 C CA . ARG A 1 373 ? 37.922 -20.339 53.784 1.000 21.922 353 ARG AAA CA 1
ATOM 2645 C C . ARG A 1 373 ? 37.005 -19.105 53.839 1.000 21.350 353 ARG AAA C 1
ATOM 2646 O O . ARG A 1 373 ? 37.446 -18.027 53.407 1.000 21.493 353 ARG AAA O 1
ATOM 2654 N N . ASP A 1 374 ? 35.776 -19.254 54.339 1.000 22.120 354 ASP AAA N 1
ATOM 2655 C CA . ASP A 1 374 ? 34.761 -18.162 54.366 1.000 22.533 354 ASP AAA CA 1
ATOM 2656 C C . ASP A 1 374 ? 35.310 -16.987 55.183 1.000 21.332 354 ASP AAA C 1
ATOM 2657 O O . ASP A 1 374 ? 35.120 -15.839 54.775 1.000 19.910 354 ASP AAA O 1
ATOM 2662 N N . VAL A 1 375 ? 36.026 -17.281 56.263 1.000 21.058 355 VAL AAA N 1
ATOM 2663 C CA . VAL A 1 375 ? 36.578 -16.266 57.203 1.000 21.149 355 VAL AAA CA 1
ATOM 2664 C C . VAL A 1 375 ? 37.602 -15.407 56.455 1.000 21.296 355 VAL AAA C 1
ATOM 2665 O O . VAL A 1 375 ? 37.591 -14.174 56.634 1.000 20.441 355 VAL AAA O 1
ATOM 2669 N N . LEU A 1 376 ? 38.447 -16.023 55.625 1.000 21.253 356 LEU AAA N 1
ATOM 2670 C CA . LEU A 1 376 ? 39.462 -15.272 54.849 1.000 21.956 356 LEU AAA CA 1
ATOM 2671 C C . LEU A 1 376 ? 38.759 -14.298 53.894 1.000 21.051 356 LEU AAA C 1
ATOM 2672 O O . LEU A 1 376 ? 39.253 -13.162 53.742 1.000 20.724 356 LEU AAA O 1
ATOM 2677 N N . GLY A 1 377 ? 37.671 -14.732 53.253 1.000 21.167 357 GLY AAA N 1
ATOM 2678 C CA . GLY A 1 377 ? 36.831 -13.868 52.405 1.000 21.134 357 GLY AAA CA 1
ATOM 2679 C C . GLY A 1 377 ? 36.346 -12.646 53.168 1.000 21.264 357 GLY AAA C 1
ATOM 2680 O O . GLY A 1 377 ? 36.434 -11.534 52.614 1.000 21.933 357 GLY AAA O 1
ATOM 2681 N N . SER A 1 378 ? 35.868 -12.837 54.404 1.000 20.883 358 SER AAA N 1
ATOM 2682 C CA . SER A 1 378 ? 35.356 -11.746 55.281 1.000 20.997 358 SER AAA CA 1
ATOM 2683 C C . SER A 1 378 ? 36.471 -10.749 55.643 1.000 21.866 358 SER AAA C 1
ATOM 2684 O O . SER A 1 378 ? 36.155 -9.551 55.786 1.000 22.377 358 SER AAA O 1
ATOM 2687 N N . LEU A 1 379 ? 37.720 -11.212 55.790 1.000 22.417 359 LEU AAA N 1
ATOM 2688 C CA . LEU A 1 379 ? 38.888 -10.357 56.146 1.000 23.376 359 LEU AAA CA 1
ATOM 2689 C C . LEU A 1 379 ? 39.376 -9.580 54.919 1.000 22.747 359 LEU AAA C 1
ATOM 2690 O O . LEU A 1 379 ? 39.981 -8.509 55.105 1.000 22.881 359 LEU AAA O 1
ATOM 2695 N N . TYR A 1 380 ? 39.144 -10.107 53.716 1.000 22.319 360 TYR AAA N 1
ATOM 2696 C CA . TYR A 1 380 ? 39.980 -9.819 52.522 1.000 22.557 360 TYR AAA CA 1
ATOM 2697 C C . TYR A 1 380 ? 39.861 -8.355 52.079 1.000 23.303 360 TYR AAA C 1
ATOM 2698 O O . TYR A 1 380 ? 40.894 -7.806 51.659 1.000 22.725 360 TYR AAA O 1
ATOM 2707 N N . LEU A 1 381 ? 38.675 -7.740 52.138 1.000 24.174 361 LEU AAA N 1
ATOM 2708 C CA . LEU A 1 381 ? 38.486 -6.325 51.700 1.000 25.541 361 LEU AAA CA 1
ATOM 2709 C C . LEU A 1 381 ? 38.557 -5.364 52.899 1.000 28.372 361 LEU AAA C 1
ATOM 2710 O O . LEU A 1 381 ? 38.325 -4.153 52.687 1.000 31.816 361 LEU AAA O 1
ATOM 2715 N N . GLY A 1 382 ? 38.812 -5.874 54.109 1.000 27.788 362 GLY AAA N 1
ATOM 2716 C CA . GLY A 1 382 ? 38.969 -5.057 55.331 1.000 29.300 362 GLY AAA CA 1
ATOM 2717 C C . GLY A 1 382 ? 37.656 -4.696 56.013 1.000 29.559 362 GLY AAA C 1
ATOM 2718 O O . GLY A 1 382 ? 37.701 -3.841 56.896 1.000 33.164 362 GLY AAA O 1
ATOM 2719 N N . ALA A 1 383 ? 36.527 -5.322 55.664 1.000 29.721 363 ALA AAA N 1
ATOM 2720 C CA . ALA A 1 383 ? 35.191 -4.994 56.234 1.000 29.759 363 ALA AAA CA 1
ATOM 2721 C C . ALA A 1 383 ? 35.030 -5.569 57.648 1.000 30.063 363 ALA AAA C 1
ATOM 2722 O O . ALA A 1 383 ? 34.183 -5.044 58.404 1.000 31.002 363 ALA AAA O 1
ATOM 2724 N N . HIS A 1 384 ? 35.755 -6.641 57.971 1.000 28.059 364 HIS AAA N 1
ATOM 2725 C CA . HIS A 1 384 ? 35.690 -7.342 59.282 1.000 27.991 364 HIS AAA CA 1
ATOM 2726 C C . HIS A 1 384 ? 37.101 -7.445 59.863 1.000 29.631 364 HIS AAA C 1
ATOM 2727 O O . HIS A 1 384 ? 38.034 -7.714 59.086 1.000 30.684 364 HIS AAA O 1
ATOM 2734 N N . ARG A 1 385 ? 37.243 -7.216 61.170 1.000 30.395 365 ARG AAA N 1
ATOM 2735 C CA . ARG A 1 385 ? 38.543 -7.282 61.892 1.000 31.489 365 ARG AAA CA 1
ATOM 2736 C C . ARG A 1 385 ? 38.839 -8.731 62.294 1.000 29.228 365 ARG AAA C 1
ATOM 2737 O O . ARG A 1 385 ? 37.918 -9.405 62.804 1.000 25.925 365 ARG AAA O 1
ATOM 2745 N N . ALA A 1 386 ? 40.088 -9.176 62.105 1.000 26.225 366 ALA AAA N 1
ATOM 2746 C CA . ALA A 1 386 ? 40.596 -10.486 62.574 1.000 26.288 366 ALA AAA CA 1
ATOM 2747 C C . ALA A 1 386 ? 40.256 -10.672 64.061 1.000 26.293 366 ALA AAA C 1
ATOM 2748 O O . ALA A 1 386 ? 39.816 -11.775 64.432 1.000 25.797 366 ALA AAA O 1
ATOM 2750 N N . SER A 1 387 ? 40.430 -9.622 64.868 1.000 26.470 367 SER AAA N 1
ATOM 2751 C CA . SER A 1 387 ? 40.167 -9.611 66.336 1.000 29.353 367 SER AAA CA 1
ATOM 2752 C C . SER A 1 387 ? 38.710 -9.990 66.627 1.000 26.738 367 SER AAA C 1
ATOM 2753 O O . SER A 1 387 ? 38.473 -10.774 67.558 1.000 26.482 367 SER AAA O 1
ATOM 2756 N N . THR A 1 388 ? 37.769 -9.431 65.871 1.000 26.027 368 THR AAA N 1
ATOM 2757 C CA . THR A 1 388 ? 36.314 -9.688 66.050 1.000 26.600 368 THR AAA CA 1
ATOM 2758 C C . THR A 1 388 ? 36.015 -11.155 65.711 1.000 24.780 368 THR AAA C 1
ATOM 2759 O O . THR A 1 388 ? 35.299 -11.820 66.489 1.000 23.080 368 THR AAA O 1
ATOM 2763 N N . LEU A 1 389 ? 36.552 -11.647 64.596 1.000 24.046 369 LEU AAA N 1
ATOM 2764 C CA . LEU A 1 389 ? 36.346 -13.050 64.154 1.000 25.108 369 LEU AAA CA 1
ATOM 2765 C C . LEU A 1 389 ? 37.012 -14.011 65.146 1.000 24.930 369 LEU AAA C 1
ATOM 2766 O O . LEU A 1 389 ? 36.440 -15.102 65.379 1.000 24.373 369 LEU AAA O 1
ATOM 2771 N N . ALA A 1 390 ? 38.149 -13.616 65.730 1.000 24.108 370 ALA AAA N 1
ATOM 2772 C CA . ALA A 1 390 ? 38.868 -14.408 66.755 1.000 24.924 370 ALA AAA CA 1
ATOM 2773 C C . ALA A 1 390 ? 38.000 -14.529 68.014 1.000 25.610 370 ALA AAA C 1
ATOM 2774 O O . ALA A 1 390 ? 37.973 -15.618 68.619 1.000 26.278 370 ALA AAA O 1
ATOM 2776 N N . ALA A 1 391 ? 37.284 -13.463 68.378 1.000 26.478 371 ALA AAA N 1
ATOM 2777 C CA . ALA A 1 391 ? 36.423 -13.423 69.585 1.000 26.739 371 ALA AAA CA 1
ATOM 2778 C C . ALA A 1 391 ? 35.254 -14.406 69.435 1.000 27.515 371 ALA AAA C 1
ATOM 2779 O O . ALA A 1 391 ? 34.748 -14.864 70.470 1.000 30.295 371 ALA AAA O 1
ATOM 2781 N N . ALA A 1 392 ? 34.863 -14.736 68.199 1.000 25.557 372 ALA AAA N 1
ATOM 2782 C CA . ALA A 1 392 ? 33.804 -15.718 67.867 1.000 26.288 372 ALA AAA CA 1
ATOM 2783 C C . ALA A 1 392 ? 34.414 -17.101 67.605 1.000 25.561 372 ALA AAA C 1
ATOM 2784 O O . ALA A 1 392 ? 33.655 -18.015 67.231 1.000 26.000 372 ALA AAA O 1
ATOM 2786 N N . ASN A 1 393 ? 35.740 -17.219 67.736 1.000 26.117 373 ASN AAA N 1
ATOM 2787 C CA . ASN A 1 393 ? 36.532 -18.458 67.508 1.000 27.124 373 ASN AAA CA 1
ATOM 2788 C C . ASN A 1 393 ? 36.410 -18.919 66.045 1.000 26.739 373 ASN AAA C 1
ATOM 2789 O O . ASN A 1 393 ? 36.634 -20.121 65.799 1.000 26.625 373 ASN AAA O 1
ATOM 2794 N N . ARG A 1 394 ? 36.087 -18.017 65.105 1.000 25.704 374 ARG AAA N 1
ATOM 2795 C CA . ARG A 1 394 ? 36.078 -18.315 63.642 1.000 27.283 374 ARG AAA CA 1
ATOM 2796 C C . ARG A 1 394 ? 37.519 -18.273 63.116 1.000 27.664 374 ARG AAA C 1
ATOM 2797 O O . ARG A 1 394 ? 37.781 -18.823 62.020 1.000 27.584 374 ARG AAA O 1
ATOM 2805 N N . LEU A 1 395 ? 38.390 -17.594 63.861 1.000 28.805 375 LEU AAA N 1
ATOM 2806 C CA . LEU A 1 395 ? 39.842 -17.421 63.597 1.000 33.472 375 LEU AAA CA 1
ATOM 2807 C C . LEU A 1 395 ? 40.578 -17.843 64.873 1.000 35.077 375 LEU AAA C 1
ATOM 2808 O O . LEU A 1 395 ? 40.277 -17.264 65.936 1.000 36.127 375 LEU AAA O 1
ATOM 2813 N N . ARG A 1 396 ? 41.453 -18.849 64.789 1.000 35.178 376 ARG AAA N 1
ATOM 2814 C CA . ARG A 1 396 ? 42.151 -19.448 65.961 1.000 37.025 376 ARG AAA CA 1
ATOM 2815 C C . ARG A 1 396 ? 43.634 -19.080 65.922 1.000 37.350 376 ARG AAA C 1
ATOM 2816 O O . ARG A 1 396 ? 44.303 -19.412 64.920 1.000 34.421 376 ARG AAA O 1
ATOM 2824 N N . THR A 1 397 ? 44.121 -18.433 66.980 1.000 37.988 377 THR AAA N 1
ATOM 2825 C CA . THR A 1 397 ? 45.568 -18.222 67.248 1.000 40.032 377 THR AAA CA 1
ATOM 2826 C C . THR A 1 397 ? 45.781 -18.122 68.762 1.000 42.289 377 THR AAA C 1
ATOM 2827 O O . THR A 1 397 ? 44.819 -17.763 69.470 1.000 43.479 377 THR AAA O 1
ATOM 2831 N N . LYS A 1 398 ? 46.993 -18.434 69.224 1.000 44.538 378 LYS AAA N 1
ATOM 2832 C CA . LYS A 1 398 ? 47.400 -18.341 70.653 1.000 48.252 378 LYS AAA CA 1
ATOM 2833 C C . LYS A 1 398 ? 48.209 -17.057 70.877 1.000 48.098 378 LYS AAA C 1
ATOM 2834 O O . LYS A 1 398 ? 48.590 -16.805 72.033 1.000 53.042 378 LYS AAA O 1
ATOM 2840 N N . ASP A 1 399 ? 48.434 -16.272 69.818 1.000 45.066 379 ASP AAA N 1
ATOM 2841 C CA . ASP A 1 399 ? 49.300 -15.064 69.826 1.000 43.326 379 ASP AAA CA 1
ATOM 2842 C C . ASP A 1 399 ? 48.444 -13.802 69.632 1.000 40.130 379 ASP AAA C 1
ATOM 2843 O O . ASP A 1 399 ? 48.028 -13.546 68.490 1.000 36.176 379 ASP AAA O 1
ATOM 2848 N N . SER A 1 400 ? 48.210 -13.022 70.695 1.000 38.573 380 SER AAA N 1
ATOM 2849 C CA . SER A 1 400 ? 47.382 -11.785 70.640 1.000 38.243 380 SER AAA CA 1
ATOM 2850 C C . SER A 1 400 ? 48.109 -10.698 69.833 1.000 34.872 380 SER AAA C 1
ATOM 2851 O O . SER A 1 400 ? 47.429 -9.917 69.146 1.000 33.400 380 SER AAA O 1
ATOM 2854 N N . GLN A 1 401 ? 49.442 -10.670 69.877 1.000 34.156 381 GLN AAA N 1
ATOM 2855 C CA . GLN A 1 401 ? 50.263 -9.727 69.070 1.000 34.158 381 GLN AAA CA 1
ATOM 2856 C C . GLN A 1 401 ? 50.048 -9.993 67.574 1.000 32.069 381 GLN AAA C 1
ATOM 2857 O O . GLN A 1 401 ? 49.922 -9.014 66.809 1.000 28.761 381 GLN AAA O 1
ATOM 2863 N N . LEU A 1 402 ? 50.029 -11.264 67.168 1.000 31.804 382 LEU AAA N 1
ATOM 2864 C CA . LEU A 1 402 ? 49.814 -11.673 65.751 1.000 31.814 382 LEU AAA CA 1
ATOM 2865 C C . LEU A 1 402 ? 48.441 -11.168 65.293 1.000 29.834 382 LEU AAA C 1
ATOM 2866 O O . LEU A 1 402 ? 48.348 -10.610 64.191 1.000 29.501 382 LEU AAA O 1
ATOM 2871 N N . LEU A 1 403 ? 47.427 -11.320 66.144 1.000 30.356 383 LEU AAA N 1
ATOM 2872 C CA . LEU A 1 403 ? 46.037 -10.853 65.891 1.000 31.623 383 LEU AAA CA 1
ATOM 2873 C C . LEU A 1 403 ? 46.033 -9.342 65.608 1.000 31.038 383 LEU AAA C 1
ATOM 2874 O O . LEU A 1 403 ? 45.392 -8.914 64.616 1.000 28.945 383 LEU AAA O 1
ATOM 2879 N N . ARG A 1 404 ? 46.718 -8.554 66.446 1.000 29.844 384 ARG AAA N 1
ATOM 2880 C CA . ARG A 1 404 ? 46.821 -7.081 66.265 1.000 29.076 384 ARG AAA CA 1
ATOM 2881 C C . ARG A 1 404 ? 47.492 -6.780 64.922 1.000 26.979 384 ARG AAA C 1
ATOM 2882 O O . ARG A 1 404 ? 47.017 -5.888 64.207 1.000 26.936 384 ARG AAA O 1
ATOM 2890 N N . ARG A 1 405 ? 48.562 -7.495 64.583 1.000 27.612 385 ARG AAA N 1
ATOM 2891 C CA . ARG A 1 405 ? 49.304 -7.263 63.313 1.000 28.834 385 ARG AAA CA 1
ATOM 2892 C C . ARG A 1 405 ? 48.408 -7.576 62.107 1.000 28.461 385 ARG AAA C 1
ATOM 2893 O O . ARG A 1 405 ? 48.410 -6.783 61.145 1.000 28.067 385 ARG AAA O 1
ATOM 2901 N N . LEU A 1 406 ? 47.660 -8.677 62.159 1.000 30.478 386 LEU AAA N 1
ATOM 2902 C CA . LEU A 1 406 ? 46.695 -9.062 61.091 1.000 32.821 386 LEU AAA CA 1
ATOM 2903 C C . LEU A 1 406 ? 45.609 -7.996 60.945 1.000 32.397 386 LEU AAA C 1
ATOM 2904 O O . LEU A 1 406 ? 45.339 -7.605 59.796 1.000 34.740 386 LEU AAA O 1
ATOM 2909 N N . ASP A 1 407 ? 44.992 -7.574 62.055 1.000 33.772 387 ASP AAA N 1
ATOM 2910 C CA . ASP A 1 407 ? 43.978 -6.484 62.077 1.000 34.447 387 ASP AAA CA 1
ATOM 2911 C C . ASP A 1 407 ? 44.510 -5.283 61.295 1.000 32.889 387 ASP AAA C 1
ATOM 2912 O O . ASP A 1 407 ? 43.798 -4.802 60.396 1.000 33.650 387 ASP AAA O 1
ATOM 2917 N N . ALA A 1 408 ? 45.712 -4.821 61.653 1.000 29.426 388 ALA AAA N 1
ATOM 2918 C CA . ALA A 1 408 ? 46.360 -3.613 61.094 1.000 29.534 388 ALA AAA CA 1
ATOM 2919 C C . ALA A 1 408 ? 46.681 -3.826 59.610 1.000 29.263 388 ALA AAA C 1
ATOM 2920 O O . ALA A 1 408 ? 46.378 -2.922 58.806 1.000 29.878 388 ALA AAA O 1
ATOM 2922 N N . ALA A 1 409 ? 47.278 -4.970 59.257 1.000 28.056 389 ALA AAA N 1
ATOM 2923 C CA . ALA A 1 409 ? 47.776 -5.252 57.889 1.000 27.214 389 ALA AAA CA 1
ATOM 2924 C C . ALA A 1 409 ? 46.598 -5.331 56.903 1.000 27.399 389 ALA AAA C 1
ATOM 2925 O O . ALA A 1 409 ? 46.686 -4.722 55.818 1.000 27.477 389 ALA AAA O 1
ATOM 2927 N N . PHE A 1 410 ? 45.536 -6.055 57.267 1.000 27.784 390 PHE AAA N 1
ATOM 2928 C CA . PHE A 1 410 ? 44.378 -6.349 56.379 1.000 30.233 390 PHE AAA CA 1
ATOM 2929 C C . PHE A 1 410 ? 43.433 -5.142 56.300 1.000 32.638 390 PHE AAA C 1
ATOM 2930 O O . PHE A 1 410 ? 42.634 -5.086 55.343 1.000 33.179 390 PHE AAA O 1
ATOM 2938 N N . ALA A 1 411 ? 43.518 -4.203 57.248 1.000 34.535 391 ALA AAA N 1
ATOM 2939 C CA . ALA A 1 411 ? 42.738 -2.940 57.220 1.000 36.190 391 ALA AAA CA 1
ATOM 2940 C C . ALA A 1 411 ? 42.966 -2.232 55.879 1.000 37.914 391 ALA AAA C 1
ATOM 2941 O O . ALA A 1 411 ? 44.109 -2.280 55.353 1.000 39.494 391 ALA AAA O 1
ATOM 2943 N N . SER A 1 412 ? 41.908 -1.619 55.339 1.000 36.858 392 SER AAA N 1
ATOM 2944 C CA . SER A 1 412 ? 41.933 -0.849 54.070 1.000 37.294 392 SER AAA CA 1
ATOM 2945 C C . SER A 1 412 ? 41.955 0.653 54.373 1.000 38.732 392 SER AAA C 1
ATOM 2946 O O . SER A 1 412 ? 41.063 1.127 55.105 1.000 38.484 392 SER AAA O 1
ATOM 2949 N N . ASP A 1 413 ? 42.927 1.357 53.795 1.000 39.397 393 ASP AAA N 1
ATOM 2950 C CA . ASP A 1 413 ? 43.067 2.837 53.824 1.000 43.308 393 ASP AAA CA 1
ATOM 2951 C C . ASP A 1 413 ? 41.767 3.475 53.316 1.000 40.989 393 ASP AAA C 1
ATOM 2952 O O . ASP A 1 413 ? 41.189 4.306 54.036 1.000 42.003 393 ASP AAA O 1
ATOM 2957 N N . VAL A 1 414 ? 41.346 3.102 52.106 1.000 36.334 394 VAL AAA N 1
ATOM 2958 C CA . VAL A 1 414 ? 40.063 3.540 51.484 1.000 34.430 394 VAL AAA CA 1
ATOM 2959 C C . VAL A 1 414 ? 38.970 2.597 51.976 1.000 32.160 394 VAL AAA C 1
ATOM 2960 O O . VAL A 1 414 ? 39.053 1.392 51.759 1.000 29.879 394 VAL AAA O 1
ATOM 2964 N N . PRO A 1 415 ? 37.923 3.106 52.664 1.000 30.906 395 PRO AAA N 1
ATOM 2965 C CA . PRO A 1 415 ? 36.847 2.250 53.167 1.000 30.378 395 PRO AAA CA 1
ATOM 2966 C C . PRO A 1 415 ? 36.201 1.408 52.056 1.000 27.070 395 PRO AAA C 1
ATOM 2967 O O . PRO A 1 415 ? 35.987 1.919 50.973 1.000 24.169 395 PRO AAA O 1
ATOM 2971 N N . VAL A 1 416 ? 35.921 0.141 52.357 1.000 25.597 396 VAL AAA N 1
ATOM 2972 C CA . VAL A 1 416 ? 35.284 -0.829 51.420 1.000 26.209 396 VAL AAA CA 1
ATOM 2973 C C . VAL A 1 416 ? 33.838 -0.387 51.166 1.000 24.530 396 VAL AAA C 1
ATOM 2974 O O . VAL A 1 416 ? 33.121 -0.055 52.130 1.000 22.884 396 VAL AAA O 1
ATOM 2978 N N . GLN A 1 417 ? 33.436 -0.364 49.898 1.000 23.945 397 GLN AAA N 1
ATOM 2979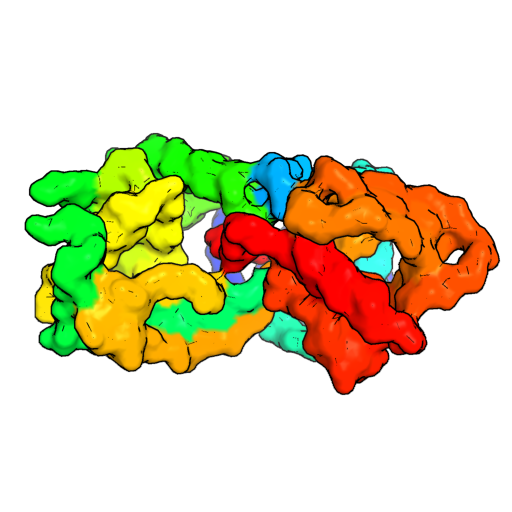 C CA . GLN A 1 417 ? 32.060 0.013 49.481 1.000 24.425 397 GLN AAA CA 1
ATOM 2980 C C . GLN A 1 417 ? 31.487 -1.131 48.642 1.000 24.665 397 GLN AAA C 1
ATOM 2981 O O . GLN A 1 417 ? 32.261 -2.047 48.272 1.000 26.053 397 GLN AAA O 1
ATOM 2987 N N . THR A 1 418 ? 30.183 -1.097 48.385 1.000 23.645 398 THR AAA N 1
ATOM 2988 C CA . THR A 1 418 ? 29.481 -2.079 47.521 1.000 24.170 398 THR AAA CA 1
ATOM 2989 C C . THR A 1 418 ? 29.127 -1.372 46.210 1.000 24.564 398 THR AAA C 1
ATOM 2990 O O . THR A 1 418 ? 28.560 -0.268 46.269 1.000 25.234 398 THR AAA O 1
ATOM 2994 N N . ALA A 1 419 ? 29.478 -1.971 45.073 1.000 24.800 399 ALA AAA N 1
ATOM 2995 C CA . ALA A 1 419 ? 29.378 -1.340 43.733 1.000 26.658 399 ALA AAA CA 1
ATOM 2996 C C . ALA A 1 419 ? 27.935 -1.365 43.195 1.000 30.243 399 ALA AAA C 1
ATOM 2997 O O . ALA A 1 419 ? 27.264 -0.300 43.192 1.000 40.153 399 ALA AAA O 1
ATOM 2999 N N . PHE A 1 420 ? 27.513 -2.511 42.666 1.000 28.221 400 PHE AAA N 1
ATOM 3000 C CA . PHE A 1 420 ? 26.127 -2.797 42.219 1.000 27.175 400 PHE AAA CA 1
ATOM 3001 C C . PHE A 1 420 ? 25.859 -4.269 42.506 1.000 26.844 400 PHE AAA C 1
ATOM 3002 O O . PHE A 1 420 ? 26.809 -5.080 42.478 1.000 26.724 400 PHE AAA O 1
ATOM 3010 N N . GLU A 1 421 ? 24.601 -4.580 42.788 1.000 26.100 401 GLU AAA N 1
ATOM 3011 C CA . GLU A 1 421 ? 24.118 -5.957 43.026 1.000 26.908 401 GLU AAA CA 1
ATOM 3012 C C . GLU A 1 421 ? 24.104 -6.708 41.690 1.000 25.579 401 GLU AAA C 1
ATOM 3013 O O . GLU A 1 421 ? 23.812 -6.083 40.646 1.000 24.222 401 GLU AAA O 1
ATOM 3019 N N . PHE A 1 422 ? 24.424 -7.999 41.722 1.000 25.292 402 PHE AAA N 1
ATOM 3020 C CA . PHE A 1 422 ? 24.421 -8.891 40.533 1.000 25.181 402 PHE AAA CA 1
ATOM 3021 C C . PHE A 1 422 ? 23.898 -10.264 40.947 1.000 25.581 402 PHE AAA C 1
ATOM 3022 O O . PHE A 1 422 ? 23.580 -11.029 40.038 1.000 27.167 402 PHE AAA O 1
#

Sequence (391 aa):
VTLCSPTEDDWPGMFLLAAASFTDFIGPESATAWRTLVPTDGAVVVRDSEVVGMALYMDLRLTVPGEVVLPTAGLSFVAVAPTHRRRGLLRAMCAELHRRIADSGYPVAALHASEGGIYGRFGYGPATTLHELTVDRRFARFHADAPGGSSVRLVRPTEHRGEFEAIYERWRQQVPGGLLRPQVLWDELLAEAKAAPGGDRESFALLHPDGYALYRVDRTDLKLARVSELRAVTADAHCALWRALIGLDSMERISIITHPQDPLPHLLTDTRLARTTWRQDGLWLRIMNVPAALEARGYAHEVGEFSTVLEVSDGGRFALKIGDGRARCTPTDAAAEIEMDRDVLGSLYLGAHRASTLAAANRLRTKDSQLLRRLDAAFASDVPVQTAFEF

Nearest PDB structures (foldseek):
  8f55-assembly1_A  TM=1.002E+00  e=5.746E-89  Mycobacterium tuberculosis H37Rv
  6x7a-assembly1_AAA  TM=1.001E+00  e=4.505E-89  Mycobacterium tuberculosis H37Rv
  8f4w-assembly1_A  TM=1.001E+00  e=1.940E-88  Mycobacterium tuberculosis H37Rv
  8f51-assembly1_A  TM=9.993E-01  e=1.535E-87  Mycobacterium tuberculosis H37Rv
  8f4a-assembly1_A  TM=9.991E-01  e=6.667E-86  Mycobacterium tuberculosis H37Rv

Solvent-accessible surface area: 18473 Å² total; per-residue (Å²): 108,85,62,41,42,26,79,120,133,13,16,92,26,0,28,128,9,0,59,80,45,53,155,107,46,84,18,81,156,24,7,69,25,53,66,95,22,28,45,125,87,0,7,0,0,1,49,96,114,143,15,9,0,0,0,10,7,4,59,5,81,0,0,0,6,55,111,36,56,11,51,0,0,0,3,24,35,29,7,15,8,97,99,20,132,244,144,47,9,38,135,45,0,0,45,37,0,20,135,46,0,52,122,73,60,28,15,0,0,1,5,37,22,102,108,52,62,36,16,30,141,21,9,0,0,38,0,1,17,32,24,27,5,11,0,35,26,129,124,6,149,39,72,105,125,12,48,72,104,149,62,20,123,121,16,126,6,83,120,29,65,49,79,0,39,58,6,2,68,99,5,17,83,59,5,5,2,0,4,63,21,30,108,35,8,5,72,30,33,14,52,98,12,139,57,51,144,86,21,52,112,62,9,64,0,10,8,16,96,38,0,0,0,8,14,42,29,21,139,122,50,96,102,12,0,102,7,86,12,25,18,23,27,56,78,90,0,20,0,16,0,0,66,30,0,15,47,35,113,87,16,50,57,0,4,10,96,18,18,54,121,14,64,0,24,137,19,3,88,66,70,202,29,10,130,70,59,95,142,84,47,2,4,10,0,39,0,23,69,4,38,46,0,0,51,22,0,10,10,24,131,159,22,53,119,11,76,4,15,3,47,1,43,152,18,38,80,18,38,3,94,0,14,127,3,124,5,140,4,52,117,40,135,46,85,32,82,2,70,4,57,35,15,1,1,0,7,4,0,0,27,31,64,150,2,33,88,27,22,96,70,93,83,2,88,38,217,62,77,79,6,28,144,92,7,19,44,0,11,50,27,145,54,50,16,38,30,8,24,126,27

Secondary structure (P-SEA, 3-state):
cccccccccaaaaaaaaaaacccccccaaaaaaaccccccccbbbbccccccccccccbbbbbccccccccccccccccccccccccaaaaaaaaaaaaaaaaacccccccccccccccccccccccbbbbbbbbcccccccccccccccccccccccccaaaaaaaaaaaaaacccbbbbcaaaaaaaaaacccccccccbbbbbbcccccccccccccccccccccbbbbccaaaaaaaaaaaaacccccccccccccccccccccccccccccccccccbbbbbccaaaaaaaccccccccbbbbbbbccccccccccccccbbbbbbbcccccbbbcaaaaaaaccccccaaaaaaacccccccaaaaaaaaaaacccccccccccc